Protein AF-A0A3P7DSM3-F1 (afdb_monomer)

Foldseek 3Di:
DVVVVVVVVVLVVVLVPDDDDDDPDDQFCLDPSNVVVLVVLLVLLVVLLVLLLVLLVLVLVQLPDPPRPDDPLLSVLSVLLSVLLVLLSVCSVPPQNVVSPDHPVPVQDDPPPPDPPVPPPPPDPDDDDDDDPPDDDDDDDDDDDPDPPRVVVVVVVLVVNQVSLLSNQLSLQLSLVSLLVVLVLLLCVQPPVVCNVCSVDPVVVVVNVVSSVVSVVLSVLLSVQWRWDQDNGLRAIDIDRVPPPNVVSVVSVVVVLVVLQVSLVVSVVSLVVSVVSLVVVVVVCVVDPPDPPVVVVVVVVSLQSVLVSQLSVQLSVLSNCLSCLNPPVLVVCCVPPNSSSSNSSSSVSVSSSSNSSSSNSVSCCPRPPVSVVVSVVVVVVVVVVVVVVVVVVVPDDDDDDDDDDDDDDDD

Sequence (411 aa):
MAHSYCIIALFLILPSNCHAQNTTNVFDIRDECNTVEKYVAVVLFSLLLLYGIVSNILLMVIFCSHDNLYSHSFVLIASQIIVCSFLNFTPQVTIVVLKILRNKNFEGRFFIFPHKIFIIKLYVNKVELYLFHVMPGMIIFHCNNFVLIIYSIKQISTWIYRIFSAMSTFSFFVSLHLTFLLAVNRLIATSFPKFNSFFKSMKFYFLLISLWLSGFVISLVEFHYCIKIFDVSSLQWSFNCTKRTPESGAAFLKIRYAWTLVLPIAMFAIYVLIFCNIRSKRKTSNLCAESGHERKCAIATNKYERMMLNQAVFVCGAMEIQIICFNYLSKLAIKLAGKEVAISVNILTNCLVIFTASVLPTANLIFVKRFRKRVKQAFVELLFKIKTAKTMSTVVPIIAPITVKKTHQIS

Solvent-accessible surface area (backbone atoms only — not comparable to full-atom values): 23579 Å² total; per-residue (Å²): 111,72,72,61,51,51,53,54,48,50,53,63,52,64,57,72,75,62,80,85,72,92,64,98,66,78,80,37,43,84,40,79,90,29,47,63,60,44,53,51,46,50,53,50,50,52,51,40,50,50,49,25,51,53,39,41,51,56,46,51,55,52,63,70,38,89,83,49,91,62,55,70,54,55,49,54,46,52,50,52,40,44,53,23,28,54,46,39,46,49,33,46,54,68,46,52,49,49,52,65,73,52,56,83,92,54,81,85,66,82,80,72,77,79,87,71,75,82,72,78,78,76,87,58,90,94,66,89,80,81,78,78,88,82,79,90,81,86,86,89,86,85,84,92,77,97,80,77,55,70,68,56,50,56,51,51,51,52,50,54,51,47,52,38,47,35,38,37,52,22,22,49,45,29,35,51,52,44,51,41,50,52,44,50,51,50,40,33,55,76,76,38,56,86,58,46,59,50,63,74,36,73,67,41,56,55,49,53,53,49,43,49,50,52,16,46,51,55,26,51,52,43,63,70,37,30,50,69,44,76,42,63,42,49,56,36,80,44,76,49,23,65,84,78,45,47,68,61,22,52,50,47,52,53,51,51,52,50,54,67,48,51,50,49,54,52,37,52,53,50,50,53,51,46,52,50,52,55,55,52,52,52,59,55,51,73,74,67,69,89,49,76,64,62,50,51,53,52,51,52,51,50,52,50,52,51,33,54,50,52,29,49,51,53,42,49,51,44,50,46,51,38,55,50,38,70,74,39,43,52,63,53,46,32,73,75,66,35,73,73,50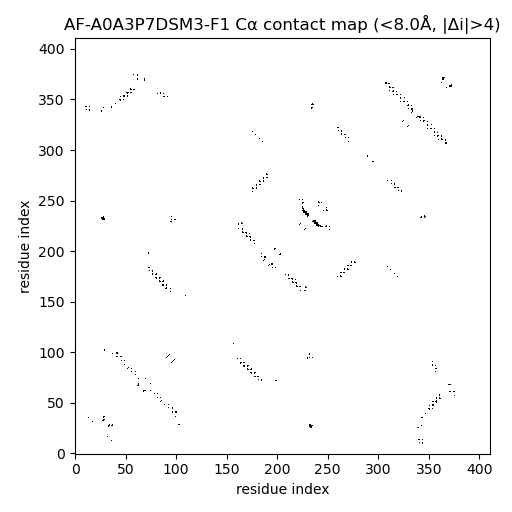,37,48,51,45,23,45,52,40,52,48,42,59,50,41,50,56,24,35,59,42,51,29,39,52,74,49,32,68,69,54,38,51,50,54,51,49,55,49,52,54,49,53,49,52,53,52,52,52,53,54,59,65,68,69,71,76,89,89,79,91,79,86,79,95,78,91,76,90,88,130

pLDDT: mean 74.01, std 22.27, range [21.77, 96.0]

Radius of gyration: 26.94 Å; Cα contacts (8 Å, |Δi|>4): 306; chains: 1; bounding box: 84×71×78 Å

Mean predicted aligned error: 13.79 Å

Organism: Wuchereria bancrofti (NCBI:txid6293)

Structure (mmCIF, N/CA/C/O backbone):
data_AF-A0A3P7DSM3-F1
#
_entry.id   AF-A0A3P7DSM3-F1
#
loop_
_atom_site.group_PDB
_atom_site.id
_atom_site.type_symbol
_atom_site.label_atom_id
_atom_site.label_alt_id
_atom_site.label_comp_id
_atom_site.label_asym_id
_atom_site.label_entity_id
_atom_site.label_seq_id
_atom_site.pdbx_PDB_ins_code
_atom_site.Cartn_x
_atom_site.Cartn_y
_atom_site.Cartn_z
_atom_site.occupancy
_atom_site.B_iso_or_equiv
_atom_site.auth_seq_id
_atom_site.auth_comp_id
_atom_site.auth_asym_id
_atom_site.auth_atom_id
_atom_site.pdbx_PDB_model_num
ATOM 1 N N . MET A 1 1 ? -3.501 24.033 6.524 1.00 37.91 1 MET A N 1
ATOM 2 C CA . MET A 1 1 ? -3.493 24.368 5.083 1.00 37.91 1 MET A CA 1
ATOM 3 C C . MET A 1 1 ? -2.226 25.116 4.679 1.00 37.91 1 MET A C 1
ATOM 5 O O . MET A 1 1 ? -1.581 24.642 3.759 1.00 37.91 1 MET A O 1
ATOM 9 N N . ALA A 1 2 ? -1.790 26.161 5.399 1.00 30.48 2 ALA A N 1
ATOM 10 C CA . ALA A 1 2 ? -0.542 26.892 5.108 1.00 30.48 2 ALA A CA 1
ATOM 11 C C . ALA A 1 2 ? 0.706 25.996 4.908 1.00 30.48 2 ALA A C 1
ATOM 13 O O . ALA A 1 2 ? 1.371 26.101 3.886 1.00 30.48 2 ALA A O 1
ATOM 14 N N . HIS A 1 3 ? 0.960 25.023 5.795 1.00 36.00 3 HIS A N 1
ATOM 15 C CA . HIS A 1 3 ? 2.112 24.115 5.646 1.00 36.00 3 HIS A CA 1
ATOM 16 C C . HIS A 1 3 ? 2.088 23.236 4.383 1.00 36.00 3 HIS A C 1
ATOM 18 O O . HIS A 1 3 ? 3.144 22.902 3.860 1.00 36.00 3 HIS A O 1
ATOM 24 N N . SER A 1 4 ? 0.905 22.879 3.870 1.00 40.97 4 SER A N 1
ATOM 25 C CA . SER A 1 4 ? 0.795 22.083 2.640 1.00 40.97 4 SER A CA 1
ATOM 26 C C . SER A 1 4 ? 1.107 22.922 1.402 1.00 40.97 4 SER A C 1
ATOM 28 O O . SER A 1 4 ? 1.722 22.417 0.469 1.00 40.97 4 SER A O 1
ATOM 30 N N . TYR A 1 5 ? 0.717 24.202 1.410 1.00 43.28 5 TYR A N 1
ATOM 31 C CA . TYR A 1 5 ? 1.064 25.144 0.347 1.00 43.28 5 TYR A CA 1
ATOM 32 C C . TYR A 1 5 ? 2.565 25.442 0.328 1.00 43.28 5 TYR A C 1
ATOM 34 O O . TYR A 1 5 ? 3.139 25.490 -0.751 1.00 43.28 5 TYR A O 1
ATOM 42 N N . CYS A 1 6 ? 3.223 25.538 1.490 1.00 42.66 6 CYS A N 1
ATOM 43 C CA . CYS A 1 6 ? 4.678 25.711 1.557 1.00 42.66 6 CYS A CA 1
ATOM 44 C C . CYS A 1 6 ? 5.444 24.536 0.940 1.00 42.66 6 CYS A C 1
ATOM 46 O O . CYS A 1 6 ? 6.438 24.764 0.266 1.00 42.66 6 CYS A O 1
ATOM 48 N N . ILE A 1 7 ? 4.983 23.295 1.130 1.00 51.88 7 ILE A N 1
ATOM 49 C CA . ILE A 1 7 ? 5.627 22.115 0.533 1.00 51.88 7 ILE A CA 1
ATOM 50 C C . ILE A 1 7 ? 5.458 22.125 -0.992 1.00 51.88 7 ILE A C 1
ATOM 52 O O . ILE A 1 7 ? 6.426 21.908 -1.710 1.00 51.88 7 ILE A O 1
ATOM 56 N N . ILE A 1 8 ? 4.255 22.431 -1.493 1.00 54.03 8 ILE A N 1
ATOM 57 C CA . ILE A 1 8 ? 3.995 22.541 -2.939 1.00 54.03 8 ILE A CA 1
ATOM 58 C C . ILE A 1 8 ? 4.812 23.688 -3.551 1.00 54.03 8 ILE A C 1
ATOM 60 O O . ILE A 1 8 ? 5.431 23.495 -4.589 1.00 54.03 8 ILE A O 1
ATOM 64 N N . ALA A 1 9 ? 4.881 24.846 -2.889 1.00 53.53 9 ALA A N 1
ATOM 65 C CA . ALA A 1 9 ? 5.709 25.971 -3.319 1.00 53.53 9 ALA A CA 1
ATOM 66 C C . ALA A 1 9 ? 7.205 25.615 -3.315 1.00 53.53 9 ALA A C 1
ATOM 68 O O . ALA A 1 9 ? 7.897 25.924 -4.275 1.00 53.53 9 ALA A O 1
ATOM 69 N N . LEU A 1 10 ? 7.694 24.895 -2.299 1.00 56.22 10 LEU A N 1
ATOM 70 C CA . LEU A 1 10 ? 9.068 24.382 -2.258 1.00 56.22 10 LEU A CA 1
ATOM 71 C C . LEU A 1 10 ? 9.379 23.473 -3.455 1.00 56.22 10 LEU A C 1
ATOM 73 O O . LEU A 1 10 ? 10.445 23.618 -4.042 1.00 56.22 10 LEU A O 1
ATOM 77 N N . PHE A 1 11 ? 8.453 22.596 -3.861 1.00 56.03 11 PHE A N 1
ATOM 78 C CA . PHE A 1 11 ? 8.621 21.773 -5.069 1.00 56.03 11 PHE A CA 1
ATOM 79 C C . PHE A 1 11 ? 8.525 22.559 -6.377 1.00 56.03 11 PHE A C 1
ATOM 81 O O . PHE A 1 11 ? 9.097 22.119 -7.365 1.00 56.03 11 PHE A O 1
ATOM 88 N N . LEU A 1 12 ? 7.803 23.681 -6.406 1.00 57.19 12 LEU A N 1
ATOM 89 C CA . LEU A 1 12 ? 7.708 24.542 -7.589 1.00 57.19 12 LEU A CA 1
ATOM 90 C C . LEU A 1 12 ? 8.918 25.473 -7.735 1.00 57.19 12 LEU A C 1
ATOM 92 O O . LEU A 1 12 ? 9.253 25.843 -8.851 1.00 57.19 12 LEU A O 1
ATOM 96 N N . ILE A 1 13 ? 9.569 25.838 -6.628 1.00 57.47 13 ILE A N 1
ATOM 97 C CA . ILE A 1 13 ? 10.745 26.721 -6.617 1.00 57.47 13 ILE A CA 1
ATOM 98 C C . ILE A 1 13 ? 12.042 25.926 -6.838 1.00 57.47 13 ILE A C 1
ATOM 100 O O . ILE A 1 13 ? 12.986 26.455 -7.418 1.00 57.47 13 ILE A O 1
ATOM 104 N N . LEU A 1 14 ? 12.103 24.657 -6.413 1.00 57.19 14 LEU A N 1
ATOM 105 C CA . LEU A 1 14 ? 13.309 23.825 -6.544 1.00 57.19 14 LEU A CA 1
ATOM 106 C C . LEU A 1 14 ? 13.852 23.712 -7.989 1.00 57.19 14 LEU A C 1
ATOM 108 O O . LEU A 1 14 ? 15.070 23.794 -8.146 1.00 57.19 14 LEU A O 1
ATOM 112 N N . PRO A 1 15 ? 13.009 23.578 -9.037 1.00 53.97 15 PRO A N 1
ATOM 113 C CA . PRO A 1 15 ? 13.469 23.524 -10.428 1.00 53.97 15 PRO A CA 1
ATOM 114 C C . PRO A 1 15 ? 13.971 24.868 -10.966 1.00 53.97 15 PRO A C 1
ATOM 116 O O . PRO A 1 15 ? 14.801 24.889 -11.871 1.00 53.97 15 PRO A O 1
ATOM 119 N N . SER A 1 16 ? 13.514 25.997 -10.406 1.00 52.25 16 SER A N 1
ATOM 120 C CA . SER A 1 16 ? 13.799 27.338 -10.944 1.00 52.25 16 SER A CA 1
ATOM 121 C C . SER A 1 16 ? 15.259 27.787 -10.807 1.00 52.25 16 SER A C 1
ATOM 123 O O . SER A 1 16 ? 15.620 28.815 -11.370 1.00 52.25 16 SER A O 1
ATOM 125 N N . ASN A 1 17 ? 16.111 27.036 -10.101 1.00 51.78 17 ASN A N 1
ATOM 126 C CA . ASN A 1 17 ? 17.535 27.361 -9.951 1.00 51.78 17 ASN A CA 1
ATOM 127 C C . ASN A 1 17 ? 18.456 26.686 -10.985 1.00 51.78 17 ASN A C 1
ATOM 129 O O . ASN A 1 17 ? 19.664 26.920 -10.949 1.00 51.78 17 ASN A O 1
ATOM 133 N N . CYS A 1 18 ? 17.936 25.875 -11.914 1.00 52.84 18 CYS A N 1
ATOM 134 C CA . CYS A 1 18 ? 18.746 25.376 -13.027 1.00 52.84 18 CYS A CA 1
ATOM 135 C C . CYS A 1 18 ? 18.779 26.401 -14.166 1.00 52.84 18 CYS A C 1
ATOM 137 O O . CYS A 1 18 ? 17.795 26.596 -14.875 1.00 52.84 18 CYS A O 1
ATOM 139 N N . HIS A 1 19 ? 19.933 27.041 -14.366 1.00 51.91 19 HIS A N 1
ATOM 140 C CA . HIS A 1 19 ? 20.172 27.894 -15.527 1.00 51.91 19 HIS A CA 1
ATOM 141 C C . HIS A 1 19 ? 20.008 27.066 -16.813 1.00 51.91 19 HIS A C 1
ATOM 143 O O . HIS A 1 19 ? 20.760 26.121 -17.054 1.00 51.91 19 HIS A O 1
ATOM 149 N N . ALA A 1 20 ? 19.020 27.422 -17.637 1.00 47.59 20 ALA A N 1
ATOM 150 C CA . ALA A 1 20 ? 18.766 26.807 -18.932 1.00 47.59 20 ALA A CA 1
ATOM 151 C C . ALA A 1 20 ? 19.930 27.090 -19.899 1.00 47.59 20 ALA A C 1
ATOM 153 O O . ALA A 1 20 ? 19.941 28.099 -20.604 1.00 47.59 20 ALA A O 1
ATOM 154 N N . GLN A 1 21 ? 20.934 26.213 -19.935 1.00 46.78 21 GLN A N 1
ATOM 155 C CA . GLN A 1 21 ? 21.936 26.237 -20.994 1.00 46.78 21 GLN A CA 1
ATOM 156 C C . GLN A 1 21 ? 21.383 25.476 -22.207 1.00 46.78 21 GLN A C 1
ATOM 158 O O . GLN A 1 21 ? 21.170 24.266 -22.160 1.00 46.78 21 GLN A O 1
ATOM 163 N N . ASN A 1 22 ? 21.111 26.235 -23.274 1.00 37.09 22 ASN A N 1
ATOM 164 C CA . ASN A 1 22 ? 20.675 25.815 -24.609 1.00 37.09 22 ASN A CA 1
ATOM 165 C C . ASN A 1 22 ? 21.102 24.390 -24.995 1.00 37.09 22 ASN A C 1
ATOM 167 O O . ASN A 1 22 ? 22.206 24.189 -25.485 1.00 37.09 22 ASN A O 1
ATOM 171 N N . THR A 1 23 ? 20.205 23.417 -24.859 1.00 41.56 23 THR A N 1
ATOM 172 C CA . THR A 1 23 ? 20.220 22.178 -25.644 1.00 41.56 23 THR A CA 1
ATOM 173 C C . THR A 1 23 ? 18.822 21.568 -25.618 1.00 41.56 23 THR A C 1
ATOM 175 O O . THR A 1 23 ? 18.132 21.587 -24.604 1.00 41.56 23 THR A O 1
ATOM 178 N N . THR A 1 24 ? 18.393 21.002 -26.740 1.00 46.59 24 THR A N 1
ATOM 179 C CA . THR A 1 24 ? 17.167 20.210 -26.949 1.00 46.59 24 THR A CA 1
ATOM 180 C C . THR A 1 24 ? 17.147 18.891 -26.152 1.00 46.59 24 THR A C 1
ATOM 182 O O . THR A 1 24 ? 16.567 17.893 -26.583 1.00 46.59 24 THR A O 1
ATOM 185 N N . ASN A 1 25 ? 17.777 18.868 -24.979 1.00 48.84 25 ASN A N 1
ATOM 186 C CA . ASN A 1 25 ? 17.999 17.680 -24.180 1.00 48.84 25 ASN A CA 1
ATOM 187 C C . ASN A 1 25 ? 16.756 17.349 -23.349 1.00 48.84 25 ASN A C 1
ATOM 189 O O . ASN A 1 25 ? 16.142 18.193 -22.697 1.00 48.84 25 ASN A O 1
ATOM 193 N N . VAL A 1 26 ? 16.353 16.083 -23.414 1.00 58.38 26 VAL A N 1
ATOM 194 C CA . VAL A 1 26 ? 15.300 15.512 -22.574 1.00 58.38 26 VAL A CA 1
ATOM 195 C C . VAL A 1 26 ? 15.783 15.569 -21.124 1.00 58.38 26 VAL A C 1
ATOM 197 O O . VAL A 1 26 ? 16.805 14.966 -20.820 1.00 58.38 26 VAL A O 1
ATOM 200 N N . PHE A 1 27 ? 15.063 16.280 -20.250 1.00 57.31 27 PHE A N 1
ATOM 201 C CA . PHE A 1 27 ? 15.358 16.335 -18.813 1.00 57.31 27 PHE A CA 1
ATOM 202 C C . PHE A 1 27 ? 15.477 14.913 -18.230 1.00 57.31 27 PHE A C 1
ATOM 204 O O . PHE A 1 27 ? 14.495 14.168 -18.213 1.00 57.31 27 PHE A O 1
ATOM 211 N N . ASP A 1 28 ? 16.669 14.539 -17.755 1.00 61.56 28 ASP A N 1
ATOM 212 C CA . ASP A 1 28 ? 16.944 13.266 -17.080 1.00 61.56 28 ASP A CA 1
ATOM 213 C C . ASP A 1 28 ? 17.314 13.556 -15.618 1.00 61.56 28 ASP A C 1
ATOM 215 O O . ASP A 1 28 ? 18.248 14.303 -15.328 1.00 61.56 28 ASP A O 1
ATOM 219 N N . ILE A 1 29 ? 16.605 12.954 -14.656 1.00 71.25 29 ILE A N 1
ATOM 220 C CA . ILE A 1 29 ? 16.941 13.089 -13.226 1.00 71.25 29 ILE A CA 1
ATOM 221 C C . ILE A 1 29 ? 18.352 12.573 -12.884 1.00 71.25 29 ILE A C 1
ATOM 223 O O . ILE A 1 29 ? 18.877 12.809 -11.797 1.00 71.25 29 ILE A O 1
ATOM 227 N N . ARG A 1 30 ? 18.965 11.802 -13.789 1.00 65.00 30 ARG A N 1
ATOM 228 C CA . ARG A 1 30 ? 20.339 11.313 -13.647 1.00 65.00 30 ARG A CA 1
ATOM 229 C C . ARG A 1 30 ? 21.385 12.336 -14.082 1.00 65.00 30 ARG A C 1
ATOM 231 O O . ARG A 1 30 ? 22.566 12.045 -13.906 1.00 65.00 30 ARG A O 1
ATOM 238 N N . ASP A 1 31 ? 20.980 13.467 -14.650 1.00 67.50 31 ASP A N 1
ATOM 239 C CA . ASP A 1 31 ? 21.899 14.545 -14.991 1.00 67.50 31 ASP A CA 1
ATOM 240 C C . ASP A 1 31 ? 22.336 15.283 -13.725 1.00 67.50 31 ASP A C 1
ATOM 242 O O . ASP A 1 31 ? 21.578 15.424 -12.763 1.00 67.50 31 ASP A O 1
ATOM 246 N N . GLU A 1 32 ? 23.586 15.738 -13.715 1.00 62.72 32 GLU A N 1
ATOM 247 C CA . GLU A 1 32 ? 24.246 16.306 -12.535 1.00 62.72 32 GLU A CA 1
ATOM 248 C C . GLU A 1 32 ? 23.491 17.522 -11.968 1.00 62.72 32 GLU A C 1
ATOM 250 O O . GLU A 1 32 ? 23.396 17.685 -10.749 1.00 62.72 32 GLU A O 1
ATOM 255 N N . CYS A 1 33 ? 22.832 18.292 -12.839 1.00 64.44 33 CYS A N 1
ATOM 256 C CA . CYS A 1 33 ? 21.964 19.416 -12.484 1.00 64.44 33 CYS A CA 1
ATOM 257 C C . CYS A 1 33 ? 20.762 19.016 -11.604 1.00 64.44 33 CYS A C 1
ATOM 259 O O . CYS A 1 33 ? 20.342 19.790 -10.748 1.00 64.44 33 CYS A O 1
ATOM 261 N N . ASN A 1 34 ? 20.254 17.786 -11.734 1.00 72.12 34 ASN A N 1
ATOM 262 C CA . ASN A 1 34 ? 19.069 17.299 -11.015 1.00 72.12 34 ASN A CA 1
ATOM 263 C C . ASN A 1 34 ? 19.426 16.469 -9.769 1.00 72.12 34 ASN A C 1
ATOM 265 O O . ASN A 1 34 ? 18.573 15.792 -9.185 1.00 72.12 34 ASN A O 1
ATOM 269 N N . THR A 1 35 ? 20.686 16.531 -9.320 1.00 76.50 35 THR A N 1
ATOM 270 C CA . THR A 1 35 ? 21.179 15.785 -8.150 1.00 76.50 35 THR A CA 1
ATOM 271 C C . THR A 1 35 ? 20.338 16.057 -6.900 1.00 76.50 35 THR A C 1
ATOM 273 O O . THR A 1 35 ? 20.010 15.126 -6.161 1.00 76.50 35 THR A O 1
ATOM 276 N N . VAL A 1 36 ? 19.926 17.310 -6.678 1.00 79.12 36 VAL A N 1
ATOM 277 C CA . VAL A 1 36 ? 19.078 17.681 -5.533 1.00 79.12 36 VAL A CA 1
ATOM 278 C C . VAL A 1 36 ? 17.708 17.005 -5.624 1.00 79.12 36 VAL A C 1
ATOM 280 O O . VAL A 1 36 ? 17.293 16.353 -4.665 1.00 79.12 36 VAL A O 1
ATOM 283 N N . GLU A 1 37 ? 17.029 17.084 -6.773 1.00 81.06 37 GLU A N 1
ATOM 284 C CA . GLU A 1 37 ? 15.716 16.452 -6.974 1.00 81.06 37 GLU A CA 1
ATOM 285 C C . GLU A 1 37 ? 15.776 14.934 -6.788 1.00 81.06 37 GLU A C 1
ATOM 287 O O . GLU A 1 37 ? 14.899 14.346 -6.150 1.00 81.06 37 GLU A O 1
ATOM 292 N N . LYS A 1 38 ? 16.849 14.297 -7.271 1.00 82.25 38 LYS A N 1
ATOM 293 C CA . LYS A 1 38 ? 17.116 12.872 -7.061 1.00 82.25 38 LYS A CA 1
ATOM 294 C C . LYS A 1 38 ? 17.181 12.516 -5.574 1.00 82.25 38 LYS A C 1
ATOM 296 O O . LYS A 1 38 ? 16.502 11.581 -5.142 1.00 82.25 38 LYS A O 1
ATOM 301 N N . TYR A 1 39 ? 17.987 13.232 -4.786 1.00 82.44 39 TYR A N 1
ATOM 302 C CA . TYR A 1 39 ? 18.103 12.979 -3.345 1.00 82.44 39 TYR A CA 1
ATOM 303 C C . TYR A 1 39 ? 16.783 13.238 -2.619 1.00 82.44 39 TYR A C 1
ATOM 305 O O . TYR A 1 39 ? 16.370 12.423 -1.791 1.00 82.44 39 TYR A O 1
ATOM 313 N N . VAL A 1 40 ? 16.088 14.319 -2.974 1.00 86.00 40 VAL A N 1
ATOM 314 C CA . VAL A 1 40 ? 14.764 14.647 -2.437 1.00 86.00 40 VAL A CA 1
ATOM 315 C C . VAL A 1 40 ? 13.774 13.511 -2.713 1.00 86.00 40 VAL A C 1
ATOM 317 O O . VAL A 1 40 ? 13.122 13.039 -1.782 1.00 86.00 40 VAL A O 1
ATOM 320 N N . ALA A 1 41 ? 13.712 12.996 -3.945 1.00 88.19 41 ALA A N 1
ATOM 321 C CA . ALA A 1 41 ? 12.845 11.876 -4.310 1.00 88.19 41 ALA A CA 1
ATOM 322 C C . ALA A 1 41 ? 13.143 10.618 -3.477 1.00 88.19 41 ALA A C 1
ATOM 324 O O . ALA A 1 41 ? 12.229 10.027 -2.901 1.00 88.19 41 ALA A O 1
ATOM 325 N N . VAL A 1 42 ? 14.419 10.229 -3.351 1.00 85.88 42 VAL A N 1
ATOM 326 C CA . VAL A 1 42 ? 14.830 9.053 -2.561 1.00 85.88 42 VAL A CA 1
ATOM 327 C C . VAL A 1 42 ? 14.427 9.199 -1.096 1.00 85.88 42 VAL A C 1
ATOM 329 O O . VAL A 1 42 ? 13.857 8.264 -0.526 1.00 85.88 42 VAL A O 1
ATOM 332 N N . VAL A 1 43 ? 14.703 10.353 -0.483 1.00 87.75 43 VAL A N 1
ATOM 333 C CA . VAL A 1 43 ? 14.381 10.611 0.927 1.00 87.75 43 VAL A CA 1
ATOM 334 C C . VAL A 1 43 ? 12.871 10.562 1.146 1.00 87.75 43 VAL A C 1
ATOM 336 O O . VAL A 1 43 ? 12.406 9.852 2.038 1.00 87.75 43 VAL A O 1
ATOM 339 N N . LEU A 1 44 ? 12.091 11.245 0.308 1.00 91.44 44 LEU A N 1
ATOM 340 C CA . LEU A 1 44 ? 10.633 11.281 0.429 1.00 91.44 44 LEU A CA 1
ATOM 341 C C . LEU A 1 44 ? 10.003 9.907 0.242 1.00 91.44 44 LEU A C 1
ATOM 343 O O . LEU A 1 44 ? 9.199 9.492 1.075 1.00 91.44 44 LEU A O 1
ATOM 347 N N . PHE A 1 45 ? 10.378 9.184 -0.816 1.00 91.44 45 PHE A N 1
ATOM 348 C CA . PHE A 1 45 ? 9.842 7.849 -1.067 1.00 91.44 45 PHE A CA 1
ATOM 349 C C . PHE A 1 45 ? 10.192 6.906 0.082 1.00 91.44 45 PHE A C 1
ATOM 351 O O . PHE A 1 45 ? 9.317 6.195 0.565 1.00 91.44 45 PHE A O 1
ATOM 358 N N . SER A 1 46 ? 11.428 6.952 0.587 1.00 89.38 46 SER A N 1
ATOM 359 C CA . SER A 1 46 ? 11.864 6.109 1.707 1.00 89.38 46 SER A CA 1
ATOM 360 C C . SER A 1 46 ? 11.106 6.419 3.000 1.00 89.38 46 SER A C 1
ATOM 362 O O . SER A 1 46 ? 10.631 5.501 3.669 1.00 89.38 46 SER A O 1
ATOM 364 N N . LEU A 1 47 ? 10.936 7.701 3.341 1.00 91.75 47 LEU A N 1
ATOM 365 C CA . LEU A 1 47 ? 10.185 8.119 4.528 1.00 91.75 47 LEU A CA 1
ATOM 366 C C . LEU A 1 47 ? 8.699 7.759 4.423 1.00 91.75 47 LEU A C 1
ATOM 368 O O . LEU A 1 47 ? 8.124 7.263 5.392 1.00 91.75 47 LEU A O 1
ATOM 372 N N . LEU A 1 48 ? 8.080 7.960 3.256 1.00 94.00 48 LEU A N 1
ATOM 373 C CA . LEU A 1 48 ? 6.682 7.595 3.016 1.00 94.00 48 LEU A CA 1
ATOM 374 C C . LEU A 1 48 ? 6.473 6.079 3.044 1.00 94.00 48 LEU A C 1
ATOM 376 O O . LEU A 1 48 ? 5.479 5.619 3.603 1.00 94.00 48 LEU A O 1
ATOM 380 N N . LEU A 1 49 ? 7.407 5.297 2.496 1.00 91.31 49 LEU A N 1
ATOM 381 C CA . LEU A 1 49 ? 7.377 3.836 2.567 1.00 91.31 49 LEU A CA 1
ATOM 382 C C . LEU A 1 49 ? 7.512 3.354 4.011 1.00 91.31 49 LEU A C 1
ATOM 384 O O . LEU A 1 49 ? 6.722 2.522 4.450 1.00 91.31 49 LEU A O 1
ATOM 388 N N . LEU A 1 50 ? 8.452 3.915 4.777 1.00 90.38 50 LEU A N 1
ATOM 389 C CA . LEU A 1 50 ? 8.614 3.595 6.194 1.00 90.38 50 LEU A CA 1
ATOM 390 C C . LEU A 1 50 ? 7.350 3.941 6.989 1.00 90.38 50 LEU A C 1
ATOM 392 O O . LEU A 1 50 ? 6.848 3.109 7.745 1.00 90.38 50 LEU A O 1
ATOM 396 N N . TYR A 1 51 ? 6.799 5.138 6.782 1.00 94.00 51 TYR A N 1
ATOM 397 C CA . TYR A 1 51 ? 5.537 5.552 7.388 1.00 94.00 51 TYR A CA 1
ATOM 398 C C . TYR A 1 51 ? 4.396 4.599 7.017 1.00 94.00 51 TYR A C 1
ATOM 400 O O . TYR A 1 51 ? 3.648 4.156 7.889 1.00 94.00 51 TYR A O 1
ATOM 408 N N . GLY A 1 52 ? 4.277 4.241 5.738 1.00 93.88 52 GLY A N 1
ATOM 409 C CA . GLY A 1 52 ? 3.272 3.313 5.237 1.00 93.88 52 GLY A CA 1
ATOM 410 C C . GLY A 1 52 ? 3.381 1.930 5.871 1.00 93.88 52 GLY A C 1
ATOM 411 O O . GLY A 1 52 ? 2.375 1.392 6.328 1.00 93.88 52 GLY A O 1
ATOM 412 N N . ILE A 1 53 ? 4.591 1.382 5.983 1.00 89.81 53 ILE A N 1
ATOM 413 C CA . ILE A 1 53 ? 4.847 0.092 6.631 1.00 89.81 53 ILE A CA 1
ATOM 414 C C . ILE A 1 53 ? 4.466 0.157 8.114 1.00 89.81 53 ILE A C 1
ATOM 416 O O . ILE A 1 53 ? 3.636 -0.627 8.572 1.00 89.81 53 ILE A O 1
ATOM 420 N N . VAL A 1 54 ? 5.016 1.118 8.862 1.00 89.81 54 VAL A N 1
ATOM 421 C CA . VAL A 1 54 ? 4.794 1.235 10.313 1.00 89.81 54 VAL A CA 1
ATOM 422 C C . VAL A 1 54 ? 3.318 1.478 10.633 1.00 89.81 54 VAL A C 1
ATOM 424 O O . VAL A 1 54 ? 2.759 0.832 11.518 1.00 89.81 54 VAL A O 1
ATOM 427 N N . SER A 1 55 ? 2.661 2.378 9.900 1.00 93.38 55 SER A N 1
ATOM 428 C CA . SER A 1 55 ? 1.253 2.721 10.123 1.00 93.38 55 SER A CA 1
ATOM 429 C C . SER A 1 55 ? 0.310 1.541 9.857 1.00 93.38 55 SER A C 1
ATOM 431 O O . SER A 1 55 ? -0.606 1.306 10.649 1.00 93.38 55 SER A O 1
ATOM 433 N N . ASN A 1 56 ? 0.554 0.756 8.803 1.00 90.44 56 ASN A N 1
ATOM 434 C CA . ASN A 1 56 ? -0.229 -0.444 8.503 1.00 90.44 56 ASN A CA 1
ATOM 435 C C . ASN A 1 56 ? 0.022 -1.574 9.515 1.00 90.44 56 ASN A C 1
ATOM 437 O O . ASN A 1 56 ? -0.939 -2.209 9.950 1.00 90.44 56 ASN A O 1
ATOM 441 N N . ILE A 1 57 ? 1.270 -1.783 9.963 1.00 88.56 57 ILE A N 1
ATOM 442 C CA . ILE A 1 57 ? 1.581 -2.737 11.046 1.00 88.56 57 ILE A CA 1
ATOM 443 C C . ILE A 1 57 ? 0.834 -2.348 12.327 1.00 88.56 57 ILE A C 1
ATOM 445 O O . ILE A 1 57 ? 0.175 -3.191 12.932 1.00 88.56 57 ILE A O 1
ATOM 449 N N . LEU A 1 58 ? 0.881 -1.072 12.724 1.00 88.56 58 LEU A N 1
ATOM 450 C CA . LEU A 1 58 ? 0.178 -0.580 13.915 1.00 88.56 58 LEU A CA 1
ATOM 451 C C . LEU A 1 58 ? -1.335 -0.812 13.830 1.00 88.56 58 LEU A C 1
ATOM 453 O O . LEU A 1 58 ? -1.953 -1.233 14.809 1.00 88.56 58 LEU A O 1
ATOM 457 N N . LEU A 1 59 ? -1.937 -0.558 12.665 1.00 89.44 59 LEU A N 1
ATOM 458 C CA . LEU A 1 59 ? -3.357 -0.824 12.447 1.00 89.44 59 LEU A CA 1
ATOM 459 C C . LEU A 1 59 ? -3.678 -2.317 12.565 1.00 89.44 59 LEU A C 1
ATOM 461 O O . LEU A 1 59 ? -4.646 -2.668 13.239 1.00 89.44 59 LEU A O 1
ATOM 465 N N . MET A 1 60 ? -2.843 -3.181 11.986 1.00 87.44 60 MET A N 1
ATOM 466 C CA . MET A 1 60 ? -3.009 -4.631 12.072 1.00 87.44 60 MET A CA 1
ATOM 467 C C . MET A 1 60 ? -2.905 -5.139 13.516 1.00 87.44 60 MET A C 1
ATOM 469 O O . MET A 1 60 ? -3.765 -5.891 13.965 1.00 87.44 60 MET A O 1
ATOM 473 N N . VAL A 1 61 ? -1.916 -4.667 14.283 1.00 84.00 61 VAL A N 1
ATOM 474 C CA . VAL A 1 61 ? -1.766 -5.002 15.712 1.00 84.00 61 VAL A CA 1
ATOM 475 C C . VAL A 1 61 ? -3.020 -4.619 16.501 1.00 84.00 61 VAL A C 1
ATOM 477 O O . VAL A 1 61 ? -3.486 -5.384 17.344 1.00 84.00 61 VAL A O 1
ATOM 480 N N . ILE A 1 62 ? -3.617 -3.462 16.205 1.00 83.88 62 ILE A N 1
ATOM 481 C CA . ILE A 1 62 ? -4.845 -3.021 16.875 1.00 83.88 62 ILE A CA 1
ATOM 482 C C . ILE A 1 62 ? -6.047 -3.881 16.471 1.00 83.88 62 ILE A C 1
ATOM 484 O O . ILE A 1 62 ? -6.886 -4.173 17.323 1.00 83.88 62 ILE A O 1
ATOM 488 N N . PHE A 1 63 ? -6.137 -4.334 15.222 1.00 83.69 63 PHE A N 1
ATOM 489 C CA . PHE A 1 63 ? -7.178 -5.279 14.812 1.00 83.69 63 PHE A CA 1
ATOM 490 C C . PHE A 1 63 ? -7.060 -6.647 15.493 1.00 83.69 63 PHE A C 1
ATOM 492 O O . PHE A 1 63 ? -8.089 -7.254 15.784 1.00 83.69 63 PHE A O 1
ATOM 499 N N . CYS A 1 64 ? -5.844 -7.100 15.802 1.00 80.69 64 CYS A N 1
ATOM 500 C CA . CYS A 1 64 ? -5.609 -8.347 16.537 1.00 80.69 64 CYS A CA 1
ATOM 501 C C . CYS A 1 64 ? -5.854 -8.234 18.051 1.00 80.69 64 CYS A C 1
ATOM 503 O O . CYS A 1 64 ? -5.825 -9.244 18.750 1.00 80.69 64 CYS A O 1
ATOM 505 N N . SER A 1 65 ? -6.068 -7.029 18.588 1.00 78.44 65 SER A N 1
ATOM 506 C CA . SER A 1 65 ? -6.332 -6.866 20.020 1.00 78.44 65 SER A CA 1
ATOM 507 C C . SER A 1 65 ? -7.726 -7.385 20.397 1.00 78.44 65 SER A C 1
ATOM 509 O O . SER A 1 65 ? -8.698 -7.126 19.689 1.00 78.44 65 SER A O 1
ATOM 511 N N . HIS A 1 66 ? -7.810 -8.094 21.530 1.00 63.25 66 HIS A N 1
ATOM 512 C CA . HIS A 1 66 ? -9.015 -8.791 22.008 1.00 63.25 66 HIS A CA 1
ATOM 513 C C . HIS A 1 66 ? -10.260 -7.888 22.047 1.00 63.25 66 HIS A C 1
ATOM 515 O O . HIS A 1 66 ? -11.341 -8.268 21.606 1.00 63.25 66 HIS A O 1
ATOM 521 N N . ASP A 1 67 ? -10.088 -6.636 22.466 1.00 68.56 67 ASP A N 1
ATOM 522 C CA . ASP A 1 67 ? -11.175 -5.666 22.565 1.00 68.56 67 ASP A CA 1
ATOM 523 C C . ASP A 1 67 ? -11.382 -4.911 21.245 1.00 68.56 67 ASP A C 1
ATOM 525 O O . ASP A 1 67 ? -11.304 -3.677 21.210 1.00 68.56 67 ASP A O 1
ATOM 529 N N . ASN A 1 68 ? -11.535 -5.611 20.122 1.00 68.19 68 ASN A N 1
ATOM 530 C CA . ASN A 1 68 ? -11.588 -4.955 18.820 1.00 68.19 68 ASN A CA 1
ATOM 531 C C . ASN A 1 68 ? -12.763 -3.960 18.743 1.00 68.19 68 ASN A C 1
ATOM 533 O O . ASN A 1 68 ? -13.907 -4.250 19.079 1.00 68.19 68 ASN A O 1
ATOM 537 N N . LEU A 1 69 ? -12.449 -2.737 18.319 1.00 75.06 69 LEU A N 1
ATOM 538 C CA . LEU A 1 69 ? -13.381 -1.613 18.265 1.00 75.06 69 LEU A CA 1
ATOM 539 C C . LEU A 1 69 ? -14.321 -1.669 17.066 1.00 75.06 69 LEU A C 1
ATOM 541 O O . LEU A 1 69 ? -15.254 -0.868 17.002 1.00 75.06 69 LEU A O 1
ATOM 545 N N . TYR A 1 70 ? -14.014 -2.520 16.095 1.00 80.06 70 TYR A N 1
ATOM 546 C CA . TYR A 1 70 ? -14.626 -2.531 14.781 1.00 80.06 70 TYR A CA 1
ATOM 547 C C . TYR A 1 70 ? -15.435 -3.807 14.562 1.00 80.06 70 TYR A C 1
ATOM 549 O O . TYR A 1 70 ? -15.192 -4.834 15.192 1.00 80.06 70 TYR A O 1
ATOM 557 N N . SER A 1 71 ? -16.394 -3.753 13.635 1.00 83.75 71 SER A N 1
ATOM 558 C CA . SER A 1 71 ? -17.127 -4.952 13.237 1.00 83.75 71 SER A CA 1
ATOM 559 C C . SER A 1 71 ? -16.189 -5.959 12.573 1.00 83.75 71 SER A C 1
ATOM 561 O O . SER A 1 71 ? -15.270 -5.582 11.846 1.00 83.75 71 SER A O 1
ATOM 563 N N . HIS A 1 72 ? -16.460 -7.247 12.773 1.00 85.88 72 HIS A N 1
ATOM 564 C CA . HIS A 1 72 ? -15.702 -8.340 12.160 1.00 85.88 72 HIS A CA 1
ATOM 565 C C . HIS A 1 72 ? -15.499 -8.139 10.646 1.00 85.88 72 HIS A C 1
ATOM 567 O O . HIS A 1 72 ? -14.390 -8.241 10.132 1.00 85.88 72 HIS A O 1
ATOM 573 N N . SER A 1 73 ? -16.555 -7.744 9.937 1.00 89.38 73 SER A N 1
ATOM 574 C CA . SER A 1 73 ? -16.520 -7.514 8.492 1.00 89.38 73 SER A CA 1
ATOM 575 C C . SER A 1 73 ? -15.658 -6.306 8.110 1.00 89.38 73 SER A C 1
ATOM 577 O O . SER A 1 73 ? -14.972 -6.348 7.093 1.00 89.38 73 SER A O 1
ATOM 579 N N . PHE A 1 74 ? -15.643 -5.240 8.925 1.00 89.44 74 PHE A N 1
ATOM 580 C CA . PHE A 1 74 ? -14.725 -4.113 8.724 1.00 89.44 74 PHE A CA 1
ATOM 581 C C . PHE A 1 74 ? -13.272 -4.563 8.866 1.00 89.44 74 PHE A C 1
ATOM 583 O O . PHE A 1 74 ? -12.449 -4.222 8.023 1.00 89.44 74 PHE A O 1
ATOM 590 N N . VAL A 1 75 ? -12.978 -5.337 9.912 1.00 89.06 75 VAL A N 1
ATOM 591 C CA . VAL A 1 75 ? -11.631 -5.839 10.206 1.00 89.06 75 VAL A CA 1
ATOM 592 C C . VAL A 1 75 ? -11.133 -6.709 9.065 1.00 89.06 75 VAL A C 1
ATOM 594 O O . VAL A 1 75 ? -10.045 -6.464 8.565 1.00 89.06 75 VAL A O 1
ATOM 597 N N . LEU A 1 76 ? -11.955 -7.647 8.585 1.00 91.00 76 LEU A N 1
ATOM 598 C CA . LEU A 1 76 ? -11.593 -8.496 7.453 1.00 91.00 76 LEU A CA 1
ATOM 599 C C . LEU A 1 76 ? -11.270 -7.676 6.199 1.00 91.00 76 LEU A C 1
ATOM 601 O O . LEU A 1 76 ? -10.191 -7.851 5.641 1.00 91.00 76 LEU A O 1
ATOM 605 N N . ILE A 1 77 ? -12.142 -6.747 5.782 1.00 91.81 77 ILE A N 1
ATOM 606 C CA . ILE A 1 77 ? -11.894 -5.909 4.590 1.00 91.81 77 ILE A CA 1
ATOM 607 C C . ILE A 1 77 ? -10.632 -5.066 4.780 1.00 91.81 77 ILE A C 1
ATOM 609 O O . ILE A 1 77 ? -9.780 -5.016 3.897 1.00 91.81 77 ILE A O 1
ATOM 613 N N . ALA A 1 78 ? -10.495 -4.417 5.936 1.00 91.25 78 ALA A N 1
ATOM 614 C CA . ALA A 1 78 ? -9.360 -3.558 6.236 1.00 91.25 78 ALA A CA 1
ATOM 615 C C . 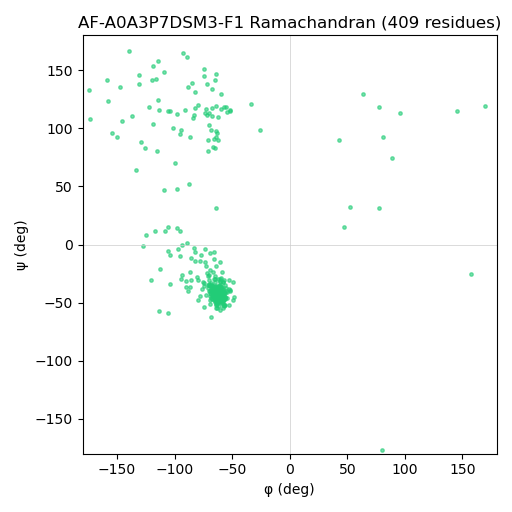ALA A 1 78 ? -8.039 -4.344 6.285 1.00 91.25 78 ALA A C 1
ATOM 617 O O . ALA A 1 78 ? -7.034 -3.854 5.781 1.00 91.25 78 ALA A O 1
ATOM 618 N N . SER A 1 79 ? -8.037 -5.570 6.812 1.00 91.12 79 SER A N 1
ATOM 619 C CA . SER A 1 79 ? -6.881 -6.469 6.762 1.00 91.12 79 SER A CA 1
ATOM 620 C C . SER A 1 79 ? -6.505 -6.840 5.328 1.00 91.12 79 SER A C 1
ATOM 622 O O . SER A 1 79 ? -5.323 -6.825 5.004 1.00 91.12 79 SER A O 1
ATOM 624 N N . GLN A 1 80 ? -7.475 -7.101 4.443 1.00 94.50 80 GLN A N 1
ATOM 625 C CA . GLN A 1 80 ? -7.175 -7.334 3.024 1.00 94.50 80 GLN A CA 1
ATOM 626 C C . GLN A 1 80 ? -6.568 -6.083 2.361 1.00 94.50 80 GLN A C 1
ATOM 628 O O . GLN A 1 80 ? -5.582 -6.199 1.640 1.00 94.50 80 GLN A O 1
ATOM 633 N N . ILE A 1 81 ? -7.079 -4.882 2.671 1.00 92.81 81 ILE A N 1
ATOM 634 C CA . ILE A 1 81 ? -6.501 -3.611 2.192 1.00 92.81 81 ILE A CA 1
ATOM 635 C C . ILE A 1 81 ? -5.055 -3.451 2.684 1.00 92.81 81 ILE A C 1
ATOM 637 O O . ILE A 1 81 ? -4.190 -3.073 1.903 1.00 92.81 81 ILE A O 1
ATOM 641 N N . ILE A 1 82 ? -4.766 -3.790 3.947 1.00 90.69 82 ILE A N 1
ATOM 642 C CA . ILE A 1 82 ? -3.402 -3.770 4.501 1.00 90.69 82 ILE A CA 1
ATOM 643 C C . ILE A 1 82 ? -2.472 -4.711 3.718 1.00 90.69 82 ILE A C 1
ATOM 645 O O . ILE A 1 82 ? -1.349 -4.325 3.388 1.00 90.69 82 ILE A O 1
ATOM 649 N N . VAL A 1 83 ? -2.925 -5.925 3.382 1.00 91.06 83 VAL A N 1
ATOM 650 C CA . VAL A 1 83 ? -2.146 -6.858 2.547 1.00 91.06 83 VAL A CA 1
ATOM 651 C C . VAL A 1 83 ? -1.862 -6.237 1.178 1.00 91.06 83 VAL A C 1
ATOM 653 O O . VAL A 1 83 ? -0.716 -6.250 0.725 1.00 91.06 83 VAL A O 1
ATOM 656 N N . CYS A 1 84 ? -2.861 -5.623 0.539 1.00 93.38 84 CYS A N 1
ATOM 657 C CA . CYS A 1 84 ? -2.654 -4.919 -0.723 1.00 93.38 84 CYS A CA 1
ATOM 658 C C . CYS A 1 84 ? -1.674 -3.741 -0.589 1.00 93.38 84 CYS A C 1
ATOM 660 O O . CYS A 1 84 ? -0.841 -3.553 -1.475 1.00 93.38 84 CYS A O 1
ATOM 662 N N . SER A 1 85 ? -1.704 -2.990 0.517 1.00 91.81 85 SER A N 1
ATOM 663 C CA . SER A 1 85 ? -0.733 -1.924 0.794 1.00 91.81 85 SER A CA 1
ATOM 664 C C . SER A 1 85 ? 0.702 -2.454 0.805 1.00 91.81 85 SER A C 1
ATOM 666 O O . SER A 1 85 ? 1.564 -1.875 0.146 1.00 91.81 85 SER A O 1
ATOM 668 N N . PHE A 1 86 ? 0.963 -3.588 1.467 1.00 89.94 86 PHE A N 1
ATOM 669 C CA . PHE A 1 86 ? 2.291 -4.212 1.448 1.00 89.94 86 PHE A CA 1
ATOM 670 C C . PHE A 1 86 ? 2.708 -4.669 0.048 1.00 89.94 86 PHE A C 1
ATOM 672 O O . PHE A 1 86 ? 3.829 -4.378 -0.371 1.00 89.94 86 PHE A O 1
ATOM 679 N N . LEU A 1 87 ? 1.801 -5.304 -0.704 1.00 90.81 87 LEU A N 1
ATOM 680 C CA . LEU A 1 87 ? 2.055 -5.682 -2.099 1.00 90.81 87 LEU A CA 1
ATOM 681 C C . LEU A 1 87 ? 2.346 -4.462 -2.986 1.00 90.81 87 LEU A C 1
ATOM 683 O O . LEU A 1 87 ? 3.119 -4.566 -3.934 1.00 90.81 87 LEU A O 1
ATOM 687 N N . ASN A 1 88 ? 1.750 -3.303 -2.694 1.00 90.50 88 ASN A N 1
ATOM 688 C CA . ASN A 1 88 ? 2.034 -2.055 -3.399 1.00 90.50 88 ASN A CA 1
ATOM 689 C C . ASN A 1 88 ? 3.387 -1.442 -2.991 1.00 90.50 88 ASN A C 1
ATOM 691 O O . ASN A 1 88 ? 4.064 -0.852 -3.828 1.00 90.50 88 ASN A O 1
ATOM 695 N N . PHE A 1 89 ? 3.835 -1.610 -1.743 1.00 88.81 89 PHE A N 1
ATOM 696 C CA . PHE A 1 89 ? 5.151 -1.125 -1.307 1.00 88.81 89 PHE A CA 1
ATOM 697 C C . PHE A 1 89 ? 6.314 -1.886 -1.947 1.00 88.81 89 PHE A C 1
ATOM 699 O O . PHE A 1 89 ? 7.348 -1.285 -2.236 1.00 88.81 89 PHE A O 1
ATOM 706 N N . THR A 1 90 ? 6.167 -3.184 -2.222 1.00 85.81 90 THR A N 1
ATOM 707 C CA . THR A 1 90 ? 7.248 -3.990 -2.806 1.00 85.81 90 THR A CA 1
ATOM 708 C C . THR A 1 90 ? 7.790 -3.437 -4.134 1.00 85.81 90 THR A C 1
ATOM 710 O O . THR A 1 90 ? 9.002 -3.236 -4.207 1.00 85.81 90 THR A O 1
ATOM 713 N N . PRO A 1 91 ? 6.993 -3.136 -5.181 1.00 87.56 91 PRO A N 1
ATOM 714 C CA . PRO A 1 91 ? 7.513 -2.538 -6.413 1.00 87.56 91 PRO A CA 1
ATOM 715 C C . PRO A 1 91 ? 8.080 -1.130 -6.190 1.00 87.56 91 PRO A C 1
ATOM 717 O O . PRO A 1 91 ? 9.029 -0.746 -6.865 1.00 87.56 91 PRO A O 1
ATOM 720 N N . GLN A 1 92 ? 7.575 -0.369 -5.218 1.00 88.25 92 GLN A N 1
ATOM 721 C CA . GLN A 1 92 ? 8.126 0.953 -4.896 1.00 88.25 92 GLN A CA 1
ATOM 722 C C . GLN A 1 92 ? 9.546 0.841 -4.319 1.00 88.25 92 GLN A C 1
ATOM 724 O O . GLN A 1 92 ? 10.454 1.546 -4.752 1.00 88.25 92 GLN A O 1
ATOM 729 N N . VAL A 1 93 ? 9.778 -0.107 -3.409 1.00 83.50 93 VAL A N 1
ATOM 730 C CA . VAL A 1 93 ? 11.116 -0.380 -2.859 1.00 83.50 93 VAL A CA 1
ATOM 731 C C . VAL A 1 93 ? 12.032 -1.005 -3.919 1.00 83.50 93 VAL A C 1
ATOM 733 O O . VAL A 1 93 ? 13.146 -0.535 -4.141 1.00 83.50 93 VAL A O 1
ATOM 736 N N . THR A 1 94 ? 11.568 -2.068 -4.581 1.00 80.75 94 THR A N 1
ATOM 737 C CA . THR A 1 94 ? 12.404 -2.924 -5.446 1.00 80.75 94 THR A CA 1
ATOM 738 C C . THR A 1 94 ? 12.667 -2.339 -6.829 1.00 80.75 94 THR A C 1
ATOM 740 O O . THR A 1 94 ? 13.716 -2.609 -7.410 1.00 80.75 94 THR A O 1
ATOM 743 N N . ILE A 1 95 ? 11.736 -1.547 -7.371 1.00 85.62 95 ILE A N 1
ATOM 744 C CA . ILE A 1 95 ? 11.868 -0.928 -8.691 1.00 85.62 95 ILE A CA 1
ATOM 745 C C . ILE A 1 95 ? 12.170 0.556 -8.553 1.00 85.62 95 ILE A C 1
ATOM 747 O O . ILE A 1 95 ? 13.193 0.990 -9.069 1.00 85.62 95 ILE A O 1
ATOM 751 N N . VAL A 1 96 ? 11.304 1.334 -7.899 1.00 86.19 96 VAL A N 1
ATOM 752 C CA . VAL A 1 96 ? 11.392 2.804 -7.936 1.00 86.19 96 VAL A CA 1
ATOM 753 C C . VAL A 1 96 ? 12.629 3.296 -7.189 1.00 86.19 96 VAL A C 1
ATOM 755 O O . VAL A 1 96 ? 13.540 3.829 -7.817 1.00 86.19 96 VAL A O 1
ATOM 758 N N . VAL A 1 97 ? 12.724 3.048 -5.880 1.00 82.12 97 VAL A N 1
ATOM 759 C CA . VAL A 1 97 ? 13.860 3.514 -5.061 1.00 82.12 97 VAL A CA 1
ATOM 760 C C . VAL A 1 97 ? 15.185 2.944 -5.580 1.00 82.12 97 VAL A C 1
ATOM 762 O O . VAL A 1 97 ? 16.156 3.677 -5.769 1.00 82.12 97 VAL A O 1
ATOM 765 N N . LEU A 1 98 ? 15.207 1.645 -5.882 1.00 81.38 98 LEU A N 1
ATOM 766 C CA . LEU A 1 98 ? 16.398 0.936 -6.352 1.00 81.38 98 LEU A CA 1
ATOM 767 C C . LEU A 1 98 ? 16.907 1.455 -7.705 1.00 81.38 98 LEU A C 1
ATOM 769 O O . LEU A 1 98 ? 18.114 1.619 -7.886 1.00 81.38 98 LEU A O 1
ATOM 773 N N . LYS A 1 99 ? 16.009 1.754 -8.653 1.00 82.56 99 LYS A N 1
ATOM 774 C CA . LYS A 1 99 ? 16.407 2.330 -9.942 1.00 82.56 99 LYS A CA 1
ATOM 775 C C . LYS A 1 99 ? 16.900 3.771 -9.821 1.00 82.56 99 LYS A C 1
ATOM 777 O O . LYS A 1 99 ? 17.811 4.124 -10.559 1.00 82.56 99 LYS A O 1
ATOM 782 N N . ILE A 1 100 ? 16.339 4.577 -8.917 1.00 79.81 100 ILE A N 1
ATOM 783 C CA . ILE A 1 100 ? 16.791 5.962 -8.699 1.00 79.81 100 ILE A CA 1
ATOM 784 C C . ILE A 1 100 ? 18.202 5.973 -8.107 1.00 79.81 100 ILE A C 1
ATOM 786 O O . ILE A 1 100 ? 19.060 6.733 -8.550 1.00 79.81 100 ILE A O 1
ATOM 790 N N . LEU A 1 101 ? 18.475 5.098 -7.136 1.00 73.81 101 LEU A N 1
ATOM 791 C CA . LEU A 1 101 ? 19.799 4.979 -6.520 1.00 73.81 101 LEU A CA 1
ATOM 792 C C . LEU A 1 101 ? 20.878 4.498 -7.504 1.00 73.81 101 LEU A C 1
ATOM 794 O O . LEU A 1 101 ? 22.050 4.838 -7.344 1.00 73.81 101 LEU A O 1
ATOM 798 N N . ARG A 1 102 ? 20.503 3.743 -8.544 1.00 70.00 102 ARG A N 1
ATOM 799 C CA . ARG A 1 102 ? 21.442 3.231 -9.548 1.00 70.00 102 ARG A CA 1
ATOM 800 C C . ARG A 1 102 ? 22.023 4.375 -10.387 1.00 70.00 102 ARG A C 1
ATOM 802 O O . ARG A 1 102 ? 21.311 5.054 -11.121 1.00 70.00 102 ARG A O 1
ATOM 809 N N . ASN A 1 103 ? 23.339 4.564 -10.309 1.00 57.16 103 ASN A N 1
ATOM 810 C CA . ASN A 1 103 ? 24.065 5.467 -11.204 1.00 57.16 103 ASN A CA 1
ATOM 811 C C . ASN A 1 103 ? 24.201 4.840 -12.613 1.00 57.16 103 ASN A C 1
ATOM 813 O O . ASN A 1 103 ? 24.272 3.610 -12.717 1.00 57.16 103 ASN A O 1
ATOM 817 N N . LYS A 1 104 ? 24.270 5.661 -13.678 1.00 54.88 104 LYS A N 1
ATOM 818 C CA . LYS A 1 104 ? 24.478 5.220 -15.081 1.00 54.88 104 LYS A CA 1
ATOM 819 C C . LYS A 1 104 ? 25.671 4.241 -15.188 1.00 54.88 104 LYS A C 1
ATOM 821 O O . LYS A 1 104 ? 25.589 3.248 -15.901 1.00 54.88 104 LYS A O 1
ATOM 826 N N . ASN A 1 105 ? 26.690 4.403 -14.336 1.00 40.78 105 ASN A N 1
ATOM 827 C CA . ASN A 1 105 ? 27.897 3.558 -14.276 1.00 40.78 105 ASN A CA 1
ATOM 828 C C . ASN A 1 105 ? 27.683 2.089 -13.849 1.00 40.78 105 ASN A C 1
ATOM 830 O O . ASN A 1 105 ? 28.626 1.304 -13.877 1.00 40.78 105 ASN A O 1
ATOM 834 N N . PHE A 1 106 ? 26.473 1.688 -13.444 1.00 44.22 106 PHE A N 1
ATOM 835 C CA . PHE A 1 106 ? 26.172 0.302 -13.062 1.00 44.22 106 PHE A CA 1
ATOM 836 C C . PHE A 1 106 ? 25.302 -0.449 -14.083 1.00 44.22 106 PHE A C 1
ATOM 838 O O . PHE A 1 106 ? 24.798 -1.530 -13.763 1.00 44.22 106 PHE A O 1
ATOM 845 N N . GLU A 1 107 ? 25.082 0.076 -15.293 1.00 38.28 107 GLU A N 1
ATOM 846 C CA . GLU A 1 107 ? 24.385 -0.620 -16.389 1.00 38.28 107 GLU A CA 1
ATOM 847 C C . GLU A 1 107 ? 25.141 -1.898 -16.818 1.00 38.28 107 GLU A C 1
ATOM 849 O O . GLU A 1 107 ? 26.028 -1.881 -17.656 1.00 38.28 107 GLU A O 1
ATOM 854 N N . GLY A 1 108 ? 24.816 -3.036 -16.191 1.00 38.78 108 GLY A N 1
ATOM 855 C CA . GLY A 1 108 ? 25.409 -4.343 -16.511 1.00 38.78 108 GLY A CA 1
ATOM 856 C C . GLY A 1 108 ? 25.333 -5.385 -15.392 1.00 38.78 108 GLY A C 1
ATOM 857 O O . GLY A 1 108 ? 25.272 -6.576 -15.675 1.00 38.78 108 GLY A O 1
ATOM 858 N N . ARG A 1 109 ? 25.244 -4.972 -14.118 1.00 33.19 109 ARG A N 1
ATOM 859 C CA . ARG A 1 109 ? 25.132 -5.900 -12.976 1.00 33.19 109 ARG A CA 1
ATOM 860 C C . ARG A 1 109 ? 23.825 -5.694 -12.214 1.00 33.19 109 ARG A C 1
ATOM 862 O O . ARG A 1 109 ? 23.676 -4.733 -11.466 1.00 33.19 109 ARG A O 1
ATOM 869 N N . PHE A 1 110 ? 22.863 -6.596 -12.408 1.00 38.03 110 PHE A N 1
ATOM 870 C CA . PHE A 1 110 ? 21.812 -6.802 -11.411 1.00 38.03 110 PHE A CA 1
ATOM 871 C C . PHE A 1 110 ? 22.460 -7.510 -10.221 1.00 38.03 110 PHE A C 1
ATOM 873 O O . PHE A 1 110 ? 22.854 -8.667 -10.341 1.00 38.03 110 PHE A O 1
ATOM 880 N N . PHE A 1 111 ? 22.580 -6.829 -9.082 1.00 33.31 111 PHE A N 1
ATOM 881 C CA . PHE A 1 111 ? 22.811 -7.526 -7.823 1.00 33.31 111 PHE A CA 1
ATOM 882 C C . PHE A 1 111 ? 21.536 -8.301 -7.490 1.00 33.31 111 PHE A C 1
ATOM 884 O O . PHE A 1 111 ? 20.556 -7.747 -6.994 1.00 33.31 111 PHE A O 1
ATOM 891 N N . ILE A 1 112 ? 21.544 -9.594 -7.810 1.00 35.41 112 ILE A N 1
ATOM 892 C CA . ILE A 1 112 ? 20.703 -10.567 -7.126 1.00 35.41 112 ILE A CA 1
ATOM 893 C C . ILE A 1 112 ? 21.182 -10.521 -5.678 1.00 35.41 112 ILE A C 1
ATOM 895 O O . ILE A 1 112 ? 22.314 -10.908 -5.397 1.00 35.41 112 ILE A O 1
ATOM 899 N N . PHE A 1 113 ? 20.363 -9.985 -4.771 1.00 33.56 113 PHE A N 1
ATOM 900 C CA . PHE A 1 113 ? 20.604 -10.173 -3.346 1.00 33.56 113 PHE A CA 1
ATOM 901 C C . PHE A 1 113 ? 20.682 -11.687 -3.100 1.00 33.56 113 PHE A C 1
ATOM 903 O O . PHE A 1 113 ? 19.691 -12.381 -3.353 1.00 33.56 113 PHE A O 1
ATOM 910 N N . PRO A 1 114 ? 21.815 -12.229 -2.625 1.00 30.45 114 PRO A N 1
ATOM 911 C CA . PRO A 1 114 ? 21.852 -13.608 -2.188 1.00 30.45 114 PRO A CA 1
ATOM 912 C C . PRO A 1 114 ? 21.036 -13.678 -0.899 1.00 30.45 114 PRO A C 1
ATOM 914 O O . PRO A 1 114 ? 21.479 -13.216 0.145 1.00 30.45 114 PRO A O 1
ATOM 917 N N . HIS A 1 115 ? 19.808 -14.181 -1.004 1.00 34.38 115 HIS A N 1
ATOM 918 C CA . HIS A 1 115 ? 19.111 -15.011 -0.016 1.00 34.38 115 HIS A CA 1
ATOM 919 C C . HIS A 1 115 ? 19.095 -14.616 1.480 1.00 34.38 115 HIS A C 1
ATOM 921 O O . HIS A 1 115 ? 18.671 -15.417 2.310 1.00 34.38 115 HIS A O 1
ATOM 927 N N . LYS A 1 116 ? 19.451 -13.388 1.861 1.00 25.52 116 LYS A N 1
ATOM 928 C CA . LYS A 1 116 ? 19.104 -12.802 3.159 1.00 25.52 116 LYS A CA 1
ATOM 929 C C . LYS A 1 116 ? 17.909 -11.886 2.963 1.00 25.52 116 LYS A C 1
ATOM 931 O O . LYS A 1 116 ? 18.008 -10.666 3.049 1.00 25.52 116 LYS A O 1
ATOM 936 N N . ILE A 1 117 ? 16.758 -12.502 2.690 1.00 29.64 117 ILE A N 1
ATOM 937 C CA . ILE A 1 117 ? 15.477 -11.886 3.027 1.00 29.64 117 ILE A CA 1
ATOM 938 C C . ILE A 1 117 ? 15.595 -11.502 4.501 1.00 29.64 117 ILE A C 1
ATOM 940 O O . ILE A 1 117 ? 15.781 -12.363 5.361 1.00 29.64 117 ILE A O 1
ATOM 944 N N . PHE A 1 118 ? 15.542 -10.201 4.775 1.00 25.55 118 PHE A N 1
ATOM 945 C CA . PHE A 1 118 ? 15.335 -9.676 6.113 1.00 25.55 118 PHE A CA 1
ATOM 946 C C . PHE A 1 118 ? 13.926 -10.125 6.517 1.00 25.55 118 PHE A C 1
ATOM 948 O O . PHE A 1 118 ? 12.941 -9.416 6.319 1.00 25.55 118 PHE A O 1
ATOM 955 N N . ILE A 1 119 ? 13.808 -11.363 7.005 1.00 25.36 119 ILE A N 1
ATOM 956 C CA . ILE A 1 119 ? 12.645 -11.797 7.762 1.00 25.36 119 ILE A CA 1
ATOM 957 C C . ILE A 1 119 ? 12.686 -10.915 9.003 1.00 25.36 119 ILE A C 1
ATOM 959 O O . ILE A 1 119 ? 13.409 -11.197 9.958 1.00 25.36 119 ILE A O 1
ATOM 963 N N . ILE A 1 120 ? 11.936 -9.812 8.987 1.00 25.64 120 ILE A N 1
ATOM 964 C CA . ILE A 1 120 ? 11.511 -9.189 10.233 1.00 25.64 120 ILE A CA 1
ATOM 965 C C . ILE A 1 120 ? 10.607 -10.233 10.877 1.00 25.64 120 ILE A C 1
ATOM 967 O O . ILE A 1 120 ? 9.417 -10.330 10.586 1.00 25.64 120 ILE A O 1
ATOM 971 N N . LYS A 1 121 ? 11.213 -11.070 11.718 1.00 23.73 121 LYS A N 1
ATOM 972 C CA . LYS A 1 121 ? 10.516 -11.991 12.600 1.00 23.73 121 LYS A CA 1
ATOM 973 C C . LYS A 1 121 ? 9.867 -11.122 13.674 1.00 23.73 121 LYS A C 1
ATOM 975 O O . LYS A 1 121 ? 10.427 -10.898 14.743 1.00 23.73 121 LYS A O 1
ATOM 980 N N . LEU A 1 122 ? 8.720 -10.535 13.340 1.00 25.73 122 LEU A N 1
ATOM 981 C CA . LEU A 1 122 ? 7.886 -9.796 14.278 1.00 25.73 122 LEU A CA 1
ATOM 982 C C . LEU A 1 122 ? 7.260 -10.827 15.222 1.00 25.73 122 LEU A C 1
ATOM 984 O O . LEU A 1 122 ? 6.199 -11.380 14.954 1.00 25.73 122 LEU A O 1
ATOM 988 N N . TYR A 1 123 ? 7.962 -11.113 16.320 1.00 24.59 123 TYR A N 1
ATOM 989 C CA . TYR A 1 123 ? 7.408 -11.817 17.472 1.00 24.59 123 TYR A CA 1
ATOM 990 C C . TYR A 1 123 ? 6.352 -10.916 18.123 1.00 24.59 123 TYR A C 1
ATOM 992 O O . TYR A 1 123 ? 6.620 -10.177 19.068 1.00 24.59 123 TYR A O 1
ATOM 1000 N N . VAL A 1 124 ? 5.134 -10.959 17.593 1.00 29.75 124 VAL A N 1
ATOM 1001 C CA . VAL A 1 124 ? 3.937 -10.548 18.321 1.00 29.75 124 VAL A CA 1
ATOM 1002 C C . VAL A 1 124 ? 3.219 -11.840 18.673 1.00 29.75 124 VAL A C 1
ATOM 1004 O O . VAL A 1 124 ? 2.835 -12.600 17.790 1.00 29.75 124 VAL A O 1
ATOM 1007 N N . ASN A 1 125 ? 3.139 -12.122 19.971 1.00 27.00 125 ASN A N 1
ATOM 1008 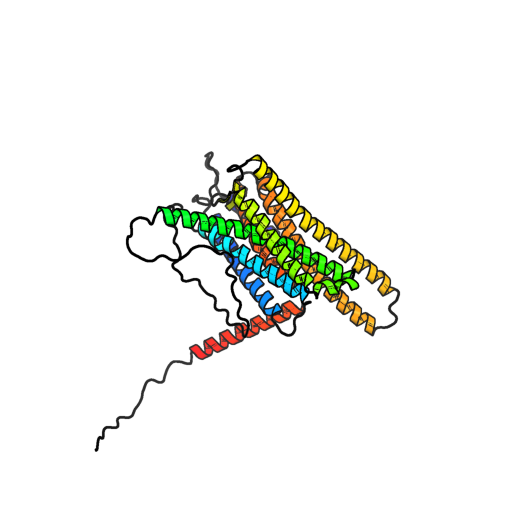C CA . ASN A 1 125 ? 2.557 -13.328 20.552 1.00 27.00 125 ASN A CA 1
ATOM 1009 C C . ASN A 1 125 ? 1.360 -13.888 19.751 1.00 27.00 125 ASN A C 1
ATOM 1011 O O . ASN A 1 125 ? 0.322 -13.240 19.647 1.00 27.00 125 ASN A O 1
ATOM 1015 N N . LYS A 1 126 ? 1.500 -15.146 19.307 1.00 27.11 126 LYS A N 1
ATOM 1016 C CA . LYS A 1 126 ? 0.411 -16.095 19.005 1.00 27.11 126 LYS A CA 1
ATOM 1017 C C . LYS A 1 126 ? -0.381 -15.952 17.687 1.00 27.11 126 LYS A C 1
ATOM 1019 O O . LYS A 1 126 ? -1.529 -16.382 17.644 1.00 27.11 126 LYS A O 1
ATOM 1024 N N . VAL A 1 127 ? 0.227 -15.467 16.597 1.00 28.03 127 VAL A N 1
ATOM 1025 C CA . VAL A 1 127 ? -0.313 -15.648 15.227 1.00 28.03 127 VAL A CA 1
ATOM 1026 C C . VAL A 1 127 ? 0.816 -16.006 14.254 1.00 28.03 127 VAL A C 1
ATOM 1028 O O . VAL A 1 127 ? 1.660 -15.168 13.944 1.00 28.03 127 VAL A O 1
ATOM 1031 N N . GLU A 1 128 ? 0.831 -17.246 13.760 1.00 26.11 128 GLU A N 1
ATOM 1032 C CA . GLU A 1 128 ? 1.621 -17.617 12.581 1.00 26.11 128 GLU A CA 1
ATOM 1033 C C . GLU A 1 128 ? 0.987 -16.974 11.344 1.00 26.11 128 GLU A C 1
ATOM 1035 O O . GLU A 1 128 ? -0.135 -17.307 10.962 1.00 26.11 128 GLU A O 1
ATOM 1040 N N . LEU A 1 129 ? 1.688 -16.028 10.717 1.00 25.36 129 LEU A N 1
ATOM 1041 C CA . LEU A 1 129 ? 1.292 -15.492 9.419 1.00 25.36 129 LEU A CA 1
ATOM 1042 C C . LEU A 1 129 ? 2.037 -16.273 8.329 1.00 25.36 129 LEU A C 1
ATOM 1044 O O . LEU A 1 129 ? 3.202 -16.001 8.041 1.00 25.36 129 LEU A O 1
ATOM 1048 N N . TYR A 1 130 ? 1.362 -17.252 7.730 1.00 25.59 130 TYR A N 1
ATOM 1049 C CA . TYR A 1 130 ? 1.834 -17.923 6.522 1.00 25.59 130 TYR A CA 1
ATOM 1050 C C . TYR A 1 130 ? 1.792 -16.925 5.361 1.00 25.59 130 TYR A C 1
ATOM 1052 O O . TYR A 1 130 ? 0.720 -16.501 4.923 1.00 25.59 130 TYR A O 1
ATOM 1060 N N . LEU A 1 131 ? 2.965 -16.516 4.872 1.00 26.72 131 LEU A N 1
ATOM 1061 C CA . LEU A 1 131 ? 3.062 -15.727 3.651 1.00 26.72 131 LEU A CA 1
ATOM 1062 C C . LEU A 1 131 ? 2.774 -16.655 2.465 1.00 26.72 131 LEU A C 1
ATOM 1064 O O . LEU A 1 131 ? 3.512 -17.600 2.197 1.00 26.72 131 LEU A O 1
ATOM 1068 N N . PHE A 1 132 ? 1.657 -16.385 1.799 1.00 26.75 132 PHE A N 1
ATOM 1069 C CA . PHE A 1 132 ? 1.114 -17.143 0.681 1.00 26.75 132 PHE A CA 1
ATOM 1070 C C . PHE A 1 132 ? 2.133 -17.321 -0.458 1.00 26.75 132 PHE A C 1
ATOM 1072 O O . PHE A 1 132 ? 2.488 -16.379 -1.167 1.00 26.75 132 PHE A O 1
ATOM 1079 N N . HIS A 1 133 ? 2.529 -18.575 -0.665 1.00 27.83 133 HIS A N 1
ATOM 1080 C CA . HIS A 1 133 ? 3.011 -19.106 -1.933 1.00 27.83 133 HIS A CA 1
ATOM 1081 C C . HIS A 1 133 ? 1.837 -19.038 -2.932 1.00 27.83 133 HIS A C 1
ATOM 1083 O O . HIS A 1 133 ? 0.957 -19.894 -2.922 1.00 27.83 133 HIS A O 1
ATOM 1089 N N . VAL A 1 134 ? 1.779 -18.004 -3.777 1.00 29.70 134 VAL A N 1
ATOM 1090 C CA . VAL A 1 134 ? 0.895 -17.985 -4.960 1.00 29.70 134 VAL A CA 1
ATOM 1091 C C . VAL A 1 134 ? 1.735 -17.690 -6.190 1.00 29.70 134 VAL A C 1
ATOM 1093 O O . VAL A 1 134 ? 1.859 -16.550 -6.622 1.00 29.70 134 VAL A O 1
ATOM 1096 N N . MET A 1 135 ? 2.349 -18.746 -6.713 1.00 27.94 135 MET A N 1
ATOM 1097 C CA . MET A 1 135 ? 2.266 -19.177 -8.114 1.00 27.94 135 MET A CA 1
ATOM 1098 C C . MET A 1 135 ? 3.024 -20.518 -8.232 1.00 27.94 135 MET A C 1
ATOM 1100 O O . MET A 1 135 ? 4.119 -20.638 -7.680 1.00 27.94 135 MET A O 1
ATOM 1104 N N . PRO A 1 136 ? 2.454 -21.541 -8.893 1.00 30.02 136 PRO A N 1
ATOM 1105 C CA . PRO A 1 136 ? 3.109 -22.825 -9.115 1.00 30.02 136 PRO A CA 1
ATOM 1106 C C . PRO A 1 136 ? 3.997 -22.756 -10.368 1.00 30.02 136 PRO A C 1
ATOM 1108 O O . PRO A 1 136 ? 3.574 -22.217 -11.388 1.00 30.02 136 PRO A O 1
ATOM 1111 N N . GLY A 1 137 ? 5.198 -23.339 -10.323 1.00 27.55 137 GLY A N 1
ATOM 1112 C CA . GLY A 1 137 ? 5.946 -23.672 -11.541 1.00 27.55 137 GLY A CA 1
ATOM 1113 C C . GLY A 1 137 ? 7.469 -23.543 -11.450 1.00 27.55 137 GLY A C 1
ATOM 1114 O O . GLY A 1 137 ? 7.984 -22.434 -11.394 1.00 27.55 137 GLY A O 1
ATOM 1115 N N . MET A 1 138 ? 8.142 -24.696 -11.579 1.00 27.16 138 MET A N 1
ATOM 1116 C CA . MET A 1 138 ? 9.575 -24.933 -11.872 1.00 27.16 138 MET A CA 1
ATOM 1117 C C . MET A 1 138 ? 10.543 -24.826 -10.675 1.00 27.16 138 MET A C 1
ATOM 1119 O O . MET A 1 138 ? 10.881 -23.735 -10.236 1.00 27.16 138 MET A O 1
ATOM 1123 N N . ILE A 1 139 ? 10.864 -25.926 -9.974 1.00 27.78 139 ILE A N 1
ATOM 1124 C CA . ILE A 1 139 ? 11.707 -27.110 -10.309 1.00 27.78 139 ILE A CA 1
ATOM 1125 C C . ILE A 1 139 ? 13.219 -26.821 -10.215 1.00 27.78 139 ILE A C 1
ATOM 1127 O O . ILE A 1 139 ? 13.772 -25.990 -10.927 1.00 27.78 139 ILE A O 1
ATOM 1131 N N . ILE A 1 140 ? 13.845 -27.575 -9.306 1.00 22.31 140 ILE A N 1
ATOM 1132 C CA . ILE A 1 140 ? 15.275 -27.735 -9.005 1.00 22.31 140 ILE A CA 1
ATOM 1133 C C . ILE A 1 140 ? 16.004 -28.372 -10.195 1.00 22.31 140 ILE A C 1
ATOM 1135 O O . ILE A 1 140 ? 15.488 -29.342 -10.732 1.00 22.31 140 ILE A O 1
ATOM 1139 N N . PHE A 1 141 ? 17.235 -27.946 -10.510 1.00 25.00 141 PHE A N 1
ATOM 1140 C CA . PHE A 1 141 ? 18.290 -28.881 -10.931 1.00 25.00 141 PHE A CA 1
ATOM 1141 C C . PHE A 1 141 ? 19.679 -28.412 -10.478 1.00 25.00 141 PHE A C 1
ATOM 1143 O O . PHE A 1 141 ? 20.032 -27.236 -10.558 1.00 25.00 141 PHE A O 1
ATOM 1150 N N . HIS A 1 142 ? 20.425 -29.382 -9.960 1.00 21.77 142 HIS A N 1
ATOM 1151 C CA . HIS A 1 142 ? 21.795 -29.319 -9.466 1.00 21.77 142 HIS A CA 1
ATOM 1152 C C . HIS A 1 142 ? 22.777 -29.698 -10.599 1.00 21.77 142 HIS A C 1
ATOM 1154 O O . HIS A 1 142 ? 22.372 -30.358 -11.553 1.00 21.77 142 HIS A O 1
ATOM 1160 N N . CYS A 1 143 ? 24.065 -29.386 -10.398 1.00 22.02 143 CYS A N 1
ATOM 1161 C CA . CYS A 1 143 ? 25.280 -29.867 -11.095 1.00 22.02 143 CYS A CA 1
ATOM 1162 C C . CYS A 1 143 ? 25.905 -29.046 -12.253 1.00 22.02 143 CYS A C 1
ATOM 1164 O O . CYS A 1 143 ? 25.387 -28.961 -13.360 1.00 22.02 143 CYS A O 1
ATOM 1166 N N . ASN A 1 144 ? 27.114 -28.545 -11.955 1.00 24.75 144 ASN A N 1
ATOM 1167 C CA . ASN A 1 144 ? 28.345 -28.529 -12.761 1.00 24.75 144 ASN A CA 1
ATOM 1168 C C . ASN A 1 144 ? 28.257 -28.182 -14.260 1.00 24.75 144 ASN A C 1
ATOM 1170 O O . ASN A 1 144 ? 28.194 -29.075 -15.096 1.00 24.75 144 ASN A O 1
ATOM 1174 N N . ASN A 1 145 ? 28.369 -26.886 -14.590 1.00 27.80 145 ASN A N 1
ATOM 1175 C CA . ASN A 1 145 ? 29.276 -26.316 -15.612 1.00 27.80 145 ASN A CA 1
ATOM 1176 C C . ASN A 1 145 ? 28.928 -24.834 -15.866 1.00 27.80 145 ASN A C 1
ATOM 1178 O O . ASN A 1 145 ? 27.816 -24.477 -16.248 1.00 27.80 145 ASN A O 1
ATOM 1182 N N . PHE A 1 146 ? 29.887 -23.944 -15.610 1.00 25.39 146 PHE A N 1
ATOM 1183 C CA . PHE A 1 146 ? 29.660 -22.529 -15.282 1.00 25.39 146 PHE A CA 1
ATOM 1184 C C . PHE A 1 146 ? 29.815 -21.559 -16.475 1.00 25.39 146 PHE A C 1
ATOM 1186 O O . PHE A 1 146 ? 30.490 -20.542 -16.353 1.00 25.39 146 PHE A O 1
ATOM 1193 N N . VAL A 1 147 ? 29.210 -21.840 -17.641 1.00 27.38 147 VAL A N 1
ATOM 1194 C CA . VAL A 1 147 ? 29.347 -20.949 -18.830 1.00 27.38 147 VAL A CA 1
ATOM 1195 C C . VAL A 1 147 ? 28.013 -20.513 -19.479 1.00 27.38 147 VAL A C 1
ATOM 1197 O O . VAL A 1 147 ? 27.996 -19.629 -20.328 1.00 27.38 147 VAL A O 1
ATOM 1200 N N . LEU A 1 148 ? 26.848 -20.958 -18.993 1.00 26.38 148 LEU A N 1
ATOM 1201 C CA . LEU A 1 148 ? 25.526 -20.552 -19.521 1.00 26.38 148 LEU A CA 1
ATOM 1202 C C . LEU A 1 148 ? 24.730 -19.639 -18.559 1.00 26.38 148 LEU A C 1
ATOM 1204 O O . LEU A 1 148 ? 23.564 -19.892 -18.271 1.00 26.38 148 LEU A O 1
ATOM 1208 N N . ILE A 1 149 ? 25.355 -18.598 -17.993 1.00 31.66 149 ILE A N 1
ATOM 1209 C CA . ILE A 1 149 ? 24.759 -17.844 -16.865 1.00 31.66 149 ILE A CA 1
ATOM 1210 C C . ILE A 1 149 ? 24.360 -16.393 -17.215 1.00 31.66 149 ILE A C 1
ATOM 1212 O O . ILE A 1 149 ? 23.447 -15.844 -16.603 1.00 31.66 149 ILE A O 1
ATOM 1216 N N . ILE A 1 150 ? 24.911 -15.768 -18.262 1.00 32.38 150 ILE A N 1
ATOM 1217 C CA . ILE A 1 150 ? 24.595 -14.352 -18.559 1.00 32.38 150 ILE A CA 1
ATOM 1218 C C . ILE A 1 150 ? 23.200 -14.176 -19.200 1.00 32.38 150 ILE A C 1
ATOM 1220 O O . ILE A 1 150 ? 22.472 -13.243 -18.844 1.00 32.38 150 ILE A O 1
ATOM 1224 N N . TYR A 1 151 ? 22.780 -15.082 -20.094 1.00 28.77 151 TYR A N 1
ATOM 1225 C CA . TYR A 1 151 ? 21.478 -14.972 -20.774 1.00 28.77 151 TYR A CA 1
ATOM 1226 C C . TYR A 1 151 ? 20.304 -15.287 -19.830 1.00 28.77 151 TYR A C 1
ATOM 1228 O O . TYR A 1 151 ? 19.345 -14.515 -19.750 1.00 28.77 151 TYR A O 1
ATOM 1236 N N . SER A 1 152 ? 20.434 -16.346 -19.023 1.00 32.12 152 SER A N 1
ATOM 1237 C CA . SER A 1 152 ? 19.446 -16.712 -18.002 1.00 32.12 152 SER A CA 1
ATOM 1238 C C . SER A 1 152 ? 19.280 -15.619 -16.941 1.00 32.12 152 SER A C 1
ATOM 1240 O O . SER A 1 152 ? 18.150 -15.295 -16.587 1.00 32.12 152 SER A O 1
ATOM 1242 N N . ILE A 1 153 ? 20.359 -14.958 -16.492 1.00 33.81 153 ILE A N 1
ATOM 1243 C CA . ILE A 1 153 ? 20.260 -13.856 -15.514 1.00 33.81 153 ILE A CA 1
ATOM 1244 C C . ILE A 1 153 ? 19.503 -12.646 -16.085 1.00 33.81 153 ILE A C 1
ATOM 1246 O O . ILE A 1 153 ? 18.661 -12.067 -15.392 1.00 33.81 153 ILE A O 1
ATOM 1250 N N . LYS A 1 154 ? 19.749 -12.253 -17.345 1.00 39.91 154 LYS A N 1
ATOM 1251 C CA . LYS A 1 154 ? 19.039 -11.118 -17.970 1.00 39.91 154 LYS A CA 1
ATOM 1252 C C . LYS A 1 154 ? 17.548 -11.419 -18.154 1.00 39.91 154 LYS A C 1
ATOM 1254 O O . LYS A 1 154 ? 16.706 -10.544 -17.919 1.00 39.91 154 LYS A O 1
ATOM 1259 N N . GLN A 1 155 ? 17.213 -12.654 -18.529 1.00 44.12 155 GLN A N 1
ATOM 1260 C CA . GLN A 1 155 ? 15.830 -13.094 -18.685 1.00 44.12 155 GLN A CA 1
ATOM 1261 C C . GLN A 1 155 ? 15.112 -13.181 -17.329 1.00 44.12 155 GLN A C 1
ATOM 1263 O O . GLN A 1 155 ? 14.041 -12.592 -17.190 1.00 44.12 155 GLN A O 1
ATOM 1268 N N . ILE A 1 156 ? 15.724 -13.802 -16.311 1.00 52.72 156 ILE A N 1
ATOM 1269 C CA . ILE A 1 156 ? 15.200 -13.864 -14.932 1.00 52.72 156 ILE A CA 1
ATOM 1270 C C . ILE A 1 156 ? 14.955 -12.454 -14.387 1.00 52.72 156 ILE A C 1
ATOM 1272 O O . ILE A 1 156 ? 13.876 -12.171 -13.869 1.00 52.72 156 ILE A O 1
ATOM 1276 N N . SER A 1 157 ? 15.905 -11.537 -14.578 1.00 69.44 157 SER A N 1
ATOM 1277 C CA . SER A 1 157 ? 15.754 -10.143 -14.153 1.00 69.44 157 SER A CA 1
ATOM 1278 C C . SER A 1 157 ? 14.564 -9.449 -14.830 1.00 69.44 157 SER A C 1
ATOM 1280 O O . SER A 1 157 ? 13.758 -8.788 -14.170 1.00 69.44 157 SER A O 1
ATOM 1282 N N . THR A 1 158 ? 14.392 -9.655 -16.140 1.00 76.06 158 THR A N 1
ATOM 1283 C CA . THR A 1 158 ? 13.261 -9.085 -16.887 1.00 76.06 158 THR A CA 1
ATOM 1284 C C . THR A 1 158 ? 11.924 -9.669 -16.418 1.00 76.06 158 THR A C 1
ATOM 1286 O O . THR A 1 158 ? 10.949 -8.932 -16.281 1.00 76.06 158 THR A O 1
ATOM 1289 N N . TRP A 1 159 ? 11.859 -10.972 -16.129 1.00 75.94 159 TRP A N 1
ATOM 1290 C CA . TRP A 1 159 ? 10.649 -11.610 -15.600 1.00 75.94 159 TRP A CA 1
ATOM 1291 C C . TRP A 1 159 ? 10.293 -11.115 -14.201 1.00 75.94 159 TRP A C 1
ATOM 1293 O O . TRP A 1 159 ? 9.152 -10.709 -13.991 1.00 75.94 159 TRP A O 1
ATOM 1303 N N . ILE A 1 160 ? 11.259 -11.060 -13.279 1.00 79.75 160 ILE A N 1
ATOM 1304 C CA . ILE A 1 160 ? 11.057 -10.517 -11.925 1.00 79.75 160 ILE A CA 1
ATOM 1305 C C . ILE A 1 160 ? 10.546 -9.077 -12.007 1.00 79.75 160 ILE A C 1
ATOM 1307 O O . ILE A 1 160 ? 9.567 -8.721 -11.350 1.00 79.75 160 ILE A O 1
ATOM 1311 N N . TYR A 1 161 ? 11.157 -8.261 -12.871 1.00 84.06 161 TYR A N 1
ATOM 1312 C CA . TYR A 1 161 ? 10.723 -6.891 -13.110 1.00 84.06 161 TYR A CA 1
ATOM 1313 C C . TYR A 1 161 ? 9.257 -6.818 -13.553 1.00 84.06 161 TYR A C 1
ATOM 1315 O O . TYR A 1 161 ? 8.475 -6.032 -13.013 1.00 84.06 161 TYR A O 1
ATOM 1323 N N . ARG A 1 162 ? 8.861 -7.658 -14.517 1.00 84.75 162 ARG A N 1
ATOM 1324 C CA . ARG A 1 162 ? 7.478 -7.700 -15.004 1.00 84.75 162 ARG A CA 1
ATOM 1325 C C . ARG A 1 162 ? 6.501 -8.199 -13.939 1.00 84.75 162 ARG A C 1
ATOM 1327 O O . ARG A 1 162 ? 5.402 -7.657 -13.867 1.00 84.75 162 ARG A O 1
ATOM 1334 N N . ILE A 1 163 ? 6.891 -9.166 -13.107 1.00 85.38 163 ILE A N 1
ATOM 1335 C CA . ILE A 1 163 ? 6.069 -9.677 -11.999 1.00 85.38 163 ILE A CA 1
ATOM 1336 C C . ILE A 1 163 ? 5.817 -8.573 -10.972 1.00 85.38 163 ILE A C 1
ATOM 1338 O O . ILE A 1 163 ? 4.665 -8.293 -10.654 1.00 85.38 163 ILE A O 1
ATOM 1342 N N . PHE A 1 164 ? 6.858 -7.887 -10.495 1.00 86.75 164 PHE A N 1
ATOM 1343 C CA . PHE A 1 164 ? 6.686 -6.785 -9.542 1.00 86.75 164 PHE A CA 1
ATOM 1344 C C . PHE A 1 164 ? 5.890 -5.619 -10.135 1.00 86.75 164 PHE A C 1
ATOM 1346 O O . PHE A 1 164 ? 5.047 -5.031 -9.454 1.00 86.75 164 PHE A O 1
ATOM 1353 N N . SER A 1 165 ? 6.089 -5.318 -11.420 1.00 86.31 165 SER A N 1
ATOM 1354 C CA . SER A 1 165 ? 5.289 -4.314 -12.122 1.00 86.31 165 SER A CA 1
ATOM 1355 C C . SER A 1 165 ? 3.806 -4.718 -12.174 1.00 86.31 165 SER A C 1
ATOM 1357 O O . SER A 1 165 ? 2.944 -3.922 -11.798 1.00 86.31 165 SER A O 1
ATOM 1359 N N . ALA A 1 166 ? 3.490 -5.973 -12.512 1.00 88.44 166 ALA A N 1
ATOM 1360 C CA . ALA A 1 166 ? 2.120 -6.497 -12.502 1.00 88.44 166 ALA A CA 1
ATOM 1361 C C . ALA A 1 166 ? 1.506 -6.533 -11.092 1.00 88.44 166 ALA A C 1
ATOM 1363 O O . ALA A 1 166 ? 0.327 -6.218 -10.923 1.00 88.44 166 ALA A O 1
ATOM 1364 N N . MET A 1 167 ? 2.312 -6.834 -10.071 1.00 88.69 167 MET A N 1
ATOM 1365 C CA . MET A 1 167 ? 1.891 -6.854 -8.672 1.00 88.69 167 MET A CA 1
ATOM 1366 C C . MET A 1 167 ? 1.395 -5.487 -8.192 1.00 88.69 167 MET A C 1
ATOM 1368 O O . MET A 1 167 ? 0.422 -5.432 -7.446 1.00 88.69 167 MET A O 1
ATOM 1372 N N . SER A 1 168 ? 1.997 -4.385 -8.662 1.00 88.75 168 SER A N 1
ATOM 1373 C CA . SER A 1 168 ? 1.497 -3.030 -8.364 1.00 88.75 168 SER A CA 1
ATOM 1374 C C . SER A 1 168 ? 0.096 -2.782 -8.932 1.00 88.75 168 SER A C 1
ATOM 1376 O O . SER A 1 168 ? -0.740 -2.149 -8.296 1.00 88.75 168 SER A O 1
ATOM 1378 N N . THR A 1 169 ? -0.179 -3.287 -10.137 1.00 91.50 169 THR A N 1
ATOM 1379 C CA . THR A 1 169 ? -1.499 -3.170 -10.763 1.00 91.50 169 THR A CA 1
ATOM 1380 C C . THR A 1 169 ? -2.509 -4.039 -10.016 1.00 91.50 169 THR A C 1
ATOM 1382 O O . THR A 1 169 ? -3.607 -3.578 -9.709 1.00 91.50 169 THR A O 1
ATOM 1385 N N . PHE A 1 170 ? -2.117 -5.265 -9.674 1.00 93.44 170 PHE A N 1
ATOM 1386 C CA . PHE A 1 170 ? -2.946 -6.224 -8.949 1.00 93.44 170 PHE A CA 1
ATOM 1387 C C . PHE A 1 170 ? -3.395 -5.667 -7.604 1.00 93.44 170 PHE A C 1
ATOM 1389 O O . PHE A 1 170 ? -4.591 -5.563 -7.335 1.00 93.44 170 PHE A O 1
ATOM 1396 N N . SER A 1 171 ? -2.436 -5.240 -6.783 1.00 93.12 171 SER A N 1
ATOM 1397 C CA . SER A 1 171 ? -2.718 -4.704 -5.456 1.00 93.12 171 SER A CA 1
ATOM 1398 C C . SER A 1 171 ? -3.562 -3.433 -5.516 1.00 93.12 171 SER A C 1
ATOM 1400 O O . SER A 1 171 ? -4.448 -3.257 -4.678 1.00 93.12 171 SER A O 1
ATOM 1402 N N . PHE A 1 172 ? -3.351 -2.579 -6.520 1.00 93.12 172 PHE A N 1
ATOM 1403 C CA . PHE A 1 172 ? -4.159 -1.383 -6.737 1.00 93.12 172 PHE A CA 1
ATOM 1404 C C . PHE A 1 172 ? -5.628 -1.713 -7.045 1.00 93.12 172 PHE A C 1
ATOM 1406 O O . PHE A 1 172 ? -6.517 -1.177 -6.383 1.00 93.12 172 PHE A O 1
ATOM 1413 N N . PHE A 1 173 ? -5.904 -2.613 -7.997 1.00 94.31 173 PHE A N 1
ATOM 1414 C CA . PHE A 1 173 ? -7.286 -2.978 -8.336 1.00 94.31 173 PHE A CA 1
ATOM 1415 C C . PHE A 1 173 ? -7.994 -3.687 -7.185 1.00 94.31 173 PHE A C 1
ATOM 1417 O O . PHE A 1 173 ? -9.118 -3.316 -6.853 1.00 94.31 173 PHE A O 1
ATOM 1424 N N . VAL A 1 174 ? -7.322 -4.630 -6.518 1.00 94.56 174 VAL A N 1
ATOM 1425 C CA . VAL A 1 174 ? -7.897 -5.299 -5.344 1.00 94.56 174 VAL A CA 1
ATOM 1426 C C . VAL A 1 174 ? -8.186 -4.283 -4.231 1.00 94.56 174 VAL A C 1
ATOM 1428 O O . VAL A 1 174 ? -9.279 -4.299 -3.670 1.00 94.56 174 VAL A O 1
ATOM 1431 N N . SER A 1 175 ? -7.280 -3.333 -3.957 1.00 94.50 175 SER A N 1
ATOM 1432 C CA . SER A 1 175 ? -7.527 -2.254 -2.979 1.00 94.50 175 SER A CA 1
ATOM 1433 C C . SER A 1 175 ? -8.744 -1.406 -3.343 1.00 94.50 175 SER A C 1
ATOM 1435 O O . SER A 1 175 ? -9.554 -1.066 -2.476 1.00 94.50 175 SER A O 1
ATOM 1437 N N . LEU A 1 176 ? -8.890 -1.077 -4.628 1.00 94.31 176 LEU A N 1
ATOM 1438 C CA . LEU A 1 176 ? -10.008 -0.294 -5.140 1.00 94.31 176 LEU A CA 1
ATOM 1439 C C . LEU A 1 176 ? -11.338 -1.034 -4.933 1.00 94.31 176 LEU A C 1
ATOM 1441 O O . LEU A 1 176 ? -12.281 -0.476 -4.370 1.00 94.31 176 LEU A O 1
ATOM 1445 N N . HIS A 1 177 ? -11.397 -2.314 -5.309 1.00 95.56 177 HIS A N 1
ATOM 1446 C CA . HIS A 1 177 ? -12.575 -3.159 -5.109 1.00 95.56 177 HIS A CA 1
ATOM 1447 C C . HIS A 1 177 ? -12.916 -3.362 -3.631 1.00 95.56 177 HIS A C 1
ATOM 1449 O O . HIS A 1 177 ? -14.081 -3.264 -3.245 1.00 95.56 177 HIS A O 1
ATOM 1455 N N . LEU A 1 178 ? -11.914 -3.609 -2.786 1.00 94.88 178 LEU A N 1
ATOM 1456 C CA . LEU A 1 178 ? -12.101 -3.777 -1.344 1.00 94.88 178 LEU A CA 1
ATOM 1457 C C . LEU A 1 178 ? -12.610 -2.498 -0.686 1.00 94.88 178 LEU A C 1
ATOM 1459 O O . LEU A 1 178 ? -13.457 -2.561 0.205 1.00 94.88 178 LEU A O 1
ATOM 1463 N N . THR A 1 179 ? -12.142 -1.330 -1.125 1.00 93.88 179 THR A N 1
ATOM 1464 C CA . THR A 1 179 ? -12.650 -0.080 -0.560 1.00 93.88 179 THR A CA 1
ATOM 1465 C C . THR A 1 179 ? -14.058 0.241 -1.061 1.00 93.88 179 THR A C 1
ATOM 1467 O O . THR A 1 179 ? -14.879 0.735 -0.287 1.00 93.88 179 THR A O 1
ATOM 1470 N N . PHE A 1 180 ? -14.398 -0.112 -2.302 1.00 94.88 180 PHE A N 1
ATOM 1471 C CA . PHE A 1 180 ? -15.791 -0.069 -2.749 1.00 94.88 180 PHE A CA 1
ATOM 1472 C C . PHE A 1 180 ? -16.679 -0.978 -1.885 1.00 94.88 180 PHE A C 1
ATOM 1474 O O . PHE A 1 180 ? -17.702 -0.531 -1.362 1.00 94.88 180 PHE A O 1
ATOM 1481 N N . LEU A 1 181 ? -16.244 -2.215 -1.620 1.00 94.94 181 LEU A N 1
ATOM 1482 C CA . LEU A 1 181 ? -16.939 -3.128 -0.708 1.00 94.94 181 LEU A CA 1
ATOM 1483 C C . LEU A 1 181 ? -17.065 -2.546 0.709 1.00 94.94 181 LEU A C 1
ATOM 1485 O O . LEU A 1 181 ? -18.095 -2.716 1.362 1.00 94.94 181 LEU A O 1
ATOM 1489 N N . LEU A 1 182 ? -16.053 -1.816 1.182 1.00 92.81 182 LEU A N 1
ATOM 1490 C CA . LEU A 1 182 ? -16.099 -1.106 2.458 1.00 92.81 182 LEU A CA 1
ATOM 1491 C C . LEU A 1 182 ? -17.183 -0.013 2.480 1.00 92.81 182 LEU A C 1
ATOM 1493 O O . LEU A 1 182 ? -17.864 0.141 3.498 1.00 92.81 182 LEU A O 1
ATOM 1497 N N . ALA A 1 183 ? -17.365 0.721 1.377 1.00 92.94 183 ALA A N 1
ATOM 1498 C CA . ALA A 1 183 ? -18.433 1.711 1.227 1.00 92.94 183 ALA A CA 1
ATOM 1499 C C . ALA A 1 183 ? -19.818 1.041 1.252 1.00 92.94 183 ALA A C 1
ATOM 1501 O O . ALA A 1 183 ? -20.696 1.466 2.006 1.00 92.94 183 ALA A O 1
ATOM 1502 N N . VAL A 1 184 ? -19.985 -0.060 0.511 1.00 93.31 184 VAL A N 1
ATOM 1503 C CA . VAL A 1 184 ? -21.227 -0.852 0.474 1.00 93.31 184 VAL A CA 1
ATOM 1504 C C . VAL A 1 184 ? -21.566 -1.437 1.848 1.00 93.31 184 VAL A C 1
ATOM 1506 O O . VAL A 1 184 ? -22.705 -1.327 2.299 1.00 93.31 184 VAL A O 1
ATOM 1509 N N . ASN A 1 185 ? -20.582 -1.995 2.559 1.00 91.50 185 ASN A N 1
ATOM 1510 C CA . ASN A 1 185 ? -20.751 -2.497 3.927 1.00 91.50 185 ASN A CA 1
ATOM 1511 C C . ASN A 1 185 ? -21.331 -1.419 4.853 1.00 91.50 185 ASN A C 1
ATOM 1513 O O . ASN A 1 185 ? -22.306 -1.651 5.564 1.00 91.50 185 ASN A O 1
ATOM 1517 N N . ARG A 1 186 ? -20.790 -0.201 4.786 1.00 89.31 186 ARG A N 1
ATOM 1518 C CA . ARG A 1 186 ? -21.269 0.928 5.595 1.00 89.31 186 ARG A CA 1
ATOM 1519 C C . ARG A 1 186 ? -22.663 1.384 5.188 1.00 89.31 186 ARG A C 1
ATOM 1521 O O . ARG A 1 186 ? -23.480 1.666 6.060 1.00 89.31 186 ARG A O 1
ATOM 1528 N N . LEU A 1 187 ? -22.960 1.406 3.890 1.00 91.44 187 LEU A N 1
ATOM 1529 C CA . LEU A 1 187 ? -24.300 1.718 3.401 1.00 91.44 187 LEU A CA 1
ATOM 1530 C C . LEU A 1 187 ? -25.336 0.747 3.964 1.00 91.44 187 LEU A C 1
ATOM 1532 O O . LEU A 1 187 ? -26.361 1.186 4.488 1.00 91.44 187 LEU A O 1
ATOM 1536 N N . ILE A 1 188 ? -25.045 -0.552 3.888 1.00 90.69 188 ILE A N 1
ATOM 1537 C CA . ILE A 1 188 ? -25.921 -1.609 4.392 1.00 90.69 188 ILE A CA 1
ATOM 1538 C C . ILE A 1 188 ? -26.061 -1.501 5.912 1.00 90.69 188 ILE A C 1
ATOM 1540 O O . ILE A 1 188 ? -27.183 -1.485 6.409 1.00 90.69 188 ILE A O 1
ATOM 1544 N N . ALA A 1 189 ? -24.962 -1.333 6.649 1.00 86.19 189 ALA A N 1
ATOM 1545 C CA . ALA A 1 189 ? -24.997 -1.205 8.104 1.00 86.19 189 ALA A CA 1
ATOM 1546 C C . ALA A 1 189 ? -25.844 -0.006 8.579 1.00 86.19 189 ALA A C 1
ATOM 1548 O O . ALA A 1 189 ? -26.609 -0.137 9.531 1.00 86.19 189 ALA A O 1
ATOM 1549 N N . THR A 1 190 ? -25.747 1.147 7.908 1.00 83.75 190 THR A N 1
ATOM 1550 C CA . THR A 1 190 ? -26.443 2.377 8.327 1.00 83.75 190 THR A CA 1
ATOM 1551 C C . THR A 1 190 ? -27.875 2.489 7.789 1.00 83.75 190 THR A C 1
ATOM 1553 O O . THR A 1 190 ? -28.763 3.009 8.479 1.00 83.75 190 THR A O 1
ATOM 1556 N N . SER A 1 191 ? -28.115 2.035 6.557 1.00 84.44 191 SER A N 1
ATOM 1557 C CA . SER A 1 191 ? -29.383 2.262 5.842 1.00 84.44 191 SER A CA 1
ATOM 1558 C C . SER A 1 191 ? -30.272 1.024 5.803 1.00 84.44 191 SER A C 1
ATOM 1560 O O . SER A 1 191 ? -31.488 1.156 5.897 1.00 84.44 191 SER A O 1
ATOM 1562 N N . PHE A 1 192 ? -29.686 -0.174 5.733 1.00 87.56 192 PHE A N 1
ATOM 1563 C CA . PHE A 1 192 ? -30.424 -1.427 5.570 1.00 87.56 192 PHE A CA 1
ATOM 1564 C C . PHE A 1 192 ? -29.937 -2.520 6.538 1.00 87.56 192 PHE A C 1
ATOM 1566 O O . PHE A 1 192 ? -29.452 -3.570 6.105 1.00 87.56 192 PHE A O 1
ATOM 1573 N N . PRO A 1 193 ? -30.091 -2.324 7.862 1.00 84.19 193 PRO A N 1
ATOM 1574 C CA . PRO A 1 193 ? -29.529 -3.227 8.869 1.00 84.19 193 PRO A CA 1
ATOM 1575 C C . PRO A 1 193 ? -30.027 -4.678 8.746 1.00 84.19 193 PRO A C 1
ATOM 1577 O O . PRO A 1 193 ? -29.315 -5.597 9.145 1.00 84.19 193 PRO A O 1
ATOM 1580 N N . LYS A 1 194 ? -31.199 -4.905 8.129 1.00 88.19 194 LYS A N 1
ATOM 1581 C CA . LYS A 1 194 ? -31.739 -6.246 7.834 1.00 88.19 194 LYS A CA 1
ATOM 1582 C C . LYS A 1 194 ? -30.797 -7.099 6.969 1.00 88.19 194 LYS A C 1
ATOM 1584 O O . LYS A 1 194 ? -30.730 -8.307 7.168 1.00 88.19 194 LYS A O 1
ATOM 1589 N N . PHE A 1 195 ? -30.027 -6.490 6.064 1.00 88.75 195 PHE A N 1
ATOM 1590 C CA . PHE A 1 195 ? -29.079 -7.207 5.199 1.00 88.75 195 PHE A CA 1
ATOM 1591 C C . PHE A 1 195 ? -27.685 -7.362 5.816 1.00 88.75 195 PHE A C 1
ATOM 1593 O O . PHE A 1 195 ? -26.801 -7.958 5.204 1.00 88.75 195 PHE A O 1
ATOM 1600 N N . ASN A 1 196 ? -27.465 -6.879 7.043 1.00 85.88 196 ASN A N 1
ATOM 1601 C CA . ASN A 1 196 ? -26.168 -6.997 7.710 1.00 85.88 196 ASN A CA 1
ATOM 1602 C C . ASN A 1 196 ? -25.776 -8.465 7.994 1.00 85.88 196 ASN A C 1
ATOM 1604 O O . ASN A 1 196 ? -24.599 -8.773 8.177 1.00 85.88 196 ASN A O 1
ATOM 1608 N N . SER A 1 197 ? -26.743 -9.392 7.983 1.00 88.75 197 SER A N 1
ATOM 1609 C CA . SER A 1 197 ? -26.498 -10.839 8.056 1.00 88.75 197 SER A CA 1
ATOM 1610 C C . SER A 1 197 ? -25.628 -11.354 6.903 1.00 88.75 197 SER A C 1
ATOM 1612 O O . SER A 1 197 ? -24.853 -12.290 7.102 1.00 88.75 197 SER A O 1
ATOM 1614 N N . PHE A 1 198 ? -25.664 -10.706 5.731 1.00 90.38 198 PHE A N 1
ATOM 1615 C CA . PHE A 1 198 ? -24.818 -11.054 4.588 1.00 90.38 198 PHE A CA 1
ATOM 1616 C C . PHE A 1 198 ? -23.328 -11.020 4.953 1.00 90.38 198 PHE A C 1
ATOM 1618 O O . PHE A 1 198 ? -22.605 -11.980 4.689 1.00 90.38 198 PHE A O 1
ATOM 1625 N N . PHE A 1 199 ? -22.887 -9.970 5.652 1.00 88.00 199 PHE A N 1
ATOM 1626 C CA . PHE A 1 199 ? -21.491 -9.759 6.055 1.00 88.00 199 PHE A CA 1
ATOM 1627 C C . PHE A 1 199 ? -21.005 -10.672 7.187 1.00 88.00 199 PHE A C 1
ATOM 1629 O O . PHE A 1 199 ? -19.832 -10.616 7.565 1.00 88.00 199 PHE A O 1
ATOM 1636 N N . LYS A 1 200 ? -21.903 -11.492 7.738 1.00 86.50 200 LYS A N 1
ATOM 1637 C CA . LYS A 1 200 ? -21.595 -12.552 8.705 1.00 86.50 200 LYS A CA 1
ATOM 1638 C C . LYS A 1 200 ? -21.634 -13.947 8.076 1.00 86.50 200 LYS A C 1
ATOM 1640 O O . LYS A 1 200 ? -21.266 -14.914 8.729 1.00 86.50 200 LYS A O 1
ATOM 1645 N N . SER A 1 201 ? -22.103 -14.062 6.835 1.00 89.75 201 SER A N 1
ATOM 1646 C CA . SER A 1 201 ? -22.296 -15.344 6.160 1.00 89.75 201 SER A CA 1
ATOM 1647 C C . SER A 1 201 ? -21.047 -15.794 5.395 1.00 89.75 201 SER A C 1
ATOM 1649 O O . SER A 1 201 ? -20.211 -14.976 5.014 1.00 89.75 201 SER A O 1
ATOM 1651 N N . MET A 1 202 ? -20.967 -17.088 5.066 1.00 90.06 202 MET A N 1
ATOM 1652 C CA . MET A 1 202 ? -19.950 -17.633 4.150 1.00 90.06 202 MET A CA 1
ATOM 1653 C C . MET A 1 202 ? -19.900 -16.901 2.800 1.00 90.06 202 MET A C 1
ATOM 1655 O O . MET A 1 202 ? -18.826 -16.752 2.219 1.00 90.06 202 MET A O 1
ATOM 1659 N N . LYS A 1 203 ? -21.037 -16.364 2.328 1.00 91.88 203 LYS A N 1
ATOM 1660 C CA . LYS A 1 203 ? -21.124 -15.607 1.066 1.00 91.88 203 LYS A CA 1
ATOM 1661 C C . LYS A 1 203 ? -20.174 -14.407 1.044 1.00 91.88 203 LYS A C 1
ATOM 1663 O O . LYS A 1 203 ? -19.660 -14.053 -0.012 1.00 91.88 203 LYS A O 1
ATOM 1668 N N . PHE A 1 204 ? -19.897 -13.813 2.203 1.00 93.06 204 PHE A N 1
ATOM 1669 C CA . PHE A 1 204 ? -18.953 -12.709 2.317 1.00 93.06 204 PHE A CA 1
ATOM 1670 C C . PHE A 1 204 ? -17.505 -13.127 2.008 1.00 93.06 204 PHE A C 1
ATOM 1672 O O . PHE A 1 204 ? -16.794 -12.393 1.327 1.00 93.06 204 PHE A O 1
ATOM 1679 N N . TYR A 1 205 ? -17.075 -14.321 2.425 1.00 91.75 205 TYR A N 1
ATOM 1680 C CA . TYR A 1 205 ? -15.737 -14.838 2.110 1.00 91.75 205 TYR A CA 1
ATOM 1681 C C . TYR A 1 205 ? -15.592 -15.173 0.624 1.00 91.75 205 TYR A C 1
ATOM 1683 O O . TYR A 1 205 ? -14.590 -14.808 0.010 1.00 91.75 205 TYR A O 1
ATOM 1691 N N . PHE A 1 206 ? -16.619 -15.782 0.020 1.00 93.00 206 PHE A N 1
ATOM 1692 C CA . PHE A 1 206 ? -16.664 -16.000 -1.430 1.00 93.00 206 PHE A CA 1
ATOM 1693 C C . PHE A 1 206 ? -16.564 -14.685 -2.210 1.00 93.00 206 PHE A C 1
ATOM 1695 O O . PHE A 1 206 ? -15.848 -14.614 -3.211 1.00 93.00 206 PHE A O 1
ATOM 1702 N N . LEU A 1 207 ? -17.226 -13.625 -1.732 1.00 94.56 207 LEU A N 1
ATOM 1703 C CA . LEU A 1 207 ? -17.110 -12.296 -2.325 1.00 94.56 207 LEU A CA 1
ATOM 1704 C C . LEU A 1 207 ? -15.674 -11.764 -2.234 1.00 94.56 207 LEU A C 1
ATOM 1706 O O . LEU A 1 207 ? -15.151 -11.297 -3.239 1.00 94.56 207 LEU A O 1
ATOM 1710 N N . LEU A 1 208 ? -15.007 -11.882 -1.078 1.00 93.38 208 LEU A N 1
ATOM 1711 C CA . LEU A 1 208 ? -13.604 -11.471 -0.931 1.00 93.38 208 LEU A CA 1
ATOM 1712 C C . LEU A 1 208 ? -12.685 -12.210 -1.915 1.00 93.38 208 LEU A C 1
ATOM 1714 O O . LEU A 1 208 ? -11.898 -11.563 -2.602 1.00 93.38 208 LEU A O 1
ATOM 1718 N N . ILE A 1 209 ? -12.814 -13.535 -2.038 1.00 94.25 209 ILE A N 1
ATOM 1719 C CA . ILE A 1 209 ? -12.039 -14.335 -3.004 1.00 94.25 209 ILE A CA 1
ATOM 1720 C C . ILE A 1 209 ? -12.309 -13.858 -4.436 1.00 94.25 209 ILE A C 1
ATOM 1722 O O . ILE A 1 209 ? -11.376 -13.665 -5.212 1.00 94.25 209 ILE A O 1
ATOM 1726 N N . SER A 1 210 ? -13.575 -13.602 -4.770 1.00 95.25 210 SER A N 1
ATOM 1727 C CA . SER A 1 210 ? -13.968 -13.105 -6.093 1.00 95.25 210 SER A CA 1
ATOM 1728 C C . SER A 1 210 ? -13.339 -11.744 -6.404 1.00 95.25 210 SER A C 1
ATOM 1730 O O . SER A 1 210 ? -12.898 -11.517 -7.529 1.00 95.25 210 SER A O 1
ATOM 1732 N N . LEU A 1 211 ? -13.229 -10.851 -5.413 1.00 95.62 211 LEU A N 1
ATOM 1733 C CA . LEU A 1 211 ? -12.551 -9.563 -5.580 1.00 95.62 211 LEU A CA 1
ATOM 1734 C C . LEU A 1 211 ? -11.053 -9.740 -5.863 1.00 95.62 211 LEU A C 1
ATOM 1736 O O . LEU A 1 211 ? -10.538 -9.131 -6.802 1.00 95.62 211 LEU A O 1
ATOM 1740 N N . TRP A 1 212 ? -10.369 -10.615 -5.123 1.00 96.00 212 TRP A N 1
ATOM 1741 C CA . TRP A 1 212 ? -8.967 -10.956 -5.390 1.00 96.00 212 TRP A CA 1
ATOM 1742 C C . TRP A 1 212 ? -8.771 -11.540 -6.795 1.00 96.00 212 TRP A C 1
ATOM 1744 O O . TRP A 1 212 ? -7.896 -11.084 -7.532 1.00 96.00 212 TRP A O 1
ATOM 1754 N N . LEU A 1 213 ? -9.618 -12.492 -7.198 1.00 95.31 213 LEU A N 1
ATOM 1755 C CA . LEU A 1 213 ? -9.594 -13.073 -8.543 1.00 95.31 213 LEU A CA 1
ATOM 1756 C C . LEU A 1 213 ? -9.836 -12.014 -9.623 1.00 95.31 213 LEU A C 1
ATOM 1758 O O . LEU A 1 213 ? -9.146 -12.012 -10.638 1.00 95.31 213 LEU A O 1
ATOM 1762 N N . SER A 1 214 ? -10.758 -11.075 -9.399 1.00 95.19 214 SER A N 1
ATOM 1763 C CA . SER A 1 214 ? -11.022 -9.999 -10.358 1.00 95.19 214 SER A CA 1
ATOM 1764 C C . SER A 1 214 ? -9.800 -9.098 -10.568 1.00 95.19 214 SER A C 1
ATOM 1766 O O . SER A 1 214 ? -9.441 -8.807 -11.710 1.00 95.19 214 SER A O 1
ATOM 1768 N N . GLY A 1 215 ? -9.094 -8.730 -9.492 1.00 93.81 215 GLY A N 1
ATOM 1769 C CA . GLY A 1 215 ? -7.837 -7.991 -9.592 1.00 93.81 215 GLY A CA 1
ATOM 1770 C C . GLY A 1 215 ? -6.756 -8.794 -10.315 1.00 93.81 215 GLY A C 1
ATOM 1771 O O . GLY A 1 215 ? -6.037 -8.244 -11.149 1.00 93.81 215 GLY A O 1
ATOM 1772 N N . PHE A 1 216 ? -6.673 -10.102 -10.051 1.00 93.06 216 PHE A N 1
ATOM 1773 C CA . PHE A 1 216 ? -5.721 -10.998 -10.711 1.00 93.06 216 PHE A CA 1
ATOM 1774 C C . PHE A 1 216 ? -5.960 -11.069 -12.224 1.00 93.06 216 PHE A C 1
ATOM 1776 O O . PHE A 1 216 ? -5.021 -10.897 -13.001 1.00 93.06 216 PHE A O 1
ATOM 1783 N N . VAL A 1 217 ? -7.215 -11.239 -12.652 1.00 94.12 217 VAL A N 1
ATOM 1784 C CA . VAL A 1 217 ? -7.598 -11.259 -14.072 1.00 94.12 217 VAL A CA 1
ATOM 1785 C C . VAL A 1 217 ? -7.224 -9.944 -14.756 1.00 94.12 217 VAL A C 1
ATOM 1787 O O . VAL A 1 217 ? -6.590 -9.973 -15.808 1.00 94.12 217 VAL A O 1
ATOM 1790 N N . ILE A 1 218 ? -7.531 -8.790 -14.151 1.00 92.94 218 ILE A N 1
ATOM 1791 C CA . ILE A 1 218 ? -7.170 -7.477 -14.718 1.00 92.94 218 ILE A CA 1
ATOM 1792 C C . ILE A 1 218 ? -5.651 -7.356 -14.899 1.00 92.94 218 ILE A C 1
ATOM 1794 O O . ILE A 1 218 ? -5.181 -6.887 -15.938 1.00 92.94 218 ILE A O 1
ATOM 1798 N N . SER A 1 219 ? -4.870 -7.814 -13.921 1.00 91.94 219 SER A N 1
ATOM 1799 C CA . SER A 1 219 ? -3.409 -7.809 -14.003 1.00 91.94 219 SER A CA 1
ATOM 1800 C C . SER A 1 219 ? -2.849 -8.759 -15.052 1.00 91.94 219 SER A C 1
ATOM 1802 O O . SER A 1 219 ? -1.879 -8.401 -15.715 1.00 91.94 219 SER A O 1
ATOM 1804 N N . LEU A 1 220 ? -3.447 -9.937 -15.244 1.00 90.88 220 LEU A N 1
ATOM 1805 C CA . LEU A 1 220 ? -3.062 -10.851 -16.322 1.00 90.88 220 LEU A CA 1
ATOM 1806 C C . LEU A 1 220 ? -3.356 -10.256 -17.700 1.00 90.88 220 LEU A C 1
ATOM 1808 O O . LEU A 1 220 ? -2.520 -10.344 -18.600 1.00 90.88 220 LEU A O 1
ATOM 1812 N N . VAL A 1 221 ? -4.516 -9.619 -17.856 1.00 90.56 221 VAL A N 1
ATOM 1813 C CA . VAL A 1 221 ? -4.893 -8.921 -19.089 1.00 90.56 221 VAL A CA 1
ATOM 1814 C C . VAL A 1 221 ? -3.905 -7.786 -19.378 1.00 90.56 221 VAL A C 1
ATOM 1816 O O . VAL A 1 221 ? -3.385 -7.699 -20.491 1.00 90.56 221 VAL A O 1
ATOM 1819 N N . GLU A 1 222 ? -3.558 -6.971 -18.374 1.00 89.56 222 GLU A N 1
ATOM 1820 C CA . GLU A 1 222 ? -2.513 -5.949 -18.510 1.00 89.56 222 GLU A CA 1
ATOM 1821 C C . GLU A 1 222 ? -1.178 -6.571 -18.916 1.00 89.56 222 GLU A C 1
ATOM 1823 O O . GLU A 1 222 ? -0.546 -6.097 -19.854 1.00 89.56 222 GLU A O 1
ATOM 1828 N N . PHE A 1 223 ? -0.762 -7.642 -18.241 1.00 87.12 223 PHE A N 1
ATOM 1829 C CA . PHE A 1 223 ? 0.495 -8.328 -18.517 1.00 87.12 223 PHE A CA 1
ATOM 1830 C C . PHE A 1 223 ? 0.564 -8.879 -19.950 1.00 87.12 223 PHE A C 1
ATOM 1832 O O . PHE A 1 223 ? 1.654 -8.957 -20.527 1.00 87.12 223 PHE A O 1
ATOM 1839 N N . HIS A 1 224 ? -0.582 -9.269 -20.515 1.00 87.31 224 HIS A N 1
ATOM 1840 C CA . HIS A 1 224 ? -0.697 -9.803 -21.867 1.00 87.31 224 HIS A CA 1
ATOM 1841 C C . HIS A 1 224 ? -0.639 -8.714 -22.947 1.00 87.31 224 HIS A C 1
ATOM 1843 O O . HIS A 1 224 ? 0.051 -8.900 -23.953 1.00 87.31 224 HIS A O 1
ATOM 1849 N N . TYR A 1 225 ? -1.350 -7.599 -22.750 1.00 87.38 225 TYR A N 1
ATOM 1850 C CA . TYR A 1 225 ? -1.483 -6.538 -23.758 1.00 87.38 225 TYR A CA 1
ATOM 1851 C C . TYR A 1 225 ? -0.455 -5.410 -23.623 1.00 87.38 225 TYR A C 1
ATOM 1853 O O . TYR A 1 225 ? -0.132 -4.758 -24.615 1.00 87.38 225 TYR A O 1
ATOM 1861 N N . CYS A 1 226 ? 0.075 -5.176 -22.423 1.00 88.62 226 CYS A N 1
ATOM 1862 C CA . CYS A 1 226 ? 0.914 -4.027 -22.112 1.00 88.62 226 CYS A CA 1
ATOM 1863 C C . CYS A 1 226 ? 2.199 -4.429 -21.379 1.00 88.62 226 CYS A C 1
ATOM 1865 O O . CYS A 1 226 ? 2.238 -5.321 -20.533 1.00 88.62 226 CYS A O 1
ATOM 1867 N N . ILE A 1 227 ? 3.278 -3.702 -21.660 1.00 85.88 227 ILE A N 1
ATOM 1868 C CA . ILE A 1 227 ? 4.500 -3.731 -20.860 1.00 85.88 227 ILE A CA 1
ATOM 1869 C C . ILE A 1 227 ? 4.532 -2.458 -20.022 1.00 85.88 227 ILE A C 1
ATOM 1871 O O . ILE A 1 227 ? 4.627 -1.355 -20.555 1.00 85.88 227 ILE A O 1
ATOM 1875 N N . LYS A 1 228 ? 4.458 -2.621 -18.702 1.00 88.88 228 LYS A N 1
ATOM 1876 C CA . LYS A 1 228 ? 4.548 -1.522 -17.740 1.00 88.88 228 LYS A CA 1
ATOM 1877 C C . LYS A 1 228 ? 6.000 -1.310 -17.314 1.00 88.88 228 LYS A C 1
ATOM 1879 O O . LYS A 1 228 ? 6.598 -2.196 -16.696 1.00 88.88 228 LYS A O 1
ATOM 1884 N N . ILE A 1 229 ? 6.554 -0.147 -17.647 1.00 88.00 229 ILE A N 1
ATOM 1885 C CA . ILE A 1 229 ? 7.956 0.222 -17.423 1.00 88.00 229 ILE A CA 1
ATOM 1886 C C . ILE A 1 229 ? 8.001 1.457 -16.523 1.00 88.00 229 ILE A C 1
ATOM 1888 O O . ILE A 1 229 ? 7.184 2.356 -16.636 1.00 88.00 229 ILE A O 1
ATOM 1892 N N . PHE A 1 230 ? 8.958 1.496 -15.609 1.00 86.88 230 PHE A N 1
ATOM 1893 C CA . PHE A 1 230 ? 9.301 2.668 -14.819 1.00 86.88 230 PHE A CA 1
ATOM 1894 C C . PHE A 1 230 ? 10.494 3.340 -15.483 1.00 86.88 230 PHE A C 1
ATOM 1896 O O . PHE A 1 230 ? 11.586 2.749 -15.518 1.00 86.88 230 PHE A O 1
ATOM 1903 N N . ASP A 1 231 ? 10.251 4.525 -16.027 1.00 86.31 231 ASP A N 1
ATOM 1904 C CA . ASP A 1 231 ? 11.264 5.401 -16.583 1.00 86.31 231 ASP A CA 1
ATOM 1905 C C . ASP A 1 231 ? 11.904 6.196 -15.447 1.00 86.31 231 ASP A C 1
ATOM 1907 O O . ASP A 1 231 ? 11.245 6.943 -14.727 1.00 86.31 231 ASP A O 1
ATOM 1911 N N . VAL A 1 232 ? 13.203 5.980 -15.266 1.00 83.25 232 VAL A N 1
ATOM 1912 C CA . VAL A 1 232 ? 13.970 6.631 -14.204 1.00 83.25 232 VAL A CA 1
ATOM 1913 C C . VAL A 1 232 ? 14.151 8.104 -14.516 1.00 83.25 232 VAL A C 1
ATOM 1915 O O . VAL A 1 232 ? 14.060 8.901 -13.596 1.00 83.25 232 VAL A O 1
ATOM 1918 N N . SER A 1 233 ? 14.360 8.454 -15.789 1.00 82.44 233 SER A N 1
ATOM 1919 C CA . SER A 1 233 ? 14.690 9.821 -16.201 1.00 82.44 233 SER A CA 1
ATOM 1920 C C . SER A 1 233 ? 13.580 10.807 -15.846 1.00 82.44 233 SER A C 1
ATOM 1922 O O . SER A 1 233 ? 13.845 11.863 -15.281 1.00 82.44 233 SER A O 1
ATOM 1924 N N . SER A 1 234 ? 12.333 10.394 -16.075 1.00 84.00 234 SER A N 1
ATOM 1925 C CA . SER A 1 234 ? 11.122 11.154 -15.780 1.00 84.00 234 SER A CA 1
ATOM 1926 C C . SER A 1 234 ? 10.462 10.775 -14.449 1.00 84.00 234 SER A C 1
ATOM 1928 O O . SER A 1 234 ? 9.467 11.389 -14.078 1.00 84.00 234 SER A O 1
ATOM 1930 N N . LEU A 1 235 ? 10.965 9.765 -13.728 1.00 85.88 235 LEU A N 1
ATOM 1931 C CA . LEU A 1 235 ? 10.316 9.161 -12.554 1.00 85.88 235 LEU A CA 1
ATOM 1932 C C . LEU A 1 235 ? 8.864 8.713 -12.797 1.00 85.88 235 LEU A C 1
ATOM 1934 O O . LEU A 1 235 ? 8.031 8.744 -11.889 1.00 85.88 235 LEU A O 1
ATOM 1938 N N . GLN A 1 236 ? 8.529 8.288 -14.012 1.00 88.50 236 GLN A N 1
ATOM 1939 C CA . GLN A 1 236 ? 7.155 7.980 -14.393 1.00 88.50 236 GLN A CA 1
ATOM 1940 C C . GLN A 1 236 ? 6.971 6.503 -14.750 1.00 88.50 236 GLN A C 1
ATOM 1942 O O . GLN A 1 236 ? 7.801 5.872 -15.403 1.00 88.50 236 GLN A O 1
ATOM 1947 N N . TRP A 1 237 ? 5.825 5.944 -14.361 1.00 87.56 237 TRP A N 1
ATOM 1948 C CA . TRP A 1 237 ? 5.362 4.666 -14.895 1.00 87.56 237 TRP A CA 1
ATOM 1949 C C . TRP A 1 237 ? 4.723 4.876 -16.272 1.00 87.56 237 TRP A C 1
ATOM 1951 O O . TRP A 1 237 ? 3.722 5.580 -16.396 1.00 87.56 237 TRP A O 1
ATOM 1961 N N . SER A 1 238 ? 5.275 4.235 -17.297 1.00 87.56 238 SER A N 1
ATOM 1962 C CA . SER A 1 238 ? 4.766 4.224 -18.663 1.00 87.56 238 SER A CA 1
ATOM 1963 C C . SER A 1 238 ? 4.186 2.856 -19.030 1.00 87.56 238 SER A C 1
ATOM 1965 O O . SER A 1 238 ? 4.621 1.805 -18.549 1.00 87.56 238 SER A O 1
ATOM 1967 N N . PHE A 1 239 ? 3.169 2.872 -19.889 1.00 87.06 239 PHE A N 1
ATOM 1968 C CA . PHE A 1 239 ? 2.538 1.674 -20.431 1.00 87.06 239 PHE A CA 1
ATOM 1969 C C . PHE A 1 239 ? 2.820 1.611 -21.924 1.00 87.06 239 PHE A C 1
ATOM 1971 O O . PHE A 1 239 ? 2.367 2.469 -22.678 1.00 87.06 239 PHE A O 1
ATOM 1978 N N . ASN A 1 240 ? 3.552 0.589 -22.354 1.00 86.31 240 ASN A N 1
ATOM 1979 C CA . ASN A 1 240 ? 3.747 0.305 -23.764 1.00 86.31 240 ASN A CA 1
ATOM 1980 C C . ASN A 1 240 ? 2.823 -0.844 -24.185 1.00 86.31 240 ASN A C 1
ATOM 1982 O O . ASN A 1 240 ? 3.111 -2.011 -23.917 1.00 86.31 240 ASN A O 1
ATOM 1986 N N . CYS A 1 241 ? 1.707 -0.499 -24.825 1.00 86.38 241 CYS A N 1
ATOM 1987 C CA . CYS A 1 241 ? 0.684 -1.451 -25.266 1.00 86.38 241 CYS A CA 1
ATOM 1988 C C . CYS A 1 241 ? 0.688 -1.687 -26.787 1.00 86.38 241 CYS A C 1
ATOM 1990 O O . CYS A 1 241 ? -0.277 -2.218 -27.327 1.00 86.38 241 CYS A O 1
ATOM 1992 N N . THR A 1 242 ? 1.751 -1.297 -27.502 1.00 81.56 242 THR A N 1
ATOM 1993 C CA . THR A 1 242 ? 1.820 -1.444 -28.970 1.00 81.56 242 THR A CA 1
ATOM 1994 C C . THR A 1 242 ? 2.324 -2.814 -29.421 1.00 81.56 242 THR A C 1
ATOM 1996 O O . THR A 1 242 ? 2.237 -3.144 -30.597 1.00 81.56 242 THR A O 1
ATOM 1999 N N . LYS A 1 243 ? 2.856 -3.633 -28.504 1.00 68.75 243 LYS A N 1
ATOM 2000 C CA . LYS A 1 243 ? 3.685 -4.792 -28.864 1.00 68.75 243 LYS A CA 1
ATOM 2001 C C . LYS A 1 243 ? 2.932 -5.954 -29.520 1.00 68.75 243 LYS A C 1
ATOM 2003 O O . LYS A 1 243 ? 3.548 -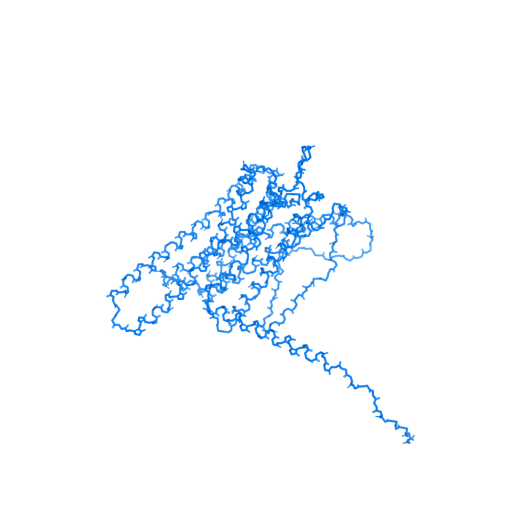6.706 -30.265 1.00 68.75 243 LYS A O 1
ATOM 2008 N N . ARG A 1 244 ? 1.652 -6.157 -29.194 1.00 71.75 244 ARG A N 1
ATOM 2009 C CA . ARG A 1 244 ? 0.899 -7.339 -29.653 1.00 71.75 244 ARG A CA 1
ATOM 2010 C C . ARG A 1 244 ? -0.222 -6.959 -30.606 1.00 71.75 244 ARG A C 1
ATOM 2012 O O . ARG A 1 244 ? -0.244 -7.412 -31.740 1.00 71.75 244 ARG A O 1
ATOM 2019 N N . THR A 1 245 ? -1.111 -6.095 -30.141 1.00 82.81 245 THR A N 1
ATOM 2020 C CA . THR A 1 245 ? -2.306 -5.651 -30.860 1.00 82.81 245 THR A CA 1
ATOM 2021 C C . THR A 1 245 ? -2.598 -4.221 -30.401 1.00 82.81 245 THR A C 1
ATOM 2023 O O . THR A 1 245 ? -3.236 -4.033 -29.361 1.00 82.81 245 THR A O 1
ATOM 2026 N N . PRO A 1 246 ? -2.084 -3.198 -31.113 1.00 84.31 246 PRO A N 1
ATOM 2027 C CA . PRO A 1 246 ? -2.170 -1.800 -30.682 1.00 84.31 246 PRO A CA 1
ATOM 2028 C C . PRO A 1 246 ? -3.598 -1.354 -30.352 1.00 84.31 246 PRO A C 1
ATOM 2030 O O . PRO A 1 246 ? -3.821 -0.660 -29.360 1.00 84.31 246 PRO A O 1
ATOM 2033 N N . GLU A 1 247 ? -4.571 -1.816 -31.139 1.00 88.56 247 GLU A N 1
ATOM 2034 C CA . GLU A 1 247 ? -5.991 -1.518 -30.952 1.00 88.56 247 GLU A CA 1
ATOM 2035 C C . GLU A 1 247 ? -6.540 -2.090 -29.641 1.00 88.56 247 GLU A C 1
ATOM 2037 O O . GLU A 1 247 ? -7.159 -1.362 -28.862 1.00 88.56 247 GLU A O 1
ATOM 2042 N N . SER A 1 248 ? -6.268 -3.366 -29.341 1.00 87.38 248 SER A N 1
ATOM 2043 C CA . SER A 1 248 ? -6.758 -3.988 -28.106 1.00 87.38 248 SER A CA 1
ATOM 2044 C C . SER A 1 248 ? -6.050 -3.430 -26.871 1.00 87.38 248 SER A C 1
ATOM 2046 O O . SER A 1 248 ? -6.680 -3.261 -25.829 1.00 87.38 248 SER A O 1
ATOM 2048 N N . GLY A 1 249 ? -4.764 -3.080 -26.987 1.00 88.06 249 GLY A N 1
ATOM 2049 C CA . GLY A 1 249 ? -4.011 -2.403 -25.936 1.00 88.06 249 GLY A CA 1
ATOM 2050 C C . GLY A 1 249 ? -4.581 -1.018 -25.616 1.00 88.06 249 GLY A C 1
ATOM 2051 O O . GLY A 1 249 ? -4.791 -0.683 -24.448 1.00 88.06 249 GLY A O 1
ATOM 2052 N N . ALA A 1 250 ? -4.903 -0.229 -26.645 1.00 88.25 250 ALA A N 1
ATOM 2053 C CA . ALA A 1 250 ? -5.550 1.071 -26.482 1.00 88.25 250 ALA A CA 1
ATOM 2054 C C . ALA A 1 250 ? -6.968 0.944 -25.899 1.00 88.25 250 ALA A C 1
ATOM 2056 O O . ALA A 1 250 ? -7.334 1.704 -24.998 1.00 88.25 250 ALA A O 1
ATOM 2057 N N . ALA A 1 251 ? -7.754 -0.032 -26.367 1.00 90.31 251 ALA A N 1
ATOM 2058 C CA . ALA A 1 251 ? -9.077 -0.327 -25.822 1.00 90.31 251 ALA A CA 1
ATOM 2059 C C . ALA A 1 251 ? -8.998 -0.727 -24.340 1.00 90.31 251 ALA A C 1
ATOM 2061 O O . ALA A 1 251 ? -9.726 -0.177 -23.513 1.00 90.31 251 ALA A O 1
ATOM 2062 N N . PHE A 1 252 ? -8.057 -1.605 -23.980 1.00 90.94 252 PHE A N 1
ATOM 2063 C CA . PHE A 1 252 ? -7.819 -2.006 -22.596 1.00 90.94 252 PHE A CA 1
ATOM 2064 C C . PHE A 1 252 ? -7.467 -0.811 -21.707 1.00 90.94 252 PHE A C 1
ATOM 2066 O O . PHE A 1 252 ? -8.048 -0.667 -20.634 1.00 90.94 252 PHE A O 1
ATOM 2073 N N . LEU A 1 253 ? -6.576 0.087 -22.146 1.00 89.12 253 LEU A N 1
ATOM 2074 C CA . LEU A 1 253 ? -6.237 1.290 -21.378 1.00 89.12 253 LEU A CA 1
ATOM 2075 C C . LEU A 1 253 ? -7.450 2.205 -21.152 1.00 89.12 253 LEU A C 1
ATOM 2077 O O . LEU A 1 253 ? -7.609 2.722 -20.045 1.00 89.12 253 LEU A O 1
ATOM 2081 N N . LYS A 1 254 ? -8.324 2.376 -22.155 1.00 91.00 254 LYS A N 1
ATOM 2082 C CA . LYS A 1 254 ? -9.574 3.146 -22.012 1.00 91.00 254 LYS A CA 1
ATOM 2083 C C . LYS A 1 254 ? -10.527 2.499 -21.004 1.00 91.00 254 LYS A C 1
ATOM 2085 O O . LYS A 1 254 ? -11.021 3.189 -20.115 1.00 91.00 254 LYS A O 1
ATOM 2090 N N . ILE A 1 255 ? -10.745 1.184 -21.105 1.00 92.06 255 ILE A N 1
ATOM 2091 C CA . ILE A 1 255 ? -11.607 0.421 -20.184 1.00 92.06 255 ILE A CA 1
ATOM 2092 C C . ILE A 1 255 ? -11.054 0.482 -18.762 1.00 92.06 255 ILE A C 1
ATOM 2094 O O . ILE A 1 255 ? -11.782 0.799 -17.825 1.00 92.06 255 ILE A O 1
ATOM 2098 N N . ARG A 1 256 ? -9.751 0.230 -18.604 1.00 91.50 256 ARG A N 1
ATOM 2099 C CA . ARG A 1 256 ? -9.033 0.333 -17.333 1.00 91.50 256 ARG A CA 1
ATOM 2100 C C . ARG A 1 256 ? -9.269 1.699 -16.703 1.00 91.50 256 ARG A C 1
ATOM 2102 O O . ARG A 1 256 ? -9.654 1.776 -15.543 1.00 91.50 256 ARG A O 1
ATOM 2109 N N . TYR A 1 257 ? -9.043 2.761 -17.468 1.00 88.25 257 TYR A N 1
ATOM 2110 C CA . TYR A 1 257 ? -9.204 4.127 -16.998 1.00 88.25 257 TYR A CA 1
ATOM 2111 C C . TYR A 1 257 ? -10.643 4.415 -16.544 1.00 88.25 257 TYR A C 1
ATOM 2113 O O . TYR A 1 257 ? -10.852 4.858 -15.412 1.00 88.25 257 TYR A O 1
ATOM 2121 N N . ALA A 1 258 ? -11.632 4.076 -17.376 1.00 91.69 258 ALA A N 1
ATOM 2122 C CA . ALA A 1 258 ? -13.044 4.218 -17.035 1.00 91.69 258 ALA A CA 1
ATOM 2123 C C . ALA A 1 258 ? -13.390 3.459 -15.745 1.00 91.69 258 ALA A C 1
ATOM 2125 O O . ALA A 1 258 ? -13.976 4.032 -14.830 1.00 91.69 258 ALA A O 1
ATOM 2126 N N . TRP A 1 259 ? -12.943 2.209 -15.613 1.00 92.62 259 TRP A N 1
ATOM 2127 C CA . TRP A 1 259 ? -13.188 1.392 -14.425 1.00 92.62 259 TRP A CA 1
ATOM 2128 C C . TRP A 1 259 ? -12.582 2.001 -13.154 1.00 92.62 259 TRP A C 1
ATOM 2130 O O . TRP A 1 259 ? -13.225 2.028 -12.103 1.00 92.62 259 TRP A O 1
ATOM 2140 N N . THR A 1 260 ? -11.363 2.544 -13.254 1.00 91.62 260 THR A N 1
ATOM 2141 C CA . THR A 1 260 ? -10.705 3.210 -12.121 1.00 91.62 260 THR A CA 1
ATOM 2142 C C . THR A 1 260 ? -11.399 4.492 -11.678 1.00 91.62 260 THR A C 1
ATOM 2144 O O . THR A 1 260 ? -11.266 4.852 -10.517 1.00 91.62 260 THR A O 1
ATOM 2147 N N . LEU A 1 261 ? -12.163 5.158 -12.546 1.00 88.62 261 LEU A N 1
ATOM 2148 C CA . LEU A 1 261 ? -12.964 6.327 -12.173 1.00 88.62 261 LEU A CA 1
ATOM 2149 C C . LEU A 1 261 ? -14.366 5.968 -11.679 1.00 88.62 261 LEU A C 1
ATOM 2151 O O . LEU A 1 261 ? -14.854 6.573 -10.727 1.00 88.62 261 LEU A O 1
ATOM 2155 N N . VAL A 1 262 ? -15.016 4.989 -12.312 1.00 92.25 262 VAL A N 1
ATOM 2156 C CA . VAL A 1 262 ? -16.396 4.603 -11.989 1.00 92.25 262 VAL A CA 1
ATOM 2157 C C . VAL A 1 262 ? -16.513 4.143 -10.538 1.00 92.25 262 VAL A C 1
ATOM 2159 O O . VAL A 1 262 ? -17.451 4.543 -9.851 1.00 92.25 262 VAL A O 1
ATOM 2162 N N . LEU A 1 263 ? -15.559 3.345 -10.045 1.00 92.44 263 LEU A N 1
ATOM 2163 C CA . LEU A 1 263 ? -15.619 2.821 -8.678 1.00 92.44 263 LEU A CA 1
ATOM 2164 C C . LEU A 1 263 ? -15.549 3.924 -7.608 1.00 92.44 263 LEU A C 1
ATOM 2166 O O . LEU A 1 263 ? -16.453 3.968 -6.773 1.00 92.44 263 LEU A O 1
ATOM 2170 N N . PRO A 1 264 ? -14.569 4.845 -7.617 1.00 89.38 264 PRO A N 1
ATOM 2171 C CA . PRO A 1 264 ? -14.563 5.958 -6.677 1.00 89.38 264 PRO A CA 1
ATOM 2172 C C . PRO A 1 264 ? -15.779 6.884 -6.800 1.00 89.38 264 PRO A C 1
A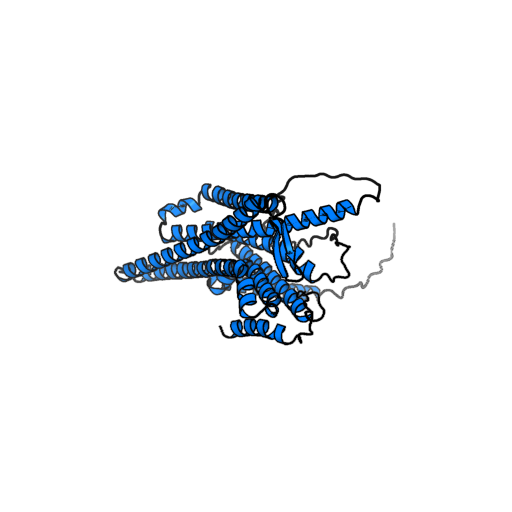TOM 2174 O O . PRO A 1 264 ? -16.365 7.241 -5.784 1.00 89.38 264 PRO A O 1
ATOM 2177 N N . ILE A 1 265 ? -16.249 7.190 -8.017 1.00 89.31 265 ILE A N 1
ATOM 2178 C CA . ILE A 1 265 ? -17.475 7.988 -8.210 1.00 89.31 265 ILE A CA 1
ATOM 2179 C C . ILE A 1 265 ? -18.685 7.296 -7.557 1.00 89.31 265 ILE A C 1
ATOM 2181 O O . ILE A 1 265 ? -19.478 7.935 -6.862 1.00 89.31 265 ILE A O 1
ATOM 2185 N N . ALA A 1 266 ? -18.810 5.975 -7.717 1.00 93.31 266 ALA A N 1
ATOM 2186 C CA . ALA A 1 266 ? -19.856 5.196 -7.061 1.00 93.31 266 ALA A CA 1
ATOM 2187 C C . ALA A 1 266 ? -19.707 5.210 -5.529 1.00 93.31 266 ALA A C 1
ATOM 2189 O O . ALA A 1 266 ? -20.699 5.343 -4.812 1.00 93.31 266 ALA A O 1
ATOM 2190 N N . MET A 1 267 ? -18.478 5.125 -5.008 1.00 92.81 267 MET A N 1
ATOM 2191 C CA . MET A 1 267 ? -18.214 5.262 -3.573 1.00 92.81 267 MET A CA 1
ATOM 2192 C C . MET A 1 267 ? -18.624 6.641 -3.046 1.00 92.81 267 MET A C 1
ATOM 2194 O O . MET A 1 267 ? -19.273 6.720 -2.002 1.00 92.81 267 MET A O 1
ATOM 2198 N N . PHE A 1 268 ? -18.298 7.717 -3.765 1.00 89.88 268 PHE A N 1
ATOM 2199 C CA . PHE A 1 268 ? -18.707 9.075 -3.422 1.00 89.88 268 PHE A CA 1
ATOM 2200 C C . PHE A 1 268 ? -20.235 9.192 -3.337 1.00 89.88 268 PHE A C 1
ATOM 2202 O O . PHE A 1 268 ? -20.760 9.653 -2.321 1.00 89.88 268 PHE A O 1
ATOM 2209 N N . ALA A 1 269 ? -20.960 8.682 -4.341 1.00 92.50 269 ALA A N 1
ATOM 2210 C CA . ALA A 1 269 ? -22.424 8.652 -4.341 1.00 92.50 269 ALA A CA 1
ATOM 2211 C C . ALA A 1 269 ? -22.994 7.867 -3.143 1.00 92.50 269 ALA A C 1
ATOM 2213 O O . ALA A 1 269 ? -23.926 8.331 -2.480 1.00 92.50 269 ALA A O 1
ATOM 2214 N N . ILE A 1 270 ? -22.393 6.719 -2.805 1.00 93.62 270 ILE A N 1
ATOM 2215 C CA . ILE A 1 270 ? -22.754 5.942 -1.611 1.00 93.62 270 ILE A CA 1
ATOM 2216 C C . ILE A 1 270 ? -22.567 6.776 -0.337 1.00 93.62 270 ILE A C 1
ATOM 2218 O O . ILE A 1 270 ? -23.452 6.791 0.520 1.00 93.62 270 ILE A O 1
ATOM 2222 N N . TYR A 1 271 ? -21.450 7.490 -0.187 1.00 89.94 271 TYR A N 1
ATOM 2223 C CA . TYR A 1 271 ? -21.216 8.305 1.006 1.00 89.94 271 TYR A CA 1
ATOM 2224 C C . TYR A 1 271 ? -22.193 9.474 1.116 1.00 89.94 271 TYR A C 1
ATOM 2226 O O . TYR A 1 271 ? -22.705 9.713 2.212 1.00 89.94 271 TYR A O 1
ATOM 2234 N N . VAL A 1 272 ? -22.515 10.148 0.008 1.00 89.69 272 VAL A N 1
ATOM 2235 C CA . VAL A 1 272 ? -23.564 11.181 -0.028 1.00 89.69 272 VAL A CA 1
ATOM 2236 C C . VAL A 1 272 ? -24.901 10.604 0.447 1.00 89.69 272 VAL A C 1
ATOM 2238 O O . VAL A 1 272 ? -25.537 11.184 1.330 1.00 89.69 272 VAL A O 1
ATOM 2241 N N . LEU A 1 273 ? -25.290 9.423 -0.048 1.00 92.56 273 LEU A N 1
ATOM 2242 C CA . LEU A 1 273 ? -26.515 8.739 0.372 1.00 92.56 273 LEU A CA 1
ATOM 2243 C C . LEU A 1 273 ? -26.517 8.427 1.878 1.00 92.56 273 LEU A C 1
ATOM 2245 O O . LEU A 1 273 ? -27.501 8.703 2.568 1.00 92.56 273 LEU A O 1
ATOM 2249 N N . ILE A 1 274 ? -25.406 7.913 2.418 1.00 90.06 274 ILE A N 1
ATOM 2250 C CA . ILE A 1 274 ? -25.271 7.640 3.858 1.00 90.06 274 ILE A CA 1
ATOM 2251 C C . ILE A 1 274 ? -25.424 8.933 4.673 1.00 90.06 274 ILE A C 1
ATOM 2253 O O . ILE A 1 274 ? -26.158 8.949 5.665 1.00 90.06 274 ILE A O 1
ATOM 2257 N N . PHE A 1 275 ? -24.776 10.029 4.265 1.00 87.31 275 PHE A N 1
ATOM 2258 C CA . PHE A 1 275 ? -24.903 11.319 4.950 1.00 87.31 275 PHE A CA 1
ATOM 2259 C C . PHE A 1 275 ? -26.340 11.847 4.932 1.00 87.31 275 PHE A C 1
ATOM 2261 O O . PHE A 1 275 ? -26.826 12.308 5.971 1.00 87.31 275 PHE A O 1
ATOM 2268 N N . CYS A 1 276 ? -27.036 11.749 3.797 1.00 88.38 276 CYS A N 1
ATOM 2269 C CA . CYS A 1 276 ? -28.445 12.120 3.690 1.00 88.38 276 CYS A CA 1
ATOM 2270 C C . CYS A 1 276 ? -29.322 11.283 4.631 1.00 88.38 276 CYS A C 1
ATOM 2272 O O . CYS A 1 276 ? -30.130 11.847 5.373 1.00 88.38 276 CYS A O 1
ATOM 2274 N N . ASN A 1 277 ? -29.104 9.965 4.689 1.00 86.62 277 ASN A N 1
ATOM 2275 C CA . ASN A 1 277 ? -29.850 9.063 5.569 1.00 86.62 277 ASN A CA 1
ATOM 2276 C C . ASN A 1 277 ? -29.631 9.386 7.054 1.00 86.62 277 ASN A C 1
ATOM 2278 O O . ASN A 1 277 ? -30.595 9.477 7.818 1.00 86.62 277 ASN A O 1
ATOM 2282 N N . ILE A 1 278 ? -28.383 9.628 7.472 1.00 82.75 278 ILE A N 1
ATOM 2283 C CA . ILE A 1 278 ? -28.065 10.032 8.853 1.00 82.75 278 ILE A CA 1
ATOM 2284 C C . ILE A 1 278 ? -28.710 11.385 9.187 1.00 82.75 278 ILE A C 1
ATOM 2286 O O . ILE A 1 278 ? -29.271 11.560 10.273 1.00 82.75 278 ILE A O 1
ATOM 2290 N N . ARG A 1 279 ? -28.652 12.354 8.262 1.00 83.94 279 ARG A N 1
ATOM 2291 C CA . ARG A 1 279 ? -29.253 13.683 8.450 1.00 83.94 279 ARG A CA 1
ATOM 2292 C C . ARG A 1 279 ? -30.772 13.603 8.580 1.00 83.94 279 ARG A C 1
ATOM 2294 O O . ARG A 1 279 ? -31.324 14.290 9.438 1.00 83.94 279 ARG A O 1
ATOM 2301 N N . SER A 1 280 ? -31.420 12.772 7.766 1.00 83.50 280 SER A N 1
ATOM 2302 C CA . SER A 1 280 ? -32.863 12.529 7.828 1.00 83.50 280 SER A CA 1
ATOM 2303 C C . SER A 1 280 ? -33.267 11.933 9.182 1.00 83.50 280 SER A C 1
ATOM 2305 O O . SER A 1 280 ? -34.044 12.549 9.910 1.00 83.50 280 SER A O 1
ATOM 2307 N N . LYS A 1 281 ? -32.618 10.836 9.611 1.00 79.31 281 LYS A N 1
ATOM 2308 C CA . LYS A 1 281 ? -32.877 10.189 10.914 1.00 79.31 281 LYS A CA 1
ATOM 2309 C C . LYS A 1 281 ? -32.736 11.146 12.102 1.00 79.31 281 LYS A C 1
ATOM 2311 O O . LYS A 1 281 ? -33.520 11.072 13.042 1.00 79.31 281 LYS A O 1
ATOM 2316 N N . ARG A 1 282 ? -31.767 12.070 12.060 1.00 75.38 282 ARG A N 1
A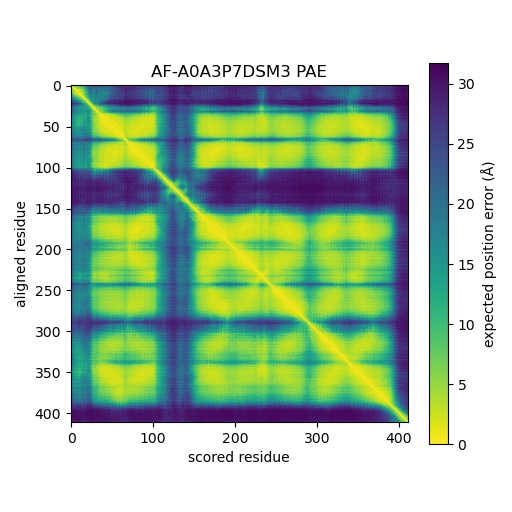TOM 2317 C CA . ARG A 1 282 ? -31.555 13.060 13.132 1.00 75.38 282 ARG A CA 1
ATOM 2318 C C . ARG A 1 282 ? -32.700 14.066 13.251 1.00 75.38 282 ARG A C 1
ATOM 2320 O O . ARG A 1 282 ? -33.010 14.494 14.361 1.00 75.38 282 ARG A O 1
ATOM 2327 N N . LYS A 1 283 ? -33.303 14.469 12.128 1.00 77.44 283 LYS A N 1
ATOM 2328 C CA . LYS A 1 283 ? -34.466 15.366 12.145 1.00 77.44 283 LYS A CA 1
ATOM 2329 C C . LYS A 1 283 ? -35.649 14.681 12.828 1.00 77.44 283 LYS A C 1
ATOM 2331 O O . LYS A 1 283 ? -36.238 15.277 13.719 1.00 77.44 283 LYS A O 1
ATOM 2336 N N . THR A 1 284 ? -35.908 13.416 12.495 1.00 72.56 284 THR A N 1
ATOM 2337 C CA . THR A 1 284 ? -36.983 12.621 13.108 1.00 72.56 284 THR A CA 1
ATOM 2338 C C . THR A 1 284 ? -36.723 12.335 14.590 1.00 72.56 284 THR A C 1
ATOM 2340 O O . THR A 1 284 ? -37.602 12.543 15.414 1.00 72.56 284 THR A O 1
ATOM 2343 N N . SER A 1 285 ? -35.502 11.942 14.976 1.00 66.25 285 SER A N 1
ATOM 2344 C CA . SER A 1 285 ? -35.192 11.620 16.380 1.00 66.25 285 SER A CA 1
ATOM 2345 C C . SER A 1 285 ? -35.277 12.824 17.319 1.00 66.25 285 SER A C 1
ATOM 2347 O O . SER A 1 285 ? -35.548 12.665 18.502 1.00 66.25 285 SER A O 1
ATOM 2349 N N . ASN A 1 286 ? -35.009 14.033 16.816 1.00 63.12 286 ASN A N 1
ATOM 2350 C CA . ASN A 1 286 ? -35.132 15.250 17.617 1.00 63.12 286 ASN A CA 1
ATOM 2351 C C . ASN A 1 286 ? -36.592 15.590 17.953 1.00 63.12 286 ASN A C 1
ATOM 2353 O O . ASN A 1 286 ? -36.808 16.311 18.920 1.00 63.12 286 ASN A O 1
ATOM 2357 N N . LEU A 1 287 ? -37.555 15.084 17.176 1.00 62.81 287 LEU A N 1
ATOM 2358 C CA . LEU A 1 287 ? -38.985 15.308 17.388 1.00 62.81 287 LEU A CA 1
ATOM 2359 C C . LEU A 1 287 ? -39.609 14.292 18.364 1.00 62.81 287 LEU A C 1
ATOM 2361 O O . LEU A 1 287 ? -40.612 14.614 18.981 1.00 62.81 287 LEU A O 1
ATOM 2365 N N . CYS A 1 288 ? -39.015 13.102 18.536 1.00 61.00 288 CYS A N 1
ATOM 2366 C CA . CYS A 1 288 ? -39.632 11.976 19.264 1.00 61.00 288 CYS A CA 1
ATOM 2367 C C . CYS A 1 288 ? -38.888 11.514 20.539 1.00 61.00 288 CYS A C 1
ATOM 2369 O O . CYS A 1 288 ? -39.154 10.423 21.031 1.00 61.00 288 CYS A O 1
ATOM 2371 N N . ALA A 1 289 ? -37.901 12.253 21.057 1.00 59.25 289 ALA A N 1
ATOM 2372 C CA . ALA A 1 289 ? -37.073 11.763 22.171 1.00 59.25 289 ALA A CA 1
ATOM 2373 C C . ALA A 1 289 ? -37.692 12.058 23.555 1.00 59.25 289 ALA A C 1
ATOM 2375 O O . ALA A 1 289 ? -37.419 13.110 24.132 1.00 59.25 289 ALA A O 1
ATOM 2376 N N . GLU A 1 290 ? -38.462 11.107 24.094 1.00 60.03 290 GLU A N 1
ATOM 2377 C CA . GLU A 1 290 ? -39.160 11.204 25.393 1.00 60.03 290 GLU A CA 1
ATOM 2378 C C . GLU A 1 290 ? -38.291 10.877 26.627 1.00 60.03 290 GLU A C 1
ATOM 2380 O O . GLU A 1 290 ? -38.652 11.252 27.739 1.00 60.03 290 GLU A O 1
ATOM 2385 N N . SER A 1 291 ? -37.106 10.261 26.481 1.00 66.31 291 SER A N 1
ATOM 2386 C CA . SER A 1 291 ? -36.232 9.947 27.628 1.00 66.31 291 SER A CA 1
ATOM 2387 C C . SER A 1 291 ? -34.768 10.387 27.443 1.00 66.31 291 SER A C 1
ATOM 2389 O O . SER A 1 291 ? -34.146 10.249 26.384 1.00 66.31 291 SER A O 1
ATOM 2391 N N . GLY A 1 292 ? -34.167 10.946 28.501 1.00 68.38 292 GLY A N 1
ATOM 2392 C CA . GLY A 1 292 ? -32.799 11.480 28.462 1.00 68.38 292 GLY A CA 1
ATOM 2393 C C . GLY A 1 292 ? -31.696 10.416 28.336 1.00 68.38 292 GLY A C 1
ATOM 2394 O O . GLY A 1 292 ? -30.615 10.719 27.821 1.00 68.38 292 GLY A O 1
ATOM 2395 N N . HIS A 1 293 ? -31.939 9.180 28.789 1.00 67.12 293 HIS A N 1
ATOM 2396 C CA . HIS A 1 293 ? -30.935 8.108 28.782 1.00 67.12 293 HIS A CA 1
ATOM 2397 C C . HIS A 1 293 ? -30.787 7.463 27.397 1.00 67.12 293 HIS A C 1
ATOM 2399 O O . HIS A 1 293 ? -29.673 7.384 26.873 1.00 67.12 293 HIS A O 1
ATOM 2405 N N . GLU A 1 294 ? -31.901 7.115 26.747 1.00 66.06 294 GLU A N 1
ATOM 2406 C CA . GLU A 1 294 ? -31.899 6.594 25.373 1.00 66.06 294 GLU A CA 1
ATOM 2407 C C . GLU A 1 294 ? -31.303 7.612 24.403 1.00 66.06 294 GLU A C 1
ATOM 2409 O O . GLU A 1 294 ? -30.471 7.273 23.558 1.00 66.06 294 GLU A O 1
ATOM 2414 N N . ARG A 1 295 ? -31.628 8.897 24.602 1.00 67.50 295 ARG A N 1
ATOM 2415 C CA . ARG A 1 295 ? -31.043 10.001 23.841 1.00 67.50 295 ARG A CA 1
ATOM 2416 C C . ARG A 1 295 ? -29.519 10.043 23.976 1.00 67.50 295 ARG A C 1
ATOM 2418 O O . ARG A 1 295 ? -28.831 10.209 22.969 1.00 67.50 295 ARG A O 1
ATOM 2425 N N . LYS A 1 296 ? -28.959 9.861 25.180 1.00 68.06 296 LYS A N 1
ATOM 2426 C CA . LYS A 1 296 ? -27.497 9.832 25.395 1.00 68.06 296 LYS A CA 1
ATOM 2427 C C . LYS A 1 296 ? -26.837 8.646 24.683 1.00 68.06 296 LYS A C 1
ATOM 2429 O O . LYS A 1 296 ? -25.827 8.850 24.003 1.00 68.06 296 LYS A O 1
ATOM 2434 N N . CYS A 1 297 ? -27.411 7.447 24.782 1.00 64.62 297 CYS A N 1
ATOM 2435 C CA . CYS A 1 297 ? -26.908 6.252 24.095 1.00 64.62 297 CYS A CA 1
ATOM 2436 C C . CYS A 1 297 ? -26.975 6.395 22.566 1.00 64.62 297 CYS A C 1
ATOM 2438 O O . CYS A 1 297 ? -25.972 6.184 21.882 1.00 64.62 297 CYS A O 1
ATOM 2440 N N . ALA A 1 298 ? -28.103 6.860 22.026 1.00 68.31 298 ALA A N 1
ATOM 2441 C CA . ALA A 1 298 ? -28.270 7.112 20.596 1.00 68.31 298 ALA A CA 1
ATOM 2442 C C . ALA A 1 298 ? -27.288 8.177 20.072 1.00 68.31 298 ALA A C 1
ATOM 2444 O O . ALA A 1 298 ? -26.680 8.004 19.012 1.00 68.31 298 ALA A O 1
ATOM 2445 N N . ILE A 1 299 ? -27.064 9.258 20.832 1.00 70.31 299 ILE A N 1
ATOM 2446 C CA . ILE A 1 299 ? -26.079 10.297 20.492 1.00 70.31 299 ILE A CA 1
ATOM 2447 C C . ILE A 1 299 ? -24.658 9.721 20.462 1.00 70.31 299 ILE A C 1
ATOM 2449 O O . ILE A 1 299 ? -23.883 10.052 19.559 1.00 70.31 299 ILE A O 1
ATOM 2453 N N . ALA A 1 300 ? -24.296 8.871 21.426 1.00 68.81 300 ALA A N 1
ATOM 2454 C CA . ALA A 1 300 ? -22.972 8.259 21.484 1.00 68.81 300 ALA A CA 1
ATOM 2455 C C . ALA A 1 300 ? -22.715 7.326 20.287 1.00 68.81 300 ALA A C 1
ATOM 2457 O O . ALA A 1 300 ? -21.657 7.431 19.655 1.00 68.81 300 ALA A O 1
ATOM 2458 N N . THR A 1 301 ? -23.691 6.484 19.933 1.00 70.88 301 THR A N 1
ATOM 2459 C CA . THR A 1 301 ? -23.628 5.595 18.762 1.00 70.88 301 THR A CA 1
ATOM 2460 C C . THR A 1 301 ? -23.519 6.396 17.466 1.00 70.88 301 THR A C 1
ATOM 2462 O O . THR A 1 301 ? -22.584 6.185 16.698 1.00 70.88 301 THR A O 1
ATOM 2465 N N . ASN A 1 302 ? -24.366 7.413 17.275 1.00 71.88 302 ASN A N 1
ATOM 2466 C CA . ASN A 1 302 ? -24.328 8.274 16.088 1.00 71.88 302 ASN A CA 1
ATOM 2467 C C . ASN A 1 302 ? -22.989 9.030 15.971 1.00 71.88 302 ASN A C 1
ATOM 2469 O O . ASN A 1 302 ? -22.392 9.129 14.898 1.00 71.88 302 ASN A O 1
ATOM 2473 N N . LYS A 1 303 ? -22.436 9.514 17.093 1.00 79.12 303 LYS A N 1
ATOM 2474 C CA . LYS A 1 303 ? -21.109 10.148 17.101 1.00 79.12 303 LYS A CA 1
ATOM 2475 C C . LYS A 1 303 ? -20.022 9.179 16.634 1.00 79.12 303 LYS A C 1
ATOM 2477 O O . LYS A 1 303 ? -19.143 9.596 15.880 1.00 79.12 303 LYS A O 1
ATOM 2482 N N . TYR A 1 304 ? -20.064 7.925 17.084 1.00 74.75 304 TYR A N 1
ATOM 2483 C CA . TYR A 1 304 ? -19.128 6.886 16.657 1.00 74.75 304 TYR A CA 1
ATOM 2484 C C . TYR A 1 304 ? -19.272 6.565 15.165 1.00 74.75 304 TYR A C 1
ATOM 2486 O O . TYR A 1 304 ? -18.279 6.629 14.441 1.00 74.75 304 TYR A O 1
ATOM 2494 N N . GLU A 1 305 ? -20.495 6.333 14.690 1.00 77.62 305 GLU A N 1
ATOM 2495 C CA . GLU A 1 305 ? -20.784 6.086 13.273 1.00 77.62 305 GLU A CA 1
ATOM 2496 C C . GLU A 1 305 ? -20.303 7.231 12.379 1.00 77.62 305 GLU A C 1
ATOM 2498 O O . GLU A 1 305 ? -19.658 6.993 11.361 1.00 77.62 305 GLU A O 1
ATOM 2503 N N . ARG A 1 306 ? -20.518 8.485 12.787 1.00 80.88 306 ARG A N 1
ATOM 2504 C CA . ARG A 1 306 ? -20.051 9.658 12.038 1.00 80.88 306 ARG A CA 1
ATOM 2505 C C . ARG A 1 306 ? -18.526 9.742 11.963 1.00 80.88 306 ARG A C 1
ATOM 2507 O O . ARG A 1 306 ? -17.988 10.114 10.926 1.00 80.88 306 ARG A O 1
ATOM 2514 N N . MET A 1 307 ? -17.815 9.407 13.044 1.00 84.19 307 MET A N 1
ATOM 2515 C CA . MET A 1 307 ? -16.344 9.357 13.025 1.00 84.19 307 MET A CA 1
ATOM 2516 C C . MET A 1 307 ? -15.847 8.278 12.061 1.00 84.19 307 MET A C 1
ATOM 2518 O O . MET A 1 307 ? -14.938 8.539 11.273 1.00 84.19 307 MET A O 1
ATOM 2522 N N . MET A 1 308 ? -16.484 7.105 12.085 1.00 79.94 308 MET A N 1
ATOM 2523 C CA . MET A 1 308 ? -16.202 6.040 11.129 1.00 79.94 308 MET A CA 1
ATOM 2524 C C . MET A 1 308 ? -16.464 6.517 9.704 1.00 79.94 308 MET A C 1
ATOM 2526 O O . MET A 1 308 ? -15.589 6.377 8.856 1.00 79.94 308 MET A O 1
ATOM 2530 N N . LEU A 1 309 ? -17.616 7.130 9.427 1.00 84.75 309 LEU A N 1
ATOM 2531 C CA . LEU A 1 309 ? -17.974 7.638 8.103 1.00 84.75 309 LEU A CA 1
ATOM 2532 C C . LEU A 1 309 ? -16.957 8.658 7.581 1.00 84.75 309 LEU A C 1
ATOM 2534 O O . LEU A 1 309 ? -16.473 8.502 6.465 1.00 84.75 309 LEU A O 1
ATOM 2538 N N . ASN A 1 310 ? -16.550 9.619 8.413 1.00 85.12 310 ASN A N 1
ATOM 2539 C CA . ASN A 1 310 ? -15.518 10.591 8.054 1.00 85.12 310 ASN A CA 1
ATOM 2540 C C . ASN A 1 310 ? -14.218 9.901 7.630 1.00 85.12 310 ASN A C 1
ATOM 2542 O O . ASN A 1 310 ? -13.664 10.229 6.589 1.00 85.12 310 ASN A O 1
ATOM 2546 N N . GLN A 1 311 ? -13.761 8.891 8.371 1.00 87.12 311 GLN A N 1
ATOM 2547 C CA . GLN A 1 311 ? -12.575 8.123 7.987 1.00 87.12 311 GLN A CA 1
ATOM 2548 C C . GLN A 1 311 ? -12.702 7.515 6.580 1.00 87.12 311 GLN A C 1
ATOM 2550 O O . GLN A 1 311 ? -11.744 7.560 5.817 1.00 87.12 311 GLN A O 1
ATOM 2555 N N . ALA A 1 312 ? -13.867 6.973 6.214 1.00 84.75 312 ALA A N 1
ATOM 2556 C CA . ALA A 1 312 ? -14.066 6.433 4.868 1.00 84.75 312 ALA A CA 1
ATOM 2557 C C . ALA A 1 312 ? -14.002 7.500 3.784 1.00 84.75 312 ALA A C 1
ATOM 2559 O O . ALA A 1 312 ? -13.427 7.244 2.734 1.00 84.75 312 ALA A O 1
ATOM 2560 N N . VAL A 1 313 ? -14.609 8.661 4.028 1.00 86.56 313 VAL A N 1
ATOM 2561 C CA . VAL A 1 313 ? -14.609 9.769 3.068 1.00 86.56 313 VAL A CA 1
ATOM 2562 C C . VAL A 1 313 ? -13.176 10.174 2.751 1.00 86.56 313 VAL A C 1
ATOM 2564 O O . VAL A 1 313 ? -12.834 10.344 1.589 1.00 86.56 313 VAL A O 1
ATOM 2567 N N . PHE A 1 314 ? -12.313 10.236 3.768 1.00 89.81 314 PHE A N 1
ATOM 2568 C CA . PHE A 1 314 ? -10.891 10.516 3.569 1.00 89.81 314 PHE A CA 1
ATOM 2569 C C . PHE A 1 314 ? -10.173 9.409 2.785 1.00 89.81 314 PHE A C 1
ATOM 2571 O O . PHE A 1 314 ? -9.379 9.717 1.902 1.00 89.81 314 PHE A O 1
ATOM 2578 N N . VAL A 1 315 ? -10.465 8.134 3.062 1.00 88.69 315 VAL A N 1
ATOM 2579 C CA . VAL A 1 315 ? -9.889 6.997 2.317 1.00 88.69 315 VAL A CA 1
ATOM 2580 C C . VAL A 1 315 ? -10.334 7.004 0.849 1.00 88.69 315 VAL A C 1
ATOM 2582 O O . VAL A 1 315 ? -9.511 6.813 -0.041 1.00 88.69 315 VAL A O 1
ATOM 2585 N N . CYS A 1 316 ? -11.615 7.272 0.592 1.00 87.44 316 CYS A N 1
ATOM 2586 C CA . CYS A 1 316 ? -12.194 7.388 -0.747 1.00 87.44 316 CYS A CA 1
ATOM 2587 C C . CYS A 1 316 ? -11.602 8.564 -1.520 1.00 87.44 316 CYS A C 1
ATOM 2589 O O . CYS A 1 316 ? -11.024 8.374 -2.587 1.00 87.44 316 CYS A O 1
ATOM 2591 N N . GLY A 1 317 ? -11.668 9.761 -0.931 1.00 87.88 317 GLY A N 1
ATOM 2592 C CA . GLY A 1 317 ? -11.163 10.981 -1.546 1.00 87.88 317 GLY A CA 1
ATOM 2593 C C . GLY A 1 317 ? -9.671 10.897 -1.854 1.00 87.88 317 GLY A C 1
ATOM 2594 O O . GLY A 1 317 ? -9.241 11.356 -2.904 1.00 87.88 317 GLY A O 1
ATOM 2595 N N . ALA A 1 318 ? -8.869 10.248 -1.004 1.00 91.06 318 ALA A N 1
ATOM 2596 C CA . ALA A 1 318 ? -7.452 10.055 -1.299 1.00 91.06 318 ALA A CA 1
ATOM 2597 C C . ALA A 1 318 ? -7.206 9.157 -2.523 1.00 91.06 318 ALA A C 1
ATOM 2599 O O . ALA A 1 318 ? -6.325 9.464 -3.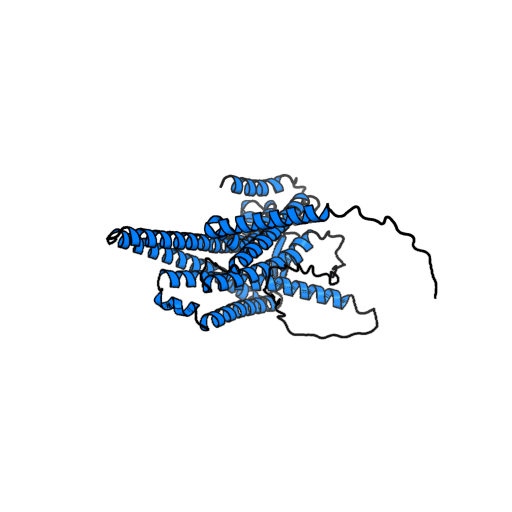324 1.00 91.06 318 ALA A O 1
ATOM 2600 N N . MET A 1 319 ? -7.983 8.083 -2.706 1.00 88.31 319 MET A N 1
ATOM 2601 C CA . MET A 1 319 ? -7.879 7.265 -3.921 1.00 88.31 319 MET A CA 1
ATOM 2602 C C . MET A 1 319 ? -8.346 8.022 -5.165 1.00 88.31 319 MET A C 1
ATOM 2604 O O . MET A 1 319 ? -7.689 7.928 -6.197 1.00 88.31 319 MET A O 1
ATOM 2608 N N . GLU A 1 320 ? -9.434 8.793 -5.080 1.00 86.88 320 GLU A N 1
ATOM 2609 C CA . GLU A 1 320 ? -9.901 9.653 -6.181 1.00 86.88 320 GLU A CA 1
ATOM 2610 C C . GLU A 1 320 ? -8.812 10.631 -6.612 1.00 86.88 320 GLU A C 1
ATOM 2612 O O . GLU A 1 320 ? -8.435 10.674 -7.785 1.00 86.88 320 GLU A O 1
ATOM 2617 N N . ILE A 1 321 ? -8.255 11.362 -5.643 1.00 89.19 321 ILE A N 1
ATOM 2618 C CA . ILE A 1 321 ? -7.174 12.321 -5.863 1.00 89.19 321 ILE A CA 1
ATOM 2619 C C . ILE A 1 321 ? -5.968 11.613 -6.481 1.00 89.19 321 ILE A C 1
ATOM 2621 O O . ILE A 1 321 ? -5.441 12.091 -7.480 1.00 89.19 321 ILE A O 1
ATOM 2625 N N . GLN A 1 322 ? -5.559 10.451 -5.961 1.00 90.81 322 GLN A N 1
ATOM 2626 C CA . GLN A 1 322 ? -4.456 9.679 -6.537 1.00 90.81 322 GLN A CA 1
ATOM 2627 C C . GLN A 1 322 ? -4.705 9.336 -8.012 1.00 90.81 322 GLN A C 1
ATOM 2629 O O . GLN A 1 322 ? -3.807 9.509 -8.833 1.00 90.81 322 GLN A O 1
ATOM 2634 N N . ILE A 1 323 ? -5.898 8.848 -8.360 1.00 88.44 323 ILE A N 1
ATOM 2635 C CA . ILE A 1 323 ? -6.235 8.416 -9.725 1.00 88.44 323 ILE A CA 1
ATOM 2636 C C . ILE A 1 323 ? -6.262 9.609 -10.680 1.00 88.44 323 ILE A C 1
ATOM 2638 O O . ILE A 1 323 ? -5.722 9.526 -11.786 1.00 88.44 323 ILE A O 1
ATOM 2642 N N . ILE A 1 324 ? -6.847 10.728 -10.255 1.00 87.44 324 ILE A N 1
ATOM 2643 C CA . ILE A 1 324 ? -6.875 11.967 -11.037 1.00 87.44 324 ILE A CA 1
ATOM 2644 C C . ILE A 1 324 ? -5.449 12.485 -11.234 1.00 87.44 324 ILE A C 1
ATOM 2646 O O . ILE A 1 324 ? -5.046 12.765 -12.366 1.00 87.44 324 ILE A O 1
ATOM 2650 N N . CYS A 1 325 ? -4.657 12.550 -10.160 1.00 88.38 325 CYS A N 1
ATOM 2651 C CA . CYS A 1 325 ? -3.289 13.042 -10.224 1.00 88.38 325 CYS A CA 1
ATOM 2652 C C . CYS A 1 325 ? -2.415 12.175 -11.136 1.00 88.38 325 CYS A C 1
ATOM 2654 O O . CYS A 1 325 ? -1.749 12.702 -12.022 1.00 88.38 325 CYS A O 1
ATOM 2656 N N . PHE A 1 326 ? -2.477 10.851 -10.989 1.00 86.44 326 PHE A N 1
ATOM 2657 C CA . PHE A 1 326 ? -1.675 9.923 -11.784 1.00 86.44 326 PHE A CA 1
ATOM 2658 C C . PHE A 1 326 ? -1.952 10.026 -13.292 1.00 86.44 326 PHE A C 1
ATOM 2660 O O . PHE A 1 326 ? -1.035 9.891 -14.098 1.00 86.44 326 PHE A O 1
ATOM 2667 N N . ASN A 1 327 ? -3.201 10.291 -13.688 1.00 84.56 327 ASN A N 1
ATOM 2668 C CA . ASN A 1 327 ? -3.583 10.333 -15.101 1.00 84.56 327 ASN A CA 1
ATOM 2669 C C . ASN A 1 327 ? -3.447 11.721 -15.749 1.00 84.56 327 ASN A C 1
ATOM 2671 O O . ASN A 1 327 ? -3.177 11.804 -16.952 1.00 84.56 327 ASN A O 1
ATOM 2675 N N . TYR A 1 328 ? -3.639 12.800 -14.982 1.00 86.19 328 TYR A N 1
ATOM 2676 C CA . TYR A 1 328 ? -3.745 14.153 -15.535 1.00 86.19 328 TYR A CA 1
ATOM 2677 C C . TYR A 1 328 ? -2.714 15.148 -15.029 1.00 86.19 328 TYR A C 1
ATOM 2679 O O . TYR A 1 328 ? -2.367 16.049 -15.788 1.00 86.19 328 TYR A O 1
ATOM 2687 N N . LEU A 1 329 ? -2.224 15.016 -13.793 1.00 87.44 329 LEU A N 1
ATOM 2688 C CA . LEU A 1 329 ? -1.443 16.082 -13.158 1.00 87.44 329 LEU A CA 1
ATOM 2689 C C . LEU A 1 329 ? -0.183 16.410 -13.954 1.00 87.44 329 LEU A C 1
ATOM 2691 O O . LEU A 1 329 ? 0.054 17.575 -14.248 1.00 87.44 329 LEU A O 1
ATOM 2695 N N . SER A 1 330 ? 0.565 15.385 -14.371 1.00 83.31 330 SER A N 1
ATOM 2696 C CA . SER A 1 330 ? 1.777 15.555 -15.180 1.00 83.31 330 SER A CA 1
ATOM 2697 C C . SER A 1 330 ? 1.478 16.265 -16.508 1.00 83.31 330 SER A C 1
ATOM 2699 O O . SER A 1 330 ? 2.101 17.271 -16.836 1.00 83.31 330 SER A O 1
ATOM 2701 N N . LYS A 1 331 ? 0.432 15.837 -17.229 1.00 86.69 331 LYS A N 1
ATOM 2702 C CA . LYS A 1 331 ? 0.027 16.457 -18.505 1.00 86.69 331 LYS A CA 1
ATOM 2703 C C . LYS A 1 331 ? -0.419 17.911 -18.337 1.00 86.69 331 LYS A C 1
ATOM 2705 O O . LYS A 1 331 ? -0.079 18.754 -19.161 1.00 86.69 331 LYS A O 1
ATOM 2710 N N . LEU A 1 332 ? -1.195 18.193 -17.290 1.00 88.56 332 LEU A N 1
ATOM 2711 C CA . LEU A 1 332 ? -1.700 19.531 -16.993 1.00 88.56 332 LEU A CA 1
ATOM 2712 C C . LEU A 1 332 ? -0.555 20.469 -16.593 1.00 88.56 332 LEU A C 1
ATOM 2714 O O . LEU A 1 332 ? -0.460 21.572 -17.120 1.00 88.56 332 LEU A O 1
ATOM 2718 N N . ALA A 1 333 ? 0.327 20.017 -15.703 1.00 86.25 333 ALA A N 1
ATOM 2719 C CA . ALA A 1 333 ? 1.445 20.813 -15.219 1.00 86.25 333 ALA A CA 1
ATOM 2720 C C . ALA A 1 333 ? 2.439 21.137 -16.339 1.00 86.25 333 ALA A C 1
ATOM 2722 O O . ALA A 1 333 ? 2.816 22.294 -16.486 1.00 86.25 333 ALA A O 1
ATOM 2723 N N . ILE A 1 334 ? 2.768 20.160 -17.193 1.00 85.75 334 ILE A N 1
ATOM 2724 C CA . ILE A 1 334 ? 3.640 20.386 -18.355 1.00 85.75 334 ILE A CA 1
ATOM 2725 C C . ILE A 1 334 ? 3.026 21.410 -19.321 1.00 85.75 334 ILE A C 1
ATOM 2727 O O . ILE A 1 334 ? 3.741 22.239 -19.880 1.00 85.75 334 ILE A O 1
ATOM 2731 N N . LYS A 1 335 ? 1.699 21.386 -19.508 1.00 89.56 335 LYS A N 1
ATOM 2732 C CA . LYS A 1 335 ? 0.996 22.353 -20.365 1.00 89.56 335 LYS A CA 1
ATOM 2733 C C . LYS A 1 335 ? 1.010 23.775 -19.790 1.00 89.56 335 LYS A C 1
ATOM 2735 O O . LYS A 1 335 ? 1.026 24.723 -20.566 1.00 89.56 335 LYS A O 1
ATOM 2740 N N . LEU A 1 336 ? 0.954 23.922 -18.465 1.00 89.06 336 LEU A N 1
ATOM 2741 C CA . LEU A 1 336 ? 0.834 25.222 -17.795 1.00 89.06 336 LEU A CA 1
ATOM 2742 C C . LEU A 1 336 ? 2.183 25.868 -17.454 1.00 89.06 336 LEU A C 1
ATOM 2744 O O . LEU A 1 336 ? 2.292 27.085 -17.524 1.00 89.06 336 LEU A O 1
ATOM 2748 N N . ALA A 1 337 ? 3.183 25.073 -17.074 1.00 86.44 337 ALA A N 1
ATOM 2749 C CA . ALA A 1 337 ? 4.463 25.554 -16.545 1.00 86.44 337 ALA A CA 1
ATOM 2750 C C . ALA A 1 337 ? 5.684 25.025 -17.322 1.00 86.44 337 ALA A C 1
ATOM 2752 O O . ALA A 1 337 ? 6.820 25.219 -16.904 1.00 86.44 337 ALA A O 1
ATOM 2753 N N . GLY A 1 338 ? 5.469 24.356 -18.457 1.00 84.69 338 GLY A N 1
ATOM 2754 C CA . GLY A 1 338 ? 6.545 23.827 -19.292 1.00 84.69 338 GLY A CA 1
ATOM 2755 C C . GLY A 1 338 ? 7.125 22.501 -18.792 1.00 84.69 338 GLY A C 1
ATOM 2756 O O . GLY A 1 338 ? 6.654 21.891 -17.834 1.00 84.69 338 GLY A O 1
ATOM 2757 N N . LYS A 1 339 ? 8.152 22.004 -19.490 1.00 83.50 339 LYS A N 1
ATOM 2758 C CA . LYS A 1 339 ? 8.769 20.695 -19.195 1.00 83.50 339 LYS A CA 1
ATOM 2759 C C . LYS A 1 339 ? 9.613 20.692 -17.916 1.00 83.50 339 LYS A C 1
ATOM 2761 O O . LYS A 1 339 ? 9.858 19.618 -17.379 1.00 83.50 339 LYS A O 1
ATOM 2766 N N . GLU A 1 340 ? 10.008 21.864 -17.428 1.00 78.31 340 GLU A N 1
ATOM 2767 C CA . GLU A 1 340 ? 10.870 22.036 -16.251 1.00 78.31 340 GLU A CA 1
ATOM 2768 C C . GLU A 1 340 ? 10.237 21.458 -14.978 1.00 78.31 340 GLU A C 1
ATOM 2770 O O . GLU A 1 340 ? 10.918 20.838 -14.171 1.00 78.31 340 GLU A O 1
ATOM 2775 N N . VAL A 1 341 ? 8.911 21.555 -14.829 1.00 84.50 341 VAL A N 1
ATOM 2776 C CA . VAL A 1 341 ? 8.202 21.032 -13.645 1.00 84.50 341 VAL A CA 1
ATOM 2777 C C . VAL A 1 341 ? 7.884 19.534 -13.724 1.00 84.50 341 VAL A C 1
ATOM 2779 O O . VAL A 1 341 ? 7.298 18.974 -12.794 1.00 84.50 341 VAL A O 1
ATOM 2782 N N . ALA A 1 342 ? 8.208 18.865 -14.838 1.00 85.81 342 ALA A N 1
ATOM 2783 C CA . ALA A 1 342 ? 7.782 17.489 -15.086 1.00 85.81 342 ALA A CA 1
ATOM 2784 C C . ALA A 1 342 ? 8.318 16.519 -14.022 1.00 85.81 342 ALA A C 1
ATOM 2786 O O . ALA A 1 342 ? 7.560 15.691 -13.510 1.00 85.81 342 ALA A O 1
ATOM 2787 N N . ILE A 1 343 ? 9.599 16.650 -13.654 1.00 85.00 343 ILE A N 1
ATOM 2788 C CA . ILE A 1 343 ? 10.239 15.782 -12.659 1.00 85.00 343 ILE A CA 1
ATOM 2789 C C . ILE A 1 343 ? 9.573 15.973 -11.297 1.00 85.00 343 ILE A C 1
ATOM 2791 O O . ILE A 1 343 ? 9.108 15.000 -10.701 1.00 85.00 343 ILE A O 1
ATOM 2795 N N . SER A 1 344 ? 9.436 17.210 -10.824 1.00 86.69 344 SER A N 1
ATOM 2796 C CA . SER A 1 344 ? 8.870 17.507 -9.503 1.00 86.69 344 SER A CA 1
ATOM 2797 C C . SER A 1 344 ? 7.405 17.063 -9.390 1.00 86.69 344 SER A C 1
ATOM 2799 O O . SER A 1 344 ? 6.989 16.506 -8.370 1.00 86.69 344 SER A O 1
ATOM 2801 N N . VAL A 1 345 ? 6.618 17.209 -10.461 1.00 89.12 345 VAL A N 1
ATOM 2802 C CA . VAL A 1 345 ? 5.234 16.709 -10.525 1.00 89.12 345 VAL A CA 1
ATOM 2803 C C . VAL A 1 345 ? 5.180 15.181 -10.505 1.00 89.12 345 VAL A C 1
ATOM 2805 O O . VAL A 1 345 ? 4.300 14.593 -9.864 1.00 89.12 345 VAL A O 1
ATOM 2808 N N . ASN A 1 346 ? 6.126 14.513 -11.161 1.00 90.44 346 ASN A N 1
ATOM 2809 C CA . ASN A 1 346 ? 6.224 13.058 -11.134 1.00 90.44 346 ASN A CA 1
ATOM 2810 C C . ASN A 1 346 ? 6.699 12.552 -9.758 1.00 90.44 346 ASN A C 1
ATOM 2812 O O . ASN A 1 346 ? 6.165 11.549 -9.274 1.00 90.44 346 ASN A O 1
ATOM 2816 N N . ILE A 1 347 ? 7.587 13.273 -9.060 1.00 90.69 347 ILE A N 1
ATOM 2817 C CA . ILE A 1 347 ? 7.918 13.013 -7.646 1.00 90.69 347 ILE A CA 1
ATOM 2818 C C . ILE A 1 347 ? 6.647 13.085 -6.798 1.00 90.69 347 ILE A C 1
ATOM 2820 O O . ILE A 1 347 ? 6.317 12.123 -6.102 1.00 90.69 347 ILE A O 1
ATOM 2824 N N . LEU A 1 348 ? 5.889 14.181 -6.900 1.00 91.44 348 LEU A N 1
ATOM 2825 C CA . LEU A 1 348 ? 4.640 14.365 -6.158 1.00 91.44 348 LEU A CA 1
ATOM 2826 C C . LEU A 1 348 ? 3.632 13.244 -6.448 1.00 91.44 348 LEU A C 1
ATOM 2828 O O . LEU A 1 348 ? 3.020 12.702 -5.529 1.00 91.44 348 LEU A O 1
ATOM 2832 N N . THR A 1 349 ? 3.493 12.856 -7.714 1.00 91.38 349 THR A N 1
ATOM 2833 C CA . THR A 1 349 ? 2.590 11.779 -8.134 1.00 91.38 349 THR A CA 1
ATOM 2834 C C . THR A 1 349 ? 2.974 10.441 -7.499 1.00 91.38 349 THR A C 1
ATOM 2836 O O . THR A 1 349 ? 2.109 9.752 -6.958 1.00 91.38 349 THR A O 1
ATOM 2839 N N . ASN A 1 350 ? 4.261 10.076 -7.490 1.00 91.56 350 ASN A N 1
ATOM 2840 C CA . ASN A 1 350 ? 4.717 8.852 -6.822 1.00 91.56 350 ASN A CA 1
ATOM 2841 C C . ASN A 1 350 ? 4.545 8.933 -5.298 1.00 91.56 350 ASN A C 1
ATOM 2843 O O . ASN A 1 350 ? 4.098 7.961 -4.688 1.00 91.56 350 ASN A O 1
ATOM 2847 N N . CYS A 1 351 ? 4.812 10.090 -4.683 1.00 93.06 351 CYS A N 1
ATOM 2848 C CA . CYS A 1 351 ? 4.540 10.320 -3.263 1.00 93.06 351 CYS A CA 1
ATOM 2849 C C . CYS A 1 351 ? 3.064 10.079 -2.923 1.00 93.06 351 CYS A C 1
ATOM 2851 O O . CYS A 1 351 ? 2.773 9.386 -1.951 1.00 93.06 351 CYS A O 1
ATOM 2853 N N . LEU A 1 352 ? 2.134 10.594 -3.735 1.00 91.88 352 LEU A N 1
ATOM 2854 C CA . LEU A 1 352 ? 0.697 10.363 -3.561 1.00 91.88 352 LEU A CA 1
ATOM 2855 C C . LEU A 1 352 ? 0.352 8.874 -3.672 1.00 91.88 352 LEU A C 1
ATOM 2857 O O . LEU A 1 352 ? -0.359 8.351 -2.820 1.00 91.88 352 LEU A O 1
ATOM 2861 N N . VAL A 1 353 ? 0.904 8.170 -4.667 1.00 91.38 353 VAL A N 1
ATOM 2862 C CA . VAL A 1 353 ? 0.694 6.722 -4.848 1.00 91.38 353 VAL A CA 1
ATOM 2863 C C . VAL A 1 353 ? 1.170 5.915 -3.634 1.00 91.38 353 VAL A C 1
ATOM 2865 O O . VAL A 1 353 ? 0.465 5.006 -3.193 1.00 91.38 353 VAL A O 1
ATOM 2868 N N . ILE A 1 354 ? 2.341 6.242 -3.077 1.00 92.88 354 ILE A N 1
ATOM 2869 C CA . ILE A 1 354 ? 2.869 5.584 -1.871 1.00 92.88 354 ILE A CA 1
ATOM 2870 C C . ILE A 1 354 ? 2.006 5.940 -0.655 1.00 92.88 354 ILE A C 1
ATOM 2872 O O . ILE A 1 354 ? 1.625 5.061 0.120 1.00 92.88 354 ILE A O 1
ATOM 2876 N N . PHE A 1 355 ? 1.667 7.220 -0.492 1.00 93.56 355 PHE A N 1
ATOM 2877 C CA . PHE A 1 355 ? 0.926 7.710 0.663 1.00 93.56 355 PHE A CA 1
ATOM 2878 C C . PHE A 1 355 ? -0.494 7.144 0.734 1.00 93.56 355 PHE A C 1
ATOM 2880 O O . PHE A 1 355 ? -0.945 6.824 1.836 1.00 93.56 355 PHE A O 1
ATOM 2887 N N . THR A 1 356 ? -1.186 6.935 -0.392 1.00 92.50 356 THR A N 1
ATOM 2888 C CA . THR A 1 356 ? -2.555 6.389 -0.380 1.00 92.50 356 THR A CA 1
ATOM 2889 C C . THR A 1 356 ? -2.651 5.045 0.342 1.00 92.50 356 THR A C 1
ATOM 2891 O O . THR A 1 356 ? -3.606 4.810 1.081 1.00 92.50 356 THR A O 1
ATOM 2894 N N . ALA A 1 357 ? -1.623 4.198 0.242 1.00 93.06 357 ALA A N 1
ATOM 2895 C CA . ALA A 1 357 ? -1.560 2.919 0.952 1.00 93.06 357 ALA A CA 1
ATOM 2896 C C . ALA A 1 357 ? -1.469 3.060 2.491 1.00 93.06 357 ALA A C 1
ATOM 2898 O O . ALA A 1 357 ? -1.655 2.086 3.222 1.00 93.06 357 ALA A O 1
ATOM 2899 N N . SER A 1 358 ? -1.210 4.268 3.001 1.00 93.94 358 SER A N 1
ATOM 2900 C CA . SER A 1 358 ? -1.199 4.620 4.427 1.00 93.94 358 SER A CA 1
ATOM 2901 C C . SER A 1 358 ? -2.422 5.431 4.875 1.00 93.94 358 SER A C 1
ATOM 2903 O O . SER A 1 358 ? -2.620 5.646 6.068 1.00 93.94 358 SER A O 1
ATOM 2905 N N . VAL A 1 359 ? -3.311 5.833 3.961 1.00 93.06 359 VAL A N 1
ATOM 2906 C CA . VAL A 1 359 ? -4.443 6.710 4.307 1.00 93.06 359 VAL A CA 1
ATOM 2907 C C . VAL A 1 359 ? -5.407 6.043 5.280 1.00 93.06 359 VAL A C 1
ATOM 2909 O O . VAL A 1 359 ? -5.933 6.712 6.166 1.00 93.06 359 VAL A O 1
ATOM 2912 N N . LEU A 1 360 ? -5.622 4.729 5.175 1.00 91.88 360 LEU A N 1
ATOM 2913 C CA . LEU A 1 360 ? -6.492 4.013 6.106 1.00 91.88 360 LEU A CA 1
ATOM 2914 C C . LEU A 1 360 ? -5.994 4.111 7.561 1.00 91.88 360 LEU A C 1
ATOM 2916 O O . LEU A 1 360 ? -6.767 4.579 8.408 1.00 91.88 360 LEU A O 1
ATOM 2920 N N . PRO A 1 361 ? -4.751 3.720 7.907 1.00 92.62 361 PRO A N 1
ATOM 2921 C CA . PRO A 1 361 ? -4.244 3.915 9.263 1.00 92.62 361 PRO A CA 1
ATOM 2922 C C . PRO A 1 361 ? -4.166 5.394 9.670 1.00 92.62 361 PRO A C 1
ATOM 2924 O O . PRO A 1 361 ? -4.529 5.720 10.803 1.00 92.62 361 PRO A O 1
ATOM 2927 N N . THR A 1 362 ? -3.800 6.309 8.766 1.00 93.19 362 THR A N 1
ATOM 2928 C CA . THR A 1 362 ? -3.787 7.755 9.054 1.00 93.19 362 THR A CA 1
ATOM 2929 C C . THR A 1 362 ? -5.178 8.277 9.419 1.00 93.19 362 THR A C 1
ATOM 2931 O O . THR A 1 362 ? -5.347 8.967 10.426 1.00 93.19 362 THR A O 1
ATOM 2934 N N . ALA A 1 363 ? -6.208 7.907 8.659 1.00 92.06 363 ALA A N 1
ATOM 2935 C CA . ALA A 1 363 ? -7.580 8.322 8.913 1.00 92.06 363 ALA A CA 1
ATOM 2936 C C . ALA A 1 363 ? -8.109 7.740 10.239 1.00 92.06 363 ALA A C 1
ATOM 2938 O O . ALA A 1 363 ? -8.772 8.450 10.999 1.00 92.06 363 ALA A O 1
ATOM 2939 N N . ASN A 1 364 ? -7.759 6.490 10.580 1.00 90.38 364 ASN A N 1
ATOM 2940 C CA . ASN A 1 364 ? -8.057 5.919 11.902 1.00 90.38 364 ASN A CA 1
ATOM 2941 C C . ASN A 1 364 ? -7.398 6.731 13.033 1.00 90.38 364 ASN A C 1
ATOM 2943 O O . ASN A 1 364 ? -8.042 7.022 14.043 1.00 90.38 364 ASN A O 1
ATOM 2947 N N . LEU A 1 365 ? -6.133 7.130 12.866 1.00 90.88 365 LEU A N 1
ATOM 2948 C CA . LEU A 1 365 ? -5.388 7.917 13.853 1.00 90.88 365 LEU A CA 1
ATOM 2949 C C . LEU A 1 365 ? -6.010 9.299 14.108 1.00 90.88 365 LEU A C 1
ATOM 2951 O O . LEU A 1 365 ? -6.066 9.756 15.257 1.00 90.88 365 LEU A O 1
ATOM 2955 N N . ILE A 1 366 ? -6.501 9.948 13.051 1.00 90.62 366 ILE A N 1
ATOM 2956 C CA . ILE A 1 366 ? -7.108 11.282 13.117 1.00 90.62 366 ILE A CA 1
ATOM 2957 C C . ILE A 1 366 ? -8.510 11.214 13.740 1.00 90.62 366 ILE A C 1
ATOM 2959 O O . ILE A 1 366 ? -8.787 11.916 14.722 1.00 90.62 366 ILE A O 1
ATOM 2963 N N . PHE A 1 367 ? -9.387 10.359 13.204 1.00 88.25 367 PHE A N 1
ATOM 2964 C CA . PHE A 1 367 ? -10.821 10.396 13.510 1.00 88.25 367 PHE A CA 1
ATOM 2965 C C . PHE A 1 367 ? -11.246 9.456 14.639 1.00 88.25 367 PHE A C 1
ATOM 2967 O O . PHE A 1 367 ? -12.180 9.773 15.381 1.00 88.25 367 PHE A O 1
ATOM 2974 N N . VAL A 1 368 ? -10.566 8.323 14.835 1.00 85.88 368 VAL A N 1
ATOM 2975 C CA . VAL A 1 368 ? -10.996 7.315 15.810 1.00 85.88 368 VAL A CA 1
ATOM 2976 C C . VAL A 1 368 ? -10.260 7.518 17.137 1.00 85.88 368 VAL A C 1
ATOM 2978 O O . VAL A 1 368 ? -9.167 7.008 17.379 1.00 85.88 368 VAL A O 1
ATOM 2981 N N . LYS A 1 369 ? -10.898 8.243 18.071 1.00 86.38 369 LYS A N 1
ATOM 2982 C CA . LYS A 1 369 ? -10.322 8.555 19.401 1.00 86.38 369 LYS A CA 1
ATOM 2983 C C . LYS A 1 369 ? -9.818 7.311 20.145 1.00 86.38 369 LYS A C 1
ATOM 2985 O O . LYS A 1 369 ? -8.788 7.386 20.813 1.00 86.38 369 LYS A O 1
ATOM 2990 N N . ARG A 1 370 ? -10.546 6.190 20.058 1.00 84.69 370 ARG A N 1
ATOM 2991 C CA . ARG A 1 370 ? -10.175 4.927 20.721 1.00 84.69 370 ARG A CA 1
ATOM 2992 C C . ARG A 1 370 ? -8.930 4.291 20.084 1.00 84.69 370 ARG A C 1
ATOM 2994 O O . ARG A 1 370 ? -8.042 3.881 20.822 1.00 84.69 370 ARG A O 1
ATOM 3001 N N . PHE A 1 371 ? -8.804 4.333 18.757 1.00 86.50 371 PHE A N 1
ATOM 3002 C CA . PHE A 1 371 ? -7.601 3.905 18.037 1.00 86.50 371 PHE A CA 1
ATOM 3003 C C . PHE A 1 371 ? -6.373 4.710 18.477 1.00 86.50 371 PHE A C 1
ATOM 3005 O O . PHE A 1 371 ? -5.379 4.139 18.913 1.00 86.50 371 PHE A O 1
ATOM 3012 N N . ARG A 1 372 ? -6.474 6.046 18.494 1.00 88.69 372 ARG A N 1
ATOM 3013 C CA . ARG A 1 372 ? -5.385 6.926 18.948 1.00 88.69 372 ARG A CA 1
ATOM 3014 C C . ARG A 1 372 ? -4.933 6.638 20.383 1.00 88.69 372 ARG A C 1
ATOM 3016 O O . ARG A 1 372 ? -3.742 6.715 20.666 1.00 88.69 372 ARG A O 1
ATOM 3023 N N . LYS A 1 373 ? -5.859 6.319 21.295 1.00 89.31 373 LYS A N 1
ATOM 3024 C CA . LYS A 1 373 ? -5.507 5.916 22.668 1.00 89.31 373 LYS A CA 1
ATOM 3025 C C . LYS A 1 373 ? -4.689 4.622 22.683 1.00 89.31 373 LYS A C 1
ATOM 3027 O O . LYS A 1 373 ? -3.673 4.586 23.365 1.00 89.31 373 LYS A O 1
ATOM 3032 N N . ARG A 1 374 ? -5.083 3.618 21.894 1.00 86.06 374 ARG A N 1
ATOM 3033 C CA . ARG A 1 374 ? -4.351 2.347 21.797 1.00 86.06 374 ARG A CA 1
ATOM 3034 C C . ARG A 1 374 ? -2.978 2.495 21.167 1.00 86.06 374 ARG A C 1
ATOM 3036 O O . ARG A 1 374 ? -2.026 1.943 21.693 1.00 86.06 374 ARG A O 1
ATOM 3043 N N . VAL A 1 375 ? -2.849 3.296 20.107 1.00 86.69 375 VAL A N 1
ATOM 3044 C CA . VAL A 1 375 ? -1.533 3.608 19.523 1.00 86.69 375 VAL A CA 1
ATOM 3045 C C . VAL A 1 375 ? -0.618 4.250 20.569 1.00 86.69 375 VAL A C 1
ATOM 3047 O O . VAL A 1 375 ? 0.529 3.841 20.706 1.00 86.69 375 VAL A O 1
ATOM 3050 N N . LYS A 1 376 ? -1.127 5.216 21.352 1.00 89.12 376 LYS A N 1
ATOM 3051 C CA . LYS A 1 376 ? -0.354 5.833 22.443 1.00 89.12 376 LYS A CA 1
ATOM 3052 C C . LYS A 1 376 ? 0.078 4.809 23.496 1.00 89.12 376 LYS A C 1
ATOM 3054 O O . LYS A 1 376 ? 1.233 4.836 23.898 1.00 89.12 376 LYS A O 1
ATOM 3059 N N . GLN A 1 377 ? -0.820 3.918 23.915 1.00 88.19 377 GLN A N 1
ATOM 3060 C CA . GLN A 1 377 ? -0.505 2.849 24.871 1.00 88.19 377 GLN A CA 1
ATOM 3061 C C . GLN A 1 377 ? 0.572 1.905 24.325 1.00 88.19 377 GLN A C 1
ATOM 3063 O O . GLN A 1 377 ? 1.594 1.724 24.974 1.00 88.19 377 GLN A O 1
ATOM 3068 N N . ALA A 1 378 ? 0.407 1.415 23.094 1.00 85.06 378 ALA A N 1
ATOM 3069 C CA . ALA A 1 378 ? 1.382 0.548 22.438 1.00 85.06 378 ALA A CA 1
ATOM 3070 C C . ALA A 1 378 ? 2.764 1.212 22.313 1.00 85.06 378 ALA A C 1
ATOM 3072 O O . ALA A 1 378 ? 3.788 0.560 22.503 1.00 85.06 378 ALA A O 1
ATOM 3073 N N . PHE A 1 379 ? 2.809 2.519 22.033 1.00 85.38 379 PHE A N 1
ATOM 3074 C CA . PHE A 1 379 ? 4.064 3.266 21.961 1.00 85.38 379 PHE A CA 1
ATOM 3075 C C . PHE A 1 379 ? 4.736 3.413 23.334 1.00 85.38 379 PHE A C 1
ATOM 3077 O O . PHE A 1 379 ? 5.943 3.221 23.445 1.00 85.38 379 PHE A O 1
ATOM 3084 N N . VAL A 1 380 ? 3.966 3.704 24.389 1.00 89.19 380 VAL A N 1
ATOM 3085 C CA . VAL A 1 380 ? 4.478 3.771 25.770 1.00 89.19 380 VAL A CA 1
ATOM 3086 C C . VAL A 1 380 ? 5.007 2.410 26.226 1.00 89.19 380 VAL A C 1
ATOM 3088 O O . VAL A 1 380 ? 6.106 2.340 26.770 1.00 89.19 380 VAL A O 1
ATOM 3091 N N . GLU A 1 381 ? 4.277 1.328 25.956 1.00 86.56 381 GLU A N 1
ATOM 3092 C CA . GLU A 1 381 ? 4.716 -0.039 26.258 1.00 86.56 381 GLU A CA 1
ATOM 3093 C C . GLU A 1 381 ? 6.000 -0.410 25.506 1.00 86.56 381 GLU A C 1
ATOM 3095 O O . GLU A 1 381 ? 6.907 -1.011 26.084 1.00 86.56 381 GLU A O 1
ATOM 3100 N N . LEU A 1 382 ? 6.111 -0.028 24.230 1.00 82.12 382 LEU A N 1
ATOM 3101 C CA . LEU A 1 382 ? 7.315 -0.253 23.433 1.00 82.12 382 LEU A CA 1
ATOM 3102 C C . LEU A 1 382 ? 8.514 0.524 23.993 1.00 82.12 382 LEU A C 1
ATOM 3104 O O . LEU A 1 382 ? 9.586 -0.054 24.166 1.00 82.12 382 LEU A O 1
ATOM 3108 N N . LEU A 1 383 ? 8.335 1.807 24.319 1.00 85.56 383 LEU A N 1
ATOM 3109 C CA . LEU A 1 383 ? 9.378 2.629 24.938 1.00 85.56 383 LEU A CA 1
ATOM 3110 C C . LEU A 1 383 ? 9.826 2.059 26.287 1.00 85.56 383 LEU A C 1
ATOM 3112 O O . LEU A 1 383 ? 11.025 2.028 26.567 1.00 85.56 383 LEU A O 1
ATOM 3116 N N . PHE A 1 384 ? 8.886 1.575 27.102 1.00 87.50 384 PHE A N 1
ATOM 3117 C CA . PHE A 1 384 ? 9.195 0.928 28.373 1.00 87.50 384 PHE A CA 1
ATOM 3118 C C . PHE A 1 384 ? 10.043 -0.332 28.160 1.00 87.50 384 PHE A C 1
ATOM 3120 O O . PHE A 1 384 ? 11.106 -0.452 28.762 1.00 87.50 384 PHE A O 1
ATOM 3127 N N . LYS A 1 385 ? 9.651 -1.214 27.229 1.00 86.38 385 LYS A N 1
ATOM 3128 C CA . LYS A 1 385 ? 10.420 -2.425 26.885 1.00 86.38 385 LYS A CA 1
ATOM 3129 C C . LYS A 1 385 ? 11.832 -2.110 26.389 1.00 86.38 385 LYS A C 1
ATOM 3131 O O . LYS A 1 385 ? 12.777 -2.770 26.811 1.00 86.38 385 LYS A O 1
ATOM 3136 N N . ILE A 1 386 ? 11.992 -1.094 25.537 1.00 81.06 386 ILE A N 1
ATOM 3137 C CA . ILE A 1 386 ? 13.311 -0.655 25.051 1.00 81.06 386 ILE A CA 1
ATOM 3138 C C . ILE A 1 386 ? 14.168 -0.134 26.213 1.00 81.06 386 ILE A C 1
ATOM 3140 O O . ILE A 1 386 ? 15.350 -0.465 26.298 1.00 81.06 386 ILE A O 1
ATOM 3144 N N . LYS A 1 387 ? 13.580 0.645 27.131 1.00 83.12 387 LYS A N 1
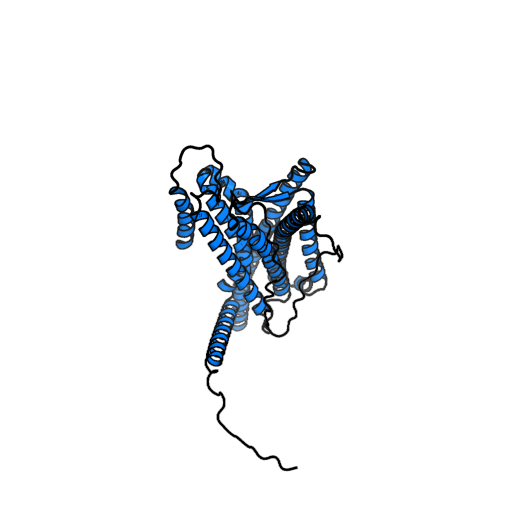ATOM 3145 C CA . LYS A 1 387 ? 14.283 1.159 28.313 1.00 83.12 387 LYS A CA 1
ATOM 3146 C C . LYS A 1 387 ? 14.746 0.017 29.222 1.00 83.12 387 LYS A C 1
ATOM 3148 O O . LYS A 1 387 ? 15.919 -0.008 29.576 1.00 83.12 387 LYS A O 1
ATOM 3153 N N . THR A 1 388 ? 13.879 -0.952 29.524 1.00 81.62 388 THR A N 1
ATOM 3154 C CA . THR A 1 388 ? 14.222 -2.125 30.347 1.00 81.62 388 THR A CA 1
ATOM 3155 C C . THR A 1 388 ? 15.293 -3.001 29.692 1.00 81.62 388 THR A C 1
ATOM 3157 O O . THR A 1 388 ? 16.233 -3.411 30.368 1.00 81.62 388 THR A O 1
ATOM 3160 N N . ALA A 1 389 ? 15.211 -3.239 28.378 1.00 78.19 389 ALA A N 1
ATOM 3161 C CA . ALA A 1 389 ? 16.226 -3.998 27.643 1.00 78.19 389 ALA A CA 1
ATOM 3162 C C . ALA A 1 389 ? 17.593 -3.295 27.656 1.00 78.19 389 ALA A C 1
ATOM 3164 O O . ALA A 1 389 ? 18.623 -3.940 27.845 1.00 78.19 389 ALA A O 1
ATOM 3165 N N . LYS A 1 390 ? 17.607 -1.960 27.528 1.00 73.50 390 LYS A N 1
ATOM 3166 C CA . LYS A 1 390 ? 18.835 -1.167 27.650 1.00 73.50 390 LYS A CA 1
ATOM 3167 C C . LYS A 1 390 ? 19.417 -1.251 29.062 1.00 73.50 390 LYS A C 1
ATOM 3169 O O . LYS A 1 390 ? 20.622 -1.391 29.187 1.00 73.50 390 LYS A O 1
ATOM 3174 N N . THR A 1 391 ? 18.587 -1.230 30.109 1.00 60.44 391 THR A N 1
ATOM 3175 C CA . THR A 1 391 ? 19.049 -1.396 31.498 1.00 60.44 391 THR A CA 1
ATOM 3176 C C . THR A 1 391 ? 19.633 -2.788 31.748 1.00 60.44 391 THR A C 1
ATOM 3178 O O . THR A 1 391 ? 20.674 -2.888 32.382 1.00 60.44 391 THR A O 1
ATOM 3181 N N . MET A 1 392 ? 19.036 -3.855 31.206 1.00 55.44 392 MET A N 1
ATOM 3182 C CA . MET A 1 392 ? 19.586 -5.213 31.332 1.00 55.44 392 MET A CA 1
ATOM 3183 C C . MET A 1 392 ? 20.910 -5.394 30.577 1.00 55.44 392 MET A C 1
ATOM 3185 O O . MET A 1 392 ? 21.797 -6.085 31.064 1.00 55.44 392 MET A O 1
ATOM 3189 N N . SER A 1 393 ? 21.082 -4.733 29.428 1.00 53.47 393 SER A N 1
ATOM 3190 C CA . SER A 1 393 ? 22.320 -4.830 28.644 1.00 53.47 393 SER A CA 1
ATOM 3191 C C . SER A 1 393 ? 23.509 -4.081 29.265 1.00 53.47 393 SER A C 1
ATOM 3193 O O . SER A 1 393 ? 24.641 -4.334 28.863 1.00 53.47 393 SER A O 1
ATOM 3195 N N . THR A 1 394 ? 23.279 -3.188 30.235 1.00 51.12 394 THR A N 1
ATOM 3196 C CA . THR A 1 394 ? 24.342 -2.459 30.956 1.00 51.12 394 THR A CA 1
ATOM 3197 C C . THR A 1 394 ? 24.736 -3.126 32.283 1.00 51.12 394 THR A C 1
ATOM 3199 O O . THR A 1 394 ? 25.742 -2.747 32.870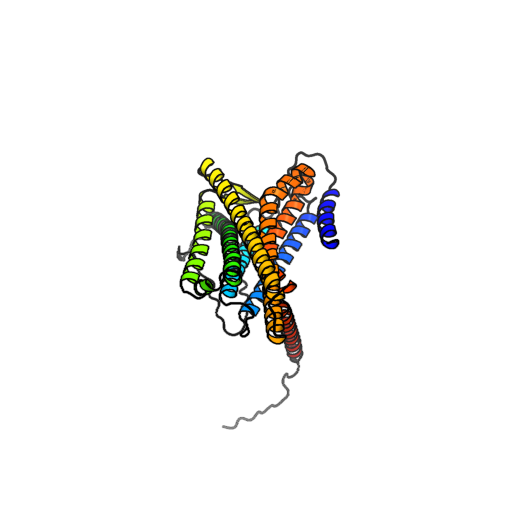 1.00 51.12 394 THR A O 1
ATOM 3202 N N . VAL A 1 395 ? 23.985 -4.129 32.760 1.00 48.25 395 VAL A N 1
ATOM 3203 C CA . VAL A 1 395 ? 24.252 -4.846 34.032 1.00 48.25 395 VAL A CA 1
ATOM 3204 C C . VAL A 1 395 ? 25.067 -6.139 33.812 1.00 48.25 395 VAL A C 1
ATOM 3206 O O . VAL A 1 395 ? 25.251 -6.937 34.721 1.00 48.25 395 VAL A O 1
ATOM 3209 N N . VAL A 1 396 ? 25.623 -6.335 32.611 1.00 39.78 396 VAL A N 1
ATOM 3210 C CA . VAL A 1 396 ? 26.624 -7.379 32.330 1.00 39.78 396 VAL A CA 1
ATOM 3211 C C . VAL A 1 396 ? 27.934 -6.690 31.946 1.00 39.78 396 VAL A C 1
ATOM 3213 O O . VAL A 1 396 ? 28.205 -6.452 30.770 1.00 39.78 396 VAL A O 1
ATOM 3216 N N . PRO A 1 397 ? 28.698 -6.233 32.945 1.00 34.28 397 PRO A N 1
ATOM 3217 C CA . PRO A 1 397 ? 30.021 -6.820 33.152 1.00 34.28 397 PRO A CA 1
ATOM 3218 C C . PRO A 1 397 ? 30.325 -7.007 34.652 1.00 34.28 397 PRO A C 1
ATOM 3220 O O . PRO A 1 397 ? 29.686 -6.392 35.495 1.00 34.28 397 PRO A O 1
ATOM 3223 N N . ILE A 1 398 ? 31.373 -7.776 34.972 1.00 42.31 398 ILE A N 1
ATOM 3224 C CA . ILE A 1 398 ? 31.939 -7.998 36.322 1.00 42.31 398 ILE A CA 1
ATOM 3225 C C . ILE A 1 398 ? 31.303 -9.179 37.085 1.00 42.31 398 ILE A C 1
ATOM 3227 O O . ILE A 1 398 ? 30.553 -8.984 38.026 1.00 42.31 398 ILE A O 1
ATOM 3231 N N . ILE A 1 399 ? 31.639 -10.412 36.689 1.00 39.19 399 ILE A N 1
ATOM 3232 C CA . ILE A 1 399 ? 32.159 -11.483 37.570 1.00 39.19 399 ILE A CA 1
ATOM 3233 C C . ILE A 1 399 ? 32.973 -12.405 36.639 1.00 39.19 399 ILE A C 1
ATOM 3235 O O . ILE A 1 399 ? 32.428 -13.241 35.924 1.00 39.19 399 ILE A O 1
ATOM 3239 N N . ALA A 1 400 ? 34.287 -12.196 36.591 1.00 35.81 400 ALA A N 1
ATOM 3240 C CA . ALA A 1 400 ? 35.275 -13.149 36.080 1.00 35.81 400 ALA A CA 1
ATOM 3241 C C . ALA A 1 400 ? 36.222 -13.491 37.254 1.00 35.81 400 ALA A C 1
ATOM 3243 O O . ALA A 1 400 ? 36.300 -12.716 38.209 1.00 35.81 400 ALA A O 1
ATOM 3244 N N . PRO A 1 401 ? 36.852 -14.674 37.255 1.00 37.41 401 PRO A N 1
ATOM 3245 C CA . PRO A 1 401 ? 36.743 -15.651 38.337 1.00 37.41 401 PRO A CA 1
ATOM 3246 C C . PRO A 1 401 ? 37.777 -15.431 39.445 1.00 37.41 401 PRO A C 1
ATOM 3248 O O . PRO A 1 401 ? 38.963 -15.265 39.173 1.00 37.41 401 PRO A O 1
ATOM 3251 N N . ILE A 1 402 ? 37.345 -15.505 40.704 1.00 40.78 402 ILE A N 1
ATOM 3252 C CA . ILE A 1 402 ? 38.238 -15.487 41.866 1.00 40.78 402 ILE A CA 1
ATOM 3253 C C . ILE A 1 402 ? 37.989 -16.767 42.666 1.00 40.78 402 ILE A C 1
ATOM 3255 O O . ILE A 1 402 ? 36.880 -16.975 43.144 1.00 40.78 402 ILE A O 1
ATOM 3259 N N . THR A 1 403 ? 39.062 -17.570 42.754 1.00 36.19 403 THR A N 1
ATOM 3260 C CA . THR A 1 403 ? 39.371 -18.637 43.733 1.00 36.19 403 THR A CA 1
ATOM 3261 C C . THR A 1 403 ? 38.427 -19.855 43.738 1.00 36.19 403 THR A C 1
ATOM 3263 O O . THR A 1 403 ? 37.216 -19.751 43.728 1.00 36.19 403 THR A O 1
ATOM 3266 N N . VAL A 1 404 ? 38.901 -21.103 43.683 1.00 42.44 404 VAL A N 1
ATOM 3267 C CA . VAL A 1 404 ? 39.732 -21.766 44.695 1.00 42.44 404 VAL A CA 1
ATOM 3268 C C . VAL A 1 404 ? 40.512 -22.924 44.051 1.00 42.44 404 VAL A C 1
ATOM 3270 O O . VAL A 1 404 ? 39.940 -23.859 43.496 1.00 42.44 404 VAL A O 1
ATOM 3273 N N . LYS A 1 405 ? 41.841 -22.877 44.189 1.00 36.53 405 LYS A N 1
ATOM 3274 C CA . LYS A 1 405 ? 42.755 -24.021 44.055 1.00 36.53 405 LYS A CA 1
ATOM 3275 C C . LYS A 1 405 ? 42.330 -25.115 45.048 1.00 36.53 405 LYS A C 1
ATOM 3277 O O . LYS A 1 405 ? 42.414 -24.897 46.253 1.00 36.53 405 LYS A O 1
ATOM 3282 N N . LYS A 1 406 ? 41.946 -26.296 44.564 1.00 42.25 406 LYS A N 1
ATOM 3283 C CA . LYS A 1 406 ? 41.992 -27.543 45.344 1.00 42.25 406 LYS A CA 1
ATOM 3284 C C . LYS A 1 406 ? 42.704 -28.619 44.531 1.00 42.25 406 LYS A C 1
ATOM 3286 O O . LYS A 1 406 ? 42.099 -29.374 43.783 1.00 42.25 406 LYS A O 1
ATOM 3291 N N . THR A 1 407 ? 44.020 -28.651 44.692 1.00 39.97 407 THR A N 1
ATOM 3292 C CA . THR A 1 407 ? 44.833 -29.861 44.569 1.00 39.97 407 THR A CA 1
ATOM 3293 C C . THR A 1 407 ? 44.574 -30.731 45.794 1.00 39.97 407 THR A C 1
ATOM 3295 O O . THR A 1 407 ? 44.853 -30.288 46.902 1.00 39.97 407 THR A O 1
ATOM 3298 N N . HIS A 1 408 ? 44.019 -31.926 45.594 1.00 44.72 408 HIS A N 1
ATOM 3299 C CA . HIS A 1 408 ? 44.490 -33.173 46.208 1.00 44.72 408 HIS A CA 1
ATOM 3300 C C . HIS A 1 408 ? 43.716 -34.359 45.614 1.00 44.72 408 HIS A C 1
ATOM 3302 O O . HIS A 1 408 ? 42.533 -34.547 45.883 1.00 44.72 408 HIS A O 1
ATOM 3308 N N . GLN A 1 409 ? 44.417 -35.140 44.787 1.00 40.22 409 GLN A N 1
ATOM 3309 C CA . GLN A 1 409 ? 44.143 -36.559 44.568 1.00 40.22 409 GLN A CA 1
ATOM 3310 C C . GLN A 1 409 ? 44.471 -37.326 45.853 1.00 40.22 409 GLN A C 1
ATOM 3312 O O . GLN A 1 409 ? 45.565 -37.124 46.379 1.00 40.22 409 GLN A O 1
ATOM 3317 N N . ILE A 1 410 ? 43.573 -38.220 46.281 1.00 52.78 410 ILE A N 1
ATOM 3318 C CA . ILE A 1 410 ? 43.891 -39.560 46.803 1.00 52.78 410 ILE A CA 1
ATOM 3319 C C . ILE A 1 410 ? 42.754 -40.499 46.362 1.00 52.78 410 ILE A C 1
ATOM 3321 O O . ILE A 1 410 ? 41.639 -40.421 46.876 1.00 52.78 410 ILE A O 1
ATOM 3325 N N . SER A 1 411 ? 43.066 -41.343 45.382 1.00 45.94 411 SER A N 1
ATOM 3326 C CA . SER A 1 411 ? 42.619 -42.726 45.185 1.00 45.94 411 SER A CA 1
ATOM 3327 C C . SER A 1 411 ? 43.736 -43.432 44.439 1.00 45.94 411 SER A C 1
ATOM 3329 O O . SER A 1 411 ? 44.383 -42.755 43.606 1.00 45.94 411 SER A O 1
#

Nearest PDB structures (foldseek):
  7w57-assembly1_R  TM=7.063E-01  e=6.264E-06  Homo sapiens
  5ung-assembly1_B  TM=5.948E-01  e=1.442E-05  Escherichia coli
  8wst-assembly1_R  TM=7.064E-01  e=1.294E-04  Homo sapiens
  6jod-assembly1_A  TM=6.432E-01  e=2.391E-04  Homo sapiens
  7jni-assembly2_B  TM=5.564E-01  e=2.850E-04  Escherichia coli

InterPro domains:
  IPR017452 GPCR, rhodopsin-like, 7TM [PS50262] (92-404)

Secondary structure (DSSP, 8-state):
-HHHHHHHHHHHHGGGGS---S------TTSGGGHHHHHHHHHHHHHHHHHHHHHHHHHHHHHTSSS--S-HHHHHHHHHHHHHHHHHHHHIIIIIIHHHH--GGGTT------S---------TT-------------------TTS-HHHHHHHHHHHHHHHHHHHHHHHHHHHHHHHHHHHHHHHHHH-GGGGGGGGSHHHHHHHHHHHHHHHHHHHHHHHH-EEEEETTTTEEEEE--SS-HHHHHHHHHHHHHHHHHHHHHHHHHHHHHHHHHHHHHHHHHHS---HHHHHHHHHHHHHHHHHHHHHHHHHHHHHHHHHIIIIIHHHHHHHH-GGGHHHHHHHHHHHHHHHTTHHHHHHHHH-HHHHHHHHHHHHHHHHHHHHHHHHHHS----------------